Protein AF-A0A136KBN8-F1 (afdb_monomer)

Radius of gyration: 122.11 Å; Cα contacts (8 Å, |Δi|>4): 172; chains: 1; bounding box: 242×77×385 Å

Structure (mmCIF, N/CA/C/O backbone):
data_AF-A0A136KBN8-F1
#
_entry.id   AF-A0A136KBN8-F1
#
loop_
_atom_site.group_PDB
_atom_site.id
_atom_site.type_symbol
_atom_site.label_atom_id
_atom_site.label_alt_id
_atom_site.label_comp_id
_atom_site.label_asym_id
_atom_site.label_entity_id
_atom_site.label_seq_id
_atom_site.pdbx_PDB_ins_code
_atom_site.Cartn_x
_atom_site.Cartn_y
_atom_site.Cartn_z
_atom_site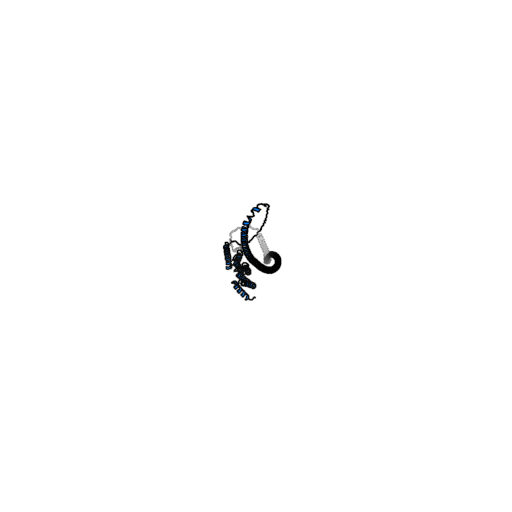.occupancy
_atom_site.B_iso_or_equiv
_atom_site.auth_seq_id
_atom_site.auth_comp_id
_atom_site.auth_asym_id
_atom_site.auth_atom_id
_atom_site.pdbx_PDB_model_num
ATOM 1 N N . MET A 1 1 ? 46.538 26.787 -93.562 1.00 40.53 1 MET A N 1
ATOM 2 C CA . MET A 1 1 ? 45.489 27.799 -93.408 1.00 40.53 1 MET A CA 1
ATOM 3 C C . MET A 1 1 ? 45.879 28.663 -92.224 1.00 40.53 1 MET A C 1
ATOM 5 O O . MET A 1 1 ? 45.742 28.190 -91.106 1.00 40.53 1 MET A O 1
ATOM 9 N N . ASP A 1 2 ? 46.531 29.812 -92.371 1.00 39.19 2 ASP A N 1
ATOM 10 C CA . ASP A 1 2 ? 47.100 30.503 -93.547 1.00 39.19 2 ASP A CA 1
ATOM 11 C C . ASP A 1 2 ? 48.357 31.266 -93.054 1.00 39.19 2 ASP A C 1
ATOM 13 O O . ASP A 1 2 ? 48.562 31.379 -91.850 1.00 39.19 2 ASP A O 1
ATOM 17 N N . GLY A 1 3 ? 49.290 31.760 -93.867 1.00 35.88 3 GLY A N 1
ATOM 18 C CA . GLY A 1 3 ? 49.343 31.816 -95.328 1.00 35.88 3 GLY A CA 1
ATOM 19 C C . GLY A 1 3 ? 49.936 33.144 -95.812 1.00 35.88 3 GLY A C 1
ATOM 20 O O . GLY A 1 3 ? 49.368 33.765 -96.700 1.00 35.88 3 GLY A O 1
ATOM 21 N N . GLU A 1 4 ? 51.048 33.598 -95.221 1.00 37.81 4 GLU A N 1
ATOM 22 C CA . GLU A 1 4 ? 51.672 34.886 -95.557 1.00 37.81 4 GLU A CA 1
ATOM 23 C C . GLU A 1 4 ? 53.206 34.774 -95.644 1.00 37.81 4 GLU A C 1
ATOM 25 O O . GLU A 1 4 ? 53.816 33.878 -95.056 1.00 37.81 4 GLU A O 1
ATOM 30 N N . VAL A 1 5 ? 53.824 35.626 -96.470 1.00 43.22 5 VAL A N 1
ATOM 31 C CA . VAL A 1 5 ? 55.163 35.421 -97.052 1.00 43.22 5 VAL A CA 1
ATOM 32 C C . VAL A 1 5 ? 55.926 36.745 -97.153 1.00 43.22 5 VAL A C 1
ATOM 34 O O . VAL A 1 5 ? 55.356 37.740 -97.593 1.00 43.22 5 VAL A O 1
ATOM 37 N N . PRO A 1 6 ? 57.248 36.734 -96.910 1.00 49.06 6 PRO A N 1
ATOM 38 C CA . PRO A 1 6 ? 58.160 37.641 -97.603 1.00 49.06 6 PRO A CA 1
ATOM 39 C C . PRO A 1 6 ? 59.294 36.870 -98.304 1.00 49.06 6 PRO A C 1
ATOM 41 O O . PRO A 1 6 ? 60.191 36.324 -97.660 1.00 49.06 6 PRO A O 1
ATOM 44 N N . GLN A 1 7 ? 59.289 36.845 -99.641 1.00 35.22 7 GLN A N 1
ATOM 45 C CA . GLN A 1 7 ? 60.431 36.345 -100.417 1.00 35.22 7 GLN A CA 1
ATOM 46 C C . GLN A 1 7 ? 61.556 37.388 -100.465 1.00 35.22 7 GLN A C 1
ATOM 48 O O . GLN A 1 7 ? 61.311 38.585 -100.609 1.00 35.22 7 GLN A O 1
ATOM 53 N N . ARG A 1 8 ? 62.807 36.922 -100.382 1.00 33.09 8 ARG A N 1
ATOM 54 C CA . ARG A 1 8 ? 64.014 37.729 -100.620 1.00 33.09 8 ARG A CA 1
ATOM 55 C C . ARG A 1 8 ? 64.542 37.502 -102.037 1.00 33.09 8 ARG A C 1
ATOM 57 O O . ARG A 1 8 ? 64.411 36.412 -102.581 1.00 33.09 8 ARG A O 1
ATOM 64 N N . ASN A 1 9 ? 65.198 38.527 -102.577 1.00 32.75 9 ASN A N 1
ATOM 65 C CA . ASN A 1 9 ? 65.914 38.506 -103.855 1.00 32.75 9 ASN A CA 1
ATOM 66 C C . ASN A 1 9 ? 66.852 37.297 -104.020 1.00 32.75 9 ASN A C 1
ATOM 68 O O . ASN A 1 9 ? 67.644 37.027 -103.118 1.00 32.75 9 ASN A O 1
ATOM 72 N N . THR A 1 10 ? 66.949 36.794 -105.252 1.00 34.53 10 THR A N 1
ATOM 73 C CA . THR A 1 10 ? 68.239 36.647 -105.958 1.00 34.53 10 THR A CA 1
ATOM 74 C C . THR A 1 10 ? 68.048 36.844 -107.466 1.00 34.53 10 THR A C 1
ATOM 76 O O . THR A 1 10 ? 66.976 36.586 -108.009 1.00 34.53 10 THR A O 1
ATOM 79 N N . MET A 1 11 ? 69.092 37.323 -108.155 1.00 31.81 11 MET A N 1
ATOM 80 C CA . MET A 1 11 ? 69.131 37.331 -109.622 1.00 31.81 11 MET A CA 1
ATOM 81 C C . MET A 1 11 ? 69.092 35.907 -110.191 1.00 31.81 11 MET A C 1
ATOM 83 O O . MET A 1 11 ? 69.703 34.994 -109.641 1.00 31.81 11 MET A O 1
ATOM 87 N N . SER A 1 12 ? 68.528 35.779 -111.392 1.00 31.45 12 SER A N 1
ATOM 88 C CA . SER A 1 12 ? 68.917 34.744 -112.351 1.00 31.45 12 SER A CA 1
ATOM 89 C C . SER A 1 12 ? 69.188 35.399 -113.706 1.00 31.45 12 SER A C 1
ATOM 91 O O . SER A 1 12 ? 68.386 36.206 -114.175 1.00 31.45 12 SER A O 1
ATOM 93 N N . ILE A 1 13 ? 70.329 35.081 -114.320 1.00 36.06 13 ILE A N 1
ATOM 94 C CA . ILE A 1 13 ? 70.699 35.523 -115.671 1.00 36.06 13 ILE A CA 1
ATOM 95 C C . ILE A 1 13 ? 70.831 34.270 -116.538 1.00 36.06 13 ILE A C 1
ATOM 97 O O . ILE A 1 13 ? 71.740 33.467 -116.343 1.00 36.06 13 ILE A O 1
ATOM 101 N N . GLY A 1 14 ? 69.923 34.114 -117.504 1.00 29.36 14 GLY A N 1
ATOM 102 C CA . GLY A 1 14 ? 69.897 33.003 -118.458 1.00 29.36 14 GLY A CA 1
ATOM 103 C C . GLY A 1 14 ? 69.616 33.514 -119.878 1.00 29.36 14 GLY A C 1
ATOM 104 O O . GLY A 1 14 ? 68.521 34.022 -120.113 1.00 29.36 14 GLY A O 1
ATOM 105 N N . PRO A 1 15 ? 70.569 33.431 -120.827 1.00 49.38 15 PRO A N 1
ATOM 106 C CA . PRO A 1 15 ? 70.430 34.047 -122.150 1.00 49.38 15 PRO A CA 1
ATOM 107 C C . PRO A 1 15 ? 69.984 33.064 -123.246 1.00 49.38 15 PRO A C 1
ATOM 109 O O . PRO A 1 15 ? 70.471 31.934 -123.291 1.00 49.38 15 PRO A O 1
ATOM 112 N N . ARG A 1 16 ? 69.162 33.521 -124.212 1.00 29.58 16 ARG A N 1
ATOM 113 C CA . ARG A 1 16 ? 69.111 32.971 -125.592 1.00 29.58 16 ARG A CA 1
ATOM 114 C C . ARG A 1 16 ? 68.223 33.772 -126.559 1.00 29.58 16 ARG A C 1
ATOM 116 O O . ARG A 1 16 ? 67.014 33.808 -126.374 1.00 29.58 16 ARG A O 1
ATOM 123 N N . ASN A 1 17 ? 68.823 34.330 -127.621 1.00 33.31 17 ASN A N 1
ATOM 124 C CA . ASN A 1 17 ? 68.407 34.233 -129.042 1.00 33.31 17 ASN A CA 1
ATOM 125 C C . ASN A 1 17 ? 69.176 35.249 -129.928 1.00 33.31 17 ASN A C 1
ATOM 127 O O . ASN A 1 17 ? 69.582 36.295 -129.443 1.00 33.31 17 ASN A O 1
ATOM 131 N N . GLY A 1 18 ? 69.402 35.007 -131.230 1.00 29.66 18 GLY A N 1
ATOM 132 C CA . GLY A 1 18 ? 69.097 33.764 -131.962 1.00 29.66 18 GLY A CA 1
ATOM 133 C C . GLY A 1 18 ? 69.002 33.849 -133.500 1.00 29.66 18 GLY A C 1
ATOM 134 O O . GLY A 1 18 ? 68.042 33.326 -134.058 1.00 29.66 18 GLY A O 1
ATOM 135 N N . GLY A 1 19 ? 69.979 34.438 -134.208 1.00 28.89 19 GLY A N 1
ATOM 136 C CA . GLY A 1 19 ? 69.951 34.570 -135.686 1.00 28.89 19 GLY A CA 1
ATOM 137 C C . GLY A 1 19 ? 69.099 35.752 -136.186 1.00 28.89 19 GLY A C 1
ATOM 138 O O . GLY A 1 19 ? 68.502 36.438 -135.369 1.00 28.89 19 GLY A O 1
ATOM 139 N N . ARG A 1 20 ? 68.976 36.071 -137.487 1.00 32.50 20 ARG A N 1
ATOM 140 C CA . ARG A 1 20 ? 69.501 35.561 -138.794 1.00 32.50 20 ARG A CA 1
ATOM 141 C C . ARG A 1 20 ? 69.266 36.707 -139.843 1.00 32.50 20 ARG A C 1
ATOM 143 O O . ARG A 1 20 ? 68.760 37.742 -139.435 1.00 32.50 20 ARG A O 1
ATOM 150 N N . ARG A 1 21 ? 69.560 36.686 -141.159 1.00 30.39 21 ARG A N 1
ATOM 151 C CA . ARG A 1 21 ? 69.844 35.668 -142.207 1.00 30.39 21 ARG A CA 1
ATOM 152 C C . ARG A 1 21 ? 70.517 36.370 -143.432 1.00 30.39 21 ARG A C 1
ATOM 154 O O . ARG A 1 21 ? 70.391 37.581 -143.521 1.00 30.39 21 ARG A O 1
ATOM 161 N N . LEU A 1 22 ? 71.018 35.600 -144.419 1.00 29.16 22 LEU A N 1
ATOM 162 C CA . LEU A 1 22 ? 71.349 35.988 -145.828 1.00 29.16 22 LEU A CA 1
ATOM 163 C C . LEU A 1 22 ? 72.616 36.858 -146.036 1.00 29.16 22 LEU A C 1
ATOM 165 O O . LEU A 1 22 ? 72.828 37.806 -145.296 1.00 29.16 22 LEU A O 1
ATOM 169 N N . PHE A 1 23 ? 73.538 36.599 -146.979 1.00 29.25 23 PHE A N 1
ATOM 170 C CA . PHE A 1 23 ? 73.676 35.583 -148.053 1.00 29.25 23 PHE A CA 1
ATOM 171 C C . PHE A 1 23 ? 72.870 35.781 -149.365 1.00 29.25 23 PHE A C 1
ATOM 173 O O . PHE A 1 23 ? 71.735 35.324 -149.470 1.00 29.25 23 PHE A O 1
ATOM 180 N N . SER A 1 24 ? 73.526 36.396 -150.363 1.00 29.69 24 SER A N 1
ATOM 181 C CA . SER A 1 24 ? 73.385 36.217 -151.832 1.00 29.69 24 SER A CA 1
ATOM 182 C C . SER A 1 24 ? 74.535 37.005 -152.501 1.00 29.69 24 SER A C 1
ATOM 184 O O . SER A 1 24 ? 74.650 38.204 -152.266 1.00 29.69 24 SER A O 1
ATOM 186 N N . ASP A 1 25 ? 75.549 36.382 -153.103 1.00 30.39 25 ASP A N 1
ATOM 187 C CA . ASP A 1 25 ? 75.585 35.829 -154.474 1.00 30.39 25 ASP A CA 1
ATOM 188 C C . ASP A 1 25 ? 75.427 36.852 -155.613 1.00 30.39 25 ASP A C 1
ATOM 190 O O . ASP A 1 25 ? 74.386 37.491 -155.742 1.00 30.39 25 ASP A O 1
ATOM 194 N N . THR A 1 26 ? 76.421 36.902 -156.515 1.00 30.08 26 THR A N 1
ATOM 195 C CA . THR A 1 26 ? 76.259 36.812 -157.989 1.00 30.08 26 THR A CA 1
ATOM 196 C C . THR A 1 26 ? 77.631 36.646 -158.668 1.00 30.08 26 THR A C 1
ATOM 198 O O . THR A 1 26 ? 78.620 37.242 -158.250 1.00 30.08 26 THR A O 1
ATOM 201 N N . ILE A 1 27 ? 77.692 35.836 -159.733 1.00 37.94 27 ILE A N 1
ATOM 202 C CA . ILE A 1 27 ? 78.896 35.523 -160.529 1.00 37.94 27 ILE A CA 1
ATOM 203 C C . ILE A 1 27 ? 78.649 35.881 -162.005 1.00 37.94 27 ILE A C 1
ATOM 205 O O . ILE A 1 27 ? 77.619 35.472 -162.539 1.00 37.94 27 ILE A O 1
ATOM 209 N N . ARG A 1 28 ? 79.614 36.545 -162.672 1.00 30.84 28 ARG A N 1
ATOM 210 C CA . ARG A 1 28 ? 80.063 36.380 -164.091 1.00 30.84 28 ARG A CA 1
ATOM 211 C C . ARG A 1 28 ? 81.076 37.498 -164.438 1.00 30.84 28 ARG A C 1
ATOM 213 O O . ARG A 1 28 ? 80.941 38.577 -163.884 1.00 30.84 28 ARG A O 1
ATOM 220 N N . VAL A 1 29 ? 82.162 37.364 -165.217 1.00 32.97 29 VAL A N 1
ATOM 221 C CA . VAL A 1 29 ? 82.659 36.434 -166.270 1.00 32.97 29 VAL A CA 1
ATOM 222 C C . VAL A 1 29 ? 82.479 36.941 -167.719 1.00 32.97 29 VAL A C 1
ATOM 224 O O . VAL A 1 29 ? 81.359 37.034 -168.205 1.00 32.97 29 VAL A O 1
ATOM 227 N N . GLN A 1 30 ? 83.639 37.070 -168.396 1.00 32.34 30 GLN A N 1
ATOM 228 C CA . GLN A 1 30 ? 83.951 37.014 -169.847 1.00 32.34 30 GLN A CA 1
ATOM 229 C C . GLN A 1 30 ? 84.109 38.287 -170.720 1.00 32.34 30 GLN A C 1
ATOM 231 O O . GLN A 1 30 ? 83.342 39.232 -170.616 1.00 32.34 30 GLN A O 1
ATOM 236 N N . GLN A 1 31 ? 85.060 38.162 -171.675 1.00 29.64 31 GLN A N 1
ATOM 237 C CA . GLN A 1 31 ? 85.321 38.961 -172.902 1.00 29.64 31 GLN A CA 1
ATOM 238 C C . GLN A 1 31 ? 85.850 40.412 -172.707 1.00 29.64 31 GLN A C 1
ATOM 240 O O . GLN A 1 31 ? 85.564 41.043 -171.700 1.00 29.64 31 GLN A O 1
ATOM 245 N N . GLY A 1 32 ? 86.661 41.005 -173.605 1.00 33.34 32 GLY A N 1
ATOM 246 C CA . GLY A 1 32 ? 87.460 40.421 -174.703 1.00 33.34 32 GLY A CA 1
ATOM 247 C C . GLY A 1 32 ? 87.843 41.389 -175.854 1.00 33.34 32 GLY A C 1
ATOM 248 O O . GLY A 1 32 ? 86.951 41.935 -176.482 1.00 33.34 32 GLY A O 1
ATOM 249 N N . VAL A 1 33 ? 89.145 41.448 -176.211 1.00 32.72 33 VAL A N 1
ATOM 250 C CA . VAL A 1 33 ? 89.701 41.676 -177.584 1.00 32.72 33 VAL A CA 1
ATOM 251 C C . VAL A 1 33 ? 89.739 43.116 -178.202 1.00 32.72 33 VAL A C 1
ATOM 253 O O . VAL A 1 33 ? 88.702 43.689 -178.495 1.00 32.72 33 VAL A O 1
ATOM 256 N N . VAL A 1 34 ? 90.966 43.578 -178.572 1.00 36.25 34 VAL A N 1
ATOM 257 C CA . VAL A 1 34 ? 91.348 44.550 -179.667 1.00 36.25 34 VAL A CA 1
ATOM 258 C C . VAL A 1 34 ? 91.012 46.063 -179.523 1.00 36.25 34 VAL A C 1
ATOM 260 O O . VAL A 1 34 ? 90.002 46.403 -178.930 1.00 36.25 34 VAL A O 1
ATOM 263 N N . VAL A 1 35 ? 91.733 47.048 -180.116 1.00 41.50 35 VAL A N 1
ATOM 264 C CA . VAL A 1 35 ? 93.184 47.310 -180.410 1.00 41.50 35 VAL A CA 1
ATOM 265 C C . VAL A 1 35 ? 93.346 48.765 -180.949 1.00 41.50 35 VAL A C 1
ATOM 267 O O . VAL A 1 35 ? 92.340 49.343 -181.342 1.00 41.50 35 VAL A O 1
ATOM 270 N N . VAL A 1 36 ? 94.581 49.320 -180.991 1.00 35.84 36 VAL A N 1
ATOM 271 C CA . VAL A 1 36 ? 95.166 50.395 -181.875 1.00 35.84 36 VAL A CA 1
ATOM 272 C C . VAL A 1 36 ? 96.190 51.208 -181.044 1.00 35.84 36 VAL A C 1
ATOM 274 O O . VAL A 1 36 ? 95.833 51.691 -179.980 1.00 35.84 36 VAL A O 1
ATOM 277 N N . LEU A 1 37 ? 97.509 51.258 -181.304 1.00 35.28 37 LEU A N 1
ATOM 278 C CA . LEU A 1 37 ? 98.341 51.631 -182.478 1.00 35.28 37 LEU A CA 1
ATOM 279 C C . LEU A 1 37 ? 98.505 53.146 -182.741 1.00 35.28 37 LEU A C 1
ATOM 281 O O . LEU A 1 37 ? 97.774 53.719 -183.540 1.00 35.28 37 LEU A O 1
ATOM 285 N N . ALA A 1 38 ? 99.566 53.751 -182.182 1.00 35.31 38 ALA A N 1
ATOM 286 C CA . ALA A 1 38 ? 100.175 54.989 -182.692 1.00 35.31 38 ALA A CA 1
ATOM 287 C C . ALA A 1 38 ? 101.654 55.152 -182.249 1.00 35.31 38 ALA A C 1
ATOM 289 O O . ALA A 1 38 ? 101.916 55.130 -181.056 1.00 35.31 38 ALA A O 1
ATOM 290 N N . ALA A 1 39 ? 102.554 55.355 -183.229 1.00 37.12 39 ALA A N 1
ATOM 291 C CA . ALA A 1 39 ? 103.880 56.026 -183.211 1.00 37.12 39 ALA A CA 1
ATOM 292 C C . ALA A 1 39 ? 104.966 55.706 -182.129 1.00 37.12 39 ALA A C 1
ATOM 294 O O . ALA A 1 39 ? 104.679 55.471 -180.967 1.00 37.12 39 ALA A O 1
ATOM 295 N N . GLY A 1 40 ? 106.276 55.765 -182.436 1.00 32.91 40 GLY A N 1
ATOM 296 C CA . GLY A 1 40 ? 106.917 55.938 -183.752 1.00 32.91 40 GLY A CA 1
ATOM 297 C C . GLY A 1 40 ? 108.452 56.149 -183.733 1.00 32.91 40 GLY A C 1
ATOM 298 O O . GLY A 1 40 ? 108.953 56.983 -182.997 1.00 32.91 40 GLY A O 1
ATOM 299 N N . MET A 1 41 ? 109.155 55.401 -184.597 1.00 36.56 41 MET A N 1
ATOM 300 C CA . MET A 1 41 ? 110.420 55.696 -185.322 1.00 36.56 41 MET A CA 1
ATOM 301 C C . MET A 1 41 ? 111.596 56.482 -184.676 1.00 36.56 41 MET A C 1
ATOM 303 O O . MET A 1 41 ? 111.568 57.706 -184.631 1.00 36.56 41 MET A O 1
ATOM 307 N N . ALA A 1 42 ? 112.718 55.779 -184.433 1.00 37.00 42 ALA A N 1
ATOM 308 C CA . ALA A 1 42 ? 114.124 56.138 -184.771 1.00 37.00 42 ALA A CA 1
ATOM 309 C C . ALA A 1 42 ? 115.018 54.906 -184.424 1.00 37.00 42 ALA A C 1
ATOM 311 O O . ALA A 1 42 ? 114.797 54.327 -183.367 1.00 37.00 42 ALA A O 1
ATOM 312 N N . PHE A 1 43 ? 115.934 54.301 -185.207 1.00 34.75 43 PHE A N 1
ATOM 313 C CA . PHE A 1 43 ? 116.895 54.706 -186.262 1.00 34.75 43 PHE A CA 1
ATOM 314 C C . PHE A 1 43 ? 118.002 55.678 -185.792 1.00 34.75 43 PHE A C 1
ATOM 316 O O . PHE A 1 43 ? 117.677 56.727 -185.260 1.00 34.75 43 PHE A O 1
ATOM 323 N N . LEU A 1 44 ? 119.311 55.452 -186.021 1.00 43.66 44 LEU A N 1
ATOM 324 C CA . LEU A 1 44 ? 120.082 54.241 -186.397 1.00 43.66 44 LEU A CA 1
ATOM 325 C C . LEU A 1 44 ? 121.612 54.509 -186.217 1.00 43.66 44 LEU A C 1
ATOM 327 O O . LEU A 1 44 ? 122.002 55.663 -186.070 1.00 43.66 44 LEU A O 1
ATOM 331 N N . SER A 1 45 ? 122.451 53.468 -186.396 1.00 44.38 45 SER A N 1
ATOM 332 C CA . SER A 1 45 ? 123.921 53.475 -186.670 1.00 44.38 45 SER A CA 1
ATOM 333 C C . SER A 1 45 ? 124.881 53.117 -185.511 1.00 44.38 45 SER A C 1
ATOM 335 O O . SER A 1 45 ? 124.659 53.506 -184.371 1.00 44.38 45 SER A O 1
ATOM 337 N N . GLY A 1 46 ? 125.968 52.384 -185.829 1.00 32.31 46 GLY A N 1
ATOM 338 C CA . GLY A 1 46 ? 127.033 51.952 -184.897 1.00 32.31 46 GLY A CA 1
ATOM 339 C C . GLY A 1 46 ? 126.875 50.520 -184.341 1.00 32.31 46 GLY A C 1
ATOM 340 O O . GLY A 1 46 ? 126.606 50.343 -183.163 1.00 32.31 46 GLY A O 1
ATOM 341 N N . CYS A 1 47 ? 126.828 49.464 -185.160 1.00 48.25 47 CYS A N 1
ATOM 342 C CA . CYS A 1 47 ? 127.984 48.725 -185.711 1.00 48.25 47 CYS A CA 1
ATOM 343 C C . CYS A 1 47 ? 128.816 47.880 -184.705 1.00 48.25 47 CYS A C 1
ATOM 345 O O . CYS A 1 47 ? 129.743 48.376 -184.082 1.00 48.25 47 CYS A O 1
ATOM 347 N N . VAL A 1 48 ? 128.564 46.559 -184.728 1.00 49.72 48 VAL A N 1
ATOM 348 C CA . VAL A 1 48 ? 129.521 45.443 -184.497 1.00 49.72 48 VAL A CA 1
ATOM 349 C C . VAL A 1 48 ? 130.172 45.289 -183.103 1.00 49.72 48 VAL A C 1
ATOM 351 O O . VAL A 1 48 ? 131.338 45.622 -182.919 1.00 49.72 48 VAL A O 1
ATOM 354 N N . ALA A 1 49 ? 129.477 44.602 -182.180 1.00 42.25 49 ALA A N 1
ATOM 355 C CA . ALA A 1 49 ? 130.072 43.701 -181.171 1.00 42.25 49 ALA A CA 1
ATOM 356 C C . ALA A 1 49 ? 129.013 42.769 -180.520 1.00 42.25 49 ALA A C 1
ATOM 358 O O . ALA A 1 49 ? 127.818 43.033 -180.596 1.00 42.25 49 ALA A O 1
ATOM 359 N N . GLN A 1 50 ? 129.475 41.696 -179.857 1.00 46.66 50 GLN A N 1
ATOM 360 C CA . GLN A 1 50 ? 128.767 40.891 -178.832 1.00 46.66 50 GLN A CA 1
ATOM 361 C C . GLN A 1 50 ? 127.372 40.311 -179.173 1.00 46.66 50 GLN A C 1
ATOM 363 O O . GLN A 1 50 ? 126.341 40.752 -178.679 1.00 46.66 50 GLN A O 1
ATOM 368 N N . GLN A 1 51 ? 127.360 39.184 -179.898 1.00 44.81 51 GLN A N 1
ATOM 369 C CA . GLN A 1 51 ? 126.161 38.365 -180.176 1.00 44.81 51 GLN A CA 1
ATOM 370 C C . GLN A 1 51 ? 126.092 37.061 -179.333 1.00 44.81 51 GLN A C 1
ATOM 372 O O . GLN A 1 51 ? 125.436 36.096 -179.721 1.00 44.81 51 GLN A O 1
ATOM 377 N N . ALA A 1 52 ? 126.800 36.994 -178.196 1.00 53.12 52 ALA A N 1
ATOM 378 C CA . ALA A 1 52 ? 127.010 35.752 -177.433 1.00 53.12 52 ALA A CA 1
ATOM 379 C C . ALA A 1 52 ? 126.073 35.551 -176.219 1.00 53.12 52 ALA A C 1
ATOM 381 O O . ALA A 1 52 ? 125.629 34.430 -175.975 1.00 53.12 52 ALA A O 1
ATOM 382 N N . ASP A 1 53 ? 125.754 36.616 -175.472 1.00 52.81 53 ASP A N 1
ATOM 383 C CA . ASP A 1 53 ? 125.144 36.528 -174.128 1.00 52.81 53 ASP A CA 1
ATOM 384 C C . ASP A 1 53 ? 123.729 35.918 -174.099 1.00 52.81 53 ASP A C 1
ATOM 386 O O . ASP A 1 53 ? 123.368 35.146 -173.208 1.00 52.81 53 ASP A O 1
ATOM 390 N N . LEU A 1 54 ? 122.914 36.228 -175.112 1.00 56.38 54 LEU A N 1
ATOM 391 C CA . LEU A 1 54 ? 121.467 35.969 -175.116 1.00 56.38 54 LEU A CA 1
ATOM 392 C C . LEU A 1 54 ? 121.053 34.485 -175.074 1.00 56.38 54 LEU A C 1
ATOM 394 O O . LEU A 1 54 ? 119.882 34.199 -174.844 1.00 56.38 54 LEU A O 1
ATOM 398 N N . LYS A 1 55 ? 121.978 33.535 -175.274 1.00 59.69 55 LYS A N 1
ATOM 399 C CA . LYS A 1 55 ? 121.698 32.084 -175.189 1.00 59.69 55 LYS A CA 1
ATOM 400 C C . LYS A 1 55 ? 122.037 31.449 -173.837 1.00 59.69 55 LYS A C 1
ATOM 402 O O . LYS A 1 55 ? 121.705 30.281 -173.622 1.00 59.69 55 LYS A O 1
ATOM 407 N N . GLN A 1 56 ? 122.708 32.169 -172.938 1.00 59.38 56 GLN A N 1
ATOM 408 C CA . GLN A 1 56 ? 123.115 31.616 -171.644 1.00 59.38 56 GLN A CA 1
ATOM 409 C C . GLN A 1 56 ? 122.006 31.761 -170.587 1.00 59.38 56 GLN A C 1
ATOM 411 O O . GLN A 1 56 ? 121.761 30.830 -169.820 1.00 59.38 56 GLN A O 1
ATOM 416 N N . THR A 1 57 ? 121.270 32.874 -170.621 1.00 62.00 57 THR A N 1
ATOM 417 C CA . THR A 1 57 ? 120.175 33.208 -169.692 1.00 62.00 57 THR A CA 1
ATOM 418 C C . THR A 1 57 ? 118.956 32.283 -169.810 1.00 62.00 57 THR A C 1
ATOM 420 O O . THR A 1 57 ? 118.411 31.847 -168.795 1.00 62.00 57 THR A O 1
ATOM 423 N N . GLU A 1 58 ? 118.551 31.917 -171.032 1.00 61.94 58 GLU A N 1
ATOM 424 C CA . GLU A 1 58 ? 117.381 31.058 -171.296 1.00 61.94 58 GLU A CA 1
ATOM 425 C C . GLU A 1 58 ? 117.482 29.688 -170.594 1.00 61.94 58 GLU A C 1
ATOM 427 O O . GLU A 1 58 ? 116.521 29.198 -169.993 1.00 61.94 58 GLU A O 1
ATOM 432 N N . ARG A 1 59 ? 118.679 29.086 -170.615 1.00 62.97 59 ARG A N 1
ATOM 433 C CA . ARG A 1 59 ? 118.944 27.758 -170.036 1.00 62.97 59 ARG A CA 1
ATOM 434 C C . ARG A 1 59 ? 118.896 27.743 -168.510 1.00 62.97 59 ARG A C 1
ATOM 436 O O . ARG A 1 59 ? 118.578 26.707 -167.927 1.00 62.97 59 ARG A O 1
ATOM 443 N N . GLU A 1 60 ? 119.223 28.856 -167.857 1.00 61.84 60 GLU A N 1
ATOM 444 C CA . GLU A 1 60 ? 119.162 28.939 -166.396 1.00 61.84 60 GLU A CA 1
ATOM 445 C C . GLU A 1 60 ? 117.714 29.086 -165.906 1.00 61.84 60 GLU A C 1
ATOM 447 O O . GLU A 1 60 ? 117.318 28.434 -164.935 1.00 61.84 60 GLU A O 1
ATOM 452 N N . LEU A 1 61 ? 116.895 29.862 -166.626 1.00 61.44 61 LEU A N 1
ATOM 453 C CA . LEU A 1 61 ? 115.489 30.083 -166.283 1.00 61.44 61 LEU A CA 1
ATOM 454 C C . LEU A 1 61 ? 114.692 28.765 -166.255 1.00 61.44 61 LEU A C 1
ATOM 456 O O . LEU A 1 61 ? 113.963 28.496 -165.298 1.00 61.44 61 LEU A O 1
ATOM 460 N N . GLN A 1 62 ? 114.892 27.898 -167.257 1.00 61.62 62 GLN A N 1
ATOM 461 C CA . GLN A 1 62 ? 114.216 26.596 -167.338 1.00 61.62 62 GLN A CA 1
ATOM 462 C C . GLN A 1 62 ? 114.566 25.653 -166.171 1.00 61.62 62 GLN A C 1
ATOM 464 O O . GLN A 1 62 ? 113.705 24.895 -165.717 1.00 61.62 62 GLN A O 1
ATOM 469 N N . ARG A 1 63 ? 115.797 25.708 -165.636 1.00 64.12 63 ARG A N 1
ATOM 470 C CA . ARG A 1 63 ? 116.202 24.876 -164.485 1.00 64.12 63 ARG A CA 1
ATOM 471 C C . ARG A 1 63 ? 115.465 25.268 -163.204 1.00 64.12 63 ARG A C 1
ATOM 473 O O . ARG A 1 63 ? 114.971 24.388 -162.498 1.00 64.12 63 ARG A O 1
ATOM 480 N N . ARG A 1 64 ? 115.336 26.574 -162.939 1.00 66.50 64 ARG A N 1
ATOM 481 C CA . ARG A 1 64 ? 114.671 27.099 -161.731 1.00 66.50 64 ARG A CA 1
ATOM 482 C C . ARG A 1 64 ? 113.182 26.729 -161.685 1.00 66.50 64 ARG A C 1
ATOM 484 O O . ARG A 1 64 ? 112.692 26.327 -160.633 1.00 66.50 64 ARG A O 1
ATOM 491 N N . ILE A 1 65 ? 112.487 26.780 -162.827 1.00 65.75 65 ILE A N 1
ATOM 492 C CA . ILE A 1 65 ? 111.070 26.376 -162.936 1.00 65.75 65 ILE A CA 1
ATOM 493 C C . ILE A 1 65 ? 110.888 24.895 -162.564 1.00 65.75 65 ILE A C 1
ATOM 495 O O . ILE A 1 65 ? 109.945 24.549 -161.846 1.00 65.75 65 ILE A O 1
ATOM 499 N N . LYS A 1 66 ? 111.800 24.015 -163.007 1.00 65.94 66 LYS A N 1
ATOM 500 C CA . LYS A 1 66 ? 111.696 22.583 -162.704 1.00 65.94 66 LYS A CA 1
ATOM 501 C C . LYS A 1 66 ? 111.905 22.290 -161.214 1.00 65.94 66 LYS A C 1
ATOM 503 O O . LYS A 1 66 ? 111.076 21.611 -160.622 1.00 65.94 66 LYS A O 1
ATOM 508 N N . GLN A 1 67 ? 112.932 22.865 -160.583 1.00 68.06 67 GLN A N 1
ATOM 509 C CA . GLN A 1 67 ? 113.142 22.685 -159.136 1.00 68.06 67 GLN A CA 1
ATOM 510 C C . GLN A 1 67 ? 111.940 23.189 -158.317 1.00 68.06 67 GLN A C 1
ATOM 512 O O . GLN A 1 67 ? 111.440 22.472 -157.453 1.00 68.06 67 GLN A O 1
ATOM 517 N N . SER A 1 68 ? 111.412 24.372 -158.655 1.00 68.25 68 SER A N 1
ATOM 518 C CA . SER A 1 68 ? 110.244 24.964 -157.985 1.00 68.25 68 SER A CA 1
ATOM 519 C C . SER A 1 68 ? 108.983 24.084 -158.051 1.00 68.25 68 SER A C 1
ATOM 521 O O . SER A 1 68 ? 108.208 24.046 -157.095 1.00 68.25 68 SER A O 1
ATOM 523 N N . THR A 1 69 ? 108.773 23.356 -159.153 1.00 70.19 69 THR A N 1
ATOM 524 C CA . THR A 1 69 ? 107.627 22.435 -159.298 1.00 70.19 69 THR A CA 1
ATOM 525 C C . THR A 1 69 ? 107.825 21.118 -158.543 1.00 70.19 69 THR A C 1
ATOM 527 O O . THR A 1 69 ? 106.856 20.569 -158.016 1.00 70.19 69 THR A O 1
ATOM 530 N N . GLU A 1 70 ? 109.065 20.640 -158.423 1.00 70.50 70 GLU A N 1
ATOM 531 C CA . GLU A 1 70 ? 109.418 19.399 -157.720 1.00 70.50 70 GLU A CA 1
ATOM 532 C C . GLU A 1 70 ? 109.299 19.553 -156.182 1.00 70.50 70 GLU A C 1
ATOM 534 O O . GLU A 1 70 ? 108.736 18.684 -155.512 1.00 70.50 70 GLU A O 1
ATOM 539 N N . GLU A 1 71 ? 109.701 20.700 -155.616 1.00 71.38 71 GLU A N 1
ATOM 540 C CA . GLU A 1 71 ? 109.499 21.035 -154.190 1.00 71.38 71 GLU A CA 1
ATOM 541 C C . GLU A 1 71 ? 108.011 21.203 -153.817 1.00 71.38 71 GLU A C 1
ATOM 543 O O . GLU A 1 71 ? 107.559 20.735 -152.762 1.00 71.38 71 GLU A O 1
ATOM 548 N N . LEU A 1 72 ? 107.215 21.821 -154.700 1.00 71.44 72 LEU A N 1
ATOM 549 C CA . LEU A 1 72 ? 105.768 21.986 -154.506 1.00 71.44 72 LEU A CA 1
ATOM 550 C C . LEU A 1 72 ? 105.024 20.635 -154.525 1.00 71.44 72 LEU A C 1
ATOM 552 O O . LEU A 1 72 ? 104.015 20.456 -153.838 1.00 71.44 72 LEU A O 1
ATOM 556 N N . ALA A 1 73 ? 105.525 19.664 -155.294 1.00 70.62 73 ALA A N 1
ATOM 557 C CA . ALA A 1 73 ? 104.993 18.305 -155.307 1.00 70.62 73 ALA A CA 1
ATOM 558 C C . ALA A 1 73 ? 105.312 17.555 -154.000 1.00 70.62 73 ALA A C 1
ATOM 560 O O . ALA A 1 73 ? 104.417 16.941 -153.416 1.00 70.62 73 ALA A O 1
ATOM 561 N N . GLN A 1 74 ? 106.550 17.648 -153.495 1.00 71.38 74 GLN A N 1
ATOM 562 C CA . GLN A 1 74 ? 106.942 16.996 -152.237 1.00 71.38 74 GLN A CA 1
ATOM 563 C C . GLN A 1 74 ? 106.211 17.565 -151.012 1.00 71.38 74 GLN A C 1
ATOM 565 O O . GLN A 1 74 ? 105.791 16.806 -150.137 1.00 71.38 74 GLN A O 1
ATOM 570 N N . THR A 1 75 ? 106.013 18.884 -150.948 1.00 75.06 75 THR A N 1
ATOM 571 C CA . THR A 1 75 ? 105.260 19.519 -149.850 1.00 75.06 75 THR A CA 1
ATOM 572 C C . THR A 1 75 ? 103.787 19.107 -149.850 1.00 75.06 75 THR A C 1
ATOM 574 O O . THR A 1 75 ? 103.271 18.723 -148.799 1.00 75.06 75 THR A O 1
ATOM 577 N N . ARG A 1 76 ? 103.130 19.056 -151.020 1.00 75.00 76 ARG A N 1
ATOM 578 C CA . ARG A 1 76 ? 101.772 18.490 -151.149 1.00 75.00 76 ARG A CA 1
ATOM 579 C C . ARG A 1 76 ? 101.699 17.009 -150.772 1.00 75.00 76 ARG A C 1
ATOM 581 O O . ARG A 1 76 ? 100.718 16.598 -150.159 1.00 75.00 76 ARG A O 1
ATOM 588 N N . ALA A 1 77 ? 102.713 16.210 -151.109 1.00 72.69 77 ALA A N 1
ATOM 589 C CA . ALA A 1 77 ? 102.751 14.795 -150.738 1.00 72.69 77 ALA A CA 1
ATOM 590 C C . ALA A 1 77 ? 102.784 14.603 -149.210 1.00 72.69 77 ALA A C 1
ATOM 592 O O . ALA A 1 77 ? 101.996 13.817 -148.688 1.00 72.69 77 ALA A O 1
ATOM 593 N N . ARG A 1 78 ? 103.615 15.376 -148.490 1.00 75.75 78 ARG A N 1
ATOM 594 C CA . ARG A 1 78 ? 103.659 15.355 -147.014 1.00 75.75 78 ARG A CA 1
ATOM 595 C C . ARG A 1 78 ? 102.335 15.794 -146.389 1.00 75.75 78 ARG A C 1
ATOM 597 O O . ARG A 1 78 ? 101.800 15.070 -145.559 1.00 75.75 78 ARG A O 1
ATOM 604 N N . GLN A 1 79 ? 101.768 16.915 -146.842 1.00 76.31 79 GLN A N 1
ATOM 605 C CA . GLN A 1 79 ? 100.473 17.399 -146.343 1.00 76.31 79 GLN A CA 1
ATOM 606 C C . GLN A 1 79 ? 99.349 16.377 -146.562 1.00 76.31 79 GLN A C 1
ATOM 608 O O . GLN A 1 79 ? 98.528 16.168 -145.675 1.00 76.31 79 GLN A O 1
ATOM 613 N N . ASN A 1 80 ? 99.329 15.686 -147.706 1.00 74.56 80 ASN A N 1
ATOM 614 C CA . ASN A 1 80 ? 98.367 14.610 -147.940 1.00 74.56 80 ASN A CA 1
ATOM 615 C C . ASN A 1 80 ? 98.588 13.412 -146.999 1.00 74.56 80 ASN A C 1
ATOM 617 O O . ASN A 1 80 ? 97.604 12.839 -146.543 1.00 74.56 80 ASN A O 1
ATOM 621 N N . GLN A 1 81 ? 99.834 13.045 -146.673 1.00 76.88 81 GLN A N 1
ATOM 622 C CA . GLN A 1 81 ? 100.110 11.981 -145.698 1.00 76.88 81 GLN A CA 1
ATOM 623 C C . GLN A 1 81 ? 99.660 12.361 -144.278 1.00 76.88 81 GLN A C 1
ATOM 625 O O . GLN A 1 81 ? 99.018 11.545 -143.624 1.00 76.88 81 GLN A O 1
ATOM 630 N N . GLU A 1 82 ? 99.906 13.597 -143.833 1.00 76.62 82 GLU A N 1
ATOM 631 C CA . GLU A 1 82 ? 99.423 14.108 -142.537 1.00 76.62 82 GLU A CA 1
ATOM 632 C C . GLU A 1 82 ? 97.885 14.170 -142.478 1.00 76.62 82 GLU A C 1
ATOM 634 O O . GLU A 1 82 ? 97.273 13.776 -141.486 1.00 76.62 82 GLU A O 1
ATOM 639 N N . ILE A 1 83 ? 97.226 14.601 -143.561 1.00 75.50 83 ILE A N 1
ATOM 640 C CA . ILE A 1 83 ? 95.755 14.604 -143.663 1.00 75.50 83 ILE A CA 1
ATOM 641 C C . ILE A 1 83 ? 95.186 13.176 -143.624 1.00 75.50 83 ILE A C 1
ATOM 643 O O . ILE A 1 83 ? 94.103 12.970 -143.071 1.00 75.50 83 ILE A O 1
ATOM 647 N N . VAL A 1 84 ? 95.895 12.192 -144.188 1.00 78.81 84 VAL A N 1
ATOM 648 C CA . VAL A 1 84 ? 95.511 10.774 -144.134 1.00 78.81 84 VAL A CA 1
ATOM 649 C C . VAL A 1 84 ? 95.700 10.205 -142.726 1.00 78.81 84 VAL A C 1
ATOM 651 O O . VAL A 1 84 ? 94.744 9.636 -142.206 1.00 78.81 84 VAL A O 1
ATOM 654 N N . SER A 1 85 ? 96.838 10.419 -142.053 1.00 79.62 85 SER A N 1
ATOM 655 C CA . SER A 1 85 ? 97.032 9.923 -140.676 1.00 79.62 85 SER A CA 1
ATOM 656 C C . SER A 1 85 ? 96.024 10.537 -139.697 1.00 79.62 85 SER A C 1
ATOM 658 O O . SER A 1 85 ? 95.389 9.813 -138.927 1.00 79.62 85 SER A O 1
ATOM 660 N N . LEU A 1 86 ? 95.766 11.846 -139.808 1.00 74.56 86 LEU A N 1
ATOM 661 C CA . LEU A 1 86 ? 94.741 12.526 -139.011 1.00 74.56 86 LEU A CA 1
ATOM 662 C C . LEU A 1 86 ? 93.338 11.938 -139.245 1.00 74.56 86 LEU A C 1
ATOM 664 O O . LEU A 1 86 ? 92.554 11.818 -138.302 1.00 74.56 86 LEU A O 1
ATOM 668 N N . ARG A 1 87 ? 93.002 11.556 -140.486 1.00 75.31 87 ARG A N 1
ATOM 669 C CA . ARG A 1 87 ? 91.695 10.969 -140.840 1.00 75.31 87 ARG A CA 1
ATOM 670 C C . ARG A 1 87 ? 91.539 9.503 -140.452 1.00 75.31 87 ARG A C 1
ATOM 672 O O . ARG A 1 87 ? 90.445 9.122 -140.041 1.00 75.31 87 ARG A O 1
ATOM 679 N N . GLU A 1 88 ? 92.572 8.692 -140.641 1.00 77.00 88 GLU A N 1
ATOM 680 C CA . GLU A 1 88 ? 92.488 7.230 -140.530 1.00 77.00 88 GLU A CA 1
ATOM 681 C C . GLU A 1 88 ? 92.917 6.707 -139.153 1.00 77.00 88 GLU A C 1
ATOM 683 O O . GLU A 1 88 ? 92.465 5.637 -138.748 1.00 77.00 88 GLU A O 1
ATOM 688 N N . GLN A 1 89 ? 93.718 7.471 -138.400 1.00 78.81 89 GLN A N 1
ATOM 689 C CA . GLN A 1 89 ? 94.265 7.053 -137.107 1.00 78.81 89 GLN A CA 1
ATOM 690 C C . GLN A 1 89 ? 93.838 7.971 -135.950 1.00 78.81 89 GLN A C 1
ATOM 692 O O . GLN A 1 89 ? 93.262 7.490 -134.967 1.00 78.81 89 GLN A O 1
ATOM 697 N N . ASP A 1 90 ? 94.040 9.287 -136.059 1.00 79.19 90 ASP A N 1
ATOM 698 C CA . ASP A 1 90 ? 93.856 10.191 -134.910 1.00 79.19 90 ASP A CA 1
ATOM 699 C C . ASP A 1 90 ? 92.381 10.533 -134.643 1.00 79.19 90 ASP A C 1
ATOM 701 O O . ASP A 1 90 ? 91.902 10.401 -133.517 1.00 79.19 90 ASP A O 1
ATOM 705 N N . ILE A 1 91 ? 91.607 10.899 -135.672 1.00 80.56 91 ILE A N 1
ATOM 706 C CA . ILE A 1 91 ? 90.165 11.168 -135.520 1.00 80.56 91 ILE A CA 1
ATOM 707 C C . ILE A 1 91 ? 89.388 9.918 -135.045 1.00 80.56 91 ILE A C 1
ATOM 709 O O . ILE A 1 91 ? 88.572 10.058 -134.129 1.00 80.56 91 ILE A O 1
ATOM 713 N N . PRO A 1 92 ? 89.609 8.698 -135.584 1.00 82.06 92 PRO A N 1
ATOM 714 C CA . PRO A 1 92 ? 88.926 7.496 -135.104 1.00 82.06 92 PRO A CA 1
ATOM 715 C C . PRO A 1 92 ? 89.312 7.090 -133.676 1.00 82.06 92 PRO A C 1
ATOM 717 O O . PRO A 1 92 ? 88.438 6.665 -132.919 1.00 82.06 92 PRO A O 1
ATOM 720 N N . SER A 1 93 ? 90.582 7.246 -133.278 1.00 83.00 93 SER A N 1
ATOM 721 C CA . SER A 1 93 ? 91.023 6.930 -131.910 1.00 83.00 93 SER A CA 1
ATOM 722 C C . SER A 1 93 ? 90.470 7.926 -130.886 1.00 83.00 93 SER A C 1
ATOM 724 O O . SER A 1 93 ? 89.857 7.496 -129.907 1.00 83.00 93 SER A O 1
ATOM 726 N N . LEU A 1 94 ? 90.553 9.234 -131.161 1.00 81.75 94 LEU A N 1
ATOM 727 C CA . LEU A 1 94 ? 89.929 10.277 -130.338 1.00 81.75 94 LEU A CA 1
ATOM 728 C C . LEU A 1 94 ? 88.415 10.074 -130.208 1.00 81.75 94 LEU A C 1
ATOM 730 O O . LEU A 1 94 ? 87.873 10.212 -129.112 1.00 81.75 94 LEU A O 1
ATOM 734 N N . ARG A 1 95 ? 87.727 9.695 -131.293 1.00 82.50 95 ARG A N 1
ATOM 735 C CA . ARG A 1 95 ? 86.296 9.362 -131.244 1.00 82.50 95 ARG A CA 1
ATOM 736 C C . ARG A 1 95 ? 86.033 8.167 -130.329 1.00 82.50 95 ARG A C 1
ATOM 738 O O . ARG A 1 95 ? 85.198 8.269 -129.438 1.00 82.50 95 ARG A O 1
ATOM 745 N N . GLY A 1 96 ? 86.789 7.080 -130.488 1.00 85.62 96 GLY A N 1
ATOM 746 C CA . GLY A 1 96 ? 86.666 5.894 -129.642 1.00 85.62 96 GLY A CA 1
ATOM 747 C C . GLY A 1 96 ? 86.961 6.161 -128.161 1.00 85.62 96 GLY A C 1
ATOM 748 O O . GLY A 1 96 ? 86.347 5.535 -127.300 1.00 85.62 96 GLY A O 1
ATOM 749 N N . ASP A 1 97 ? 87.862 7.090 -127.834 1.00 87.50 97 ASP A N 1
ATOM 750 C CA . ASP A 1 97 ? 88.125 7.499 -126.448 1.00 87.50 97 ASP A CA 1
ATOM 751 C C . ASP A 1 97 ? 87.056 8.448 -125.884 1.00 87.50 97 ASP A C 1
ATOM 753 O O . ASP A 1 97 ? 86.710 8.332 -124.705 1.00 87.50 97 ASP A O 1
ATOM 757 N N . VAL A 1 98 ? 86.451 9.303 -126.716 1.00 86.19 98 VAL A N 1
ATOM 758 C CA . VAL A 1 98 ? 85.247 10.073 -126.353 1.00 86.19 98 VAL A CA 1
ATOM 759 C C . VAL A 1 98 ? 84.056 9.142 -126.103 1.00 86.19 98 VAL A C 1
ATOM 761 O O . VAL A 1 98 ? 83.394 9.282 -125.078 1.00 86.19 98 VAL A O 1
ATOM 764 N N . ASP A 1 99 ? 83.824 8.139 -126.951 1.00 87.00 99 ASP A N 1
ATOM 765 C CA . ASP A 1 99 ? 82.740 7.163 -126.770 1.00 87.00 99 ASP A CA 1
ATOM 766 C C . ASP A 1 99 ? 82.953 6.322 -125.488 1.00 87.00 99 ASP A C 1
ATOM 768 O O . ASP A 1 99 ? 82.025 6.128 -124.697 1.00 87.00 99 ASP A O 1
ATOM 772 N N . LYS A 1 100 ? 84.200 5.916 -125.185 1.00 89.12 100 LYS A N 1
ATOM 773 C CA . LYS A 1 100 ? 84.566 5.309 -123.884 1.00 89.12 100 LYS A CA 1
ATOM 774 C C . LYS A 1 100 ? 84.313 6.259 -122.708 1.00 89.12 100 LYS A C 1
ATOM 776 O O . LYS A 1 100 ? 83.893 5.801 -121.645 1.00 89.12 100 LYS A O 1
ATOM 781 N N . ALA A 1 101 ? 84.589 7.556 -122.854 1.00 87.44 101 ALA A N 1
ATOM 782 C CA . ALA A 1 101 ? 84.344 8.550 -121.809 1.00 87.44 101 ALA A CA 1
ATOM 783 C C . ALA A 1 101 ? 82.841 8.772 -121.569 1.00 87.44 101 ALA A C 1
ATOM 785 O O . ALA A 1 101 ? 82.417 8.810 -120.415 1.00 87.44 101 ALA A O 1
ATOM 786 N N . ILE A 1 102 ? 82.030 8.817 -122.632 1.00 88.94 102 ILE A N 1
ATOM 787 C CA . ILE A 1 102 ? 80.564 8.900 -122.561 1.00 88.94 102 ILE A CA 1
ATOM 788 C C . ILE A 1 102 ? 79.993 7.664 -121.858 1.00 88.94 102 ILE A C 1
ATOM 790 O O . ILE A 1 102 ? 79.235 7.809 -120.901 1.00 88.94 102 ILE A O 1
ATOM 794 N N . HIS A 1 103 ? 80.409 6.452 -122.235 1.00 89.31 103 HIS A N 1
ATOM 795 C CA . HIS A 1 103 ? 79.962 5.235 -121.549 1.00 89.31 103 HIS A CA 1
ATOM 796 C C . HIS A 1 103 ? 80.405 5.172 -120.079 1.00 89.31 103 HIS A C 1
ATOM 798 O O . HIS A 1 103 ? 79.648 4.698 -119.230 1.00 89.31 103 HIS A O 1
ATOM 804 N N . ARG A 1 104 ? 81.596 5.685 -119.736 1.00 90.94 104 ARG A N 1
ATOM 805 C CA . ARG A 1 104 ? 82.026 5.831 -118.333 1.00 90.94 104 ARG A CA 1
ATOM 806 C C . ARG A 1 104 ? 81.147 6.824 -117.572 1.00 90.94 104 ARG A C 1
ATOM 808 O O . ARG A 1 104 ? 80.754 6.509 -116.454 1.00 90.94 104 ARG A O 1
ATOM 815 N N . ALA A 1 105 ? 80.807 7.967 -118.170 1.00 89.75 105 ALA A N 1
ATOM 816 C CA . ALA A 1 105 ? 79.903 8.950 -117.575 1.00 89.75 105 ALA A CA 1
ATOM 817 C C . ALA A 1 105 ? 78.507 8.351 -117.335 1.00 89.75 105 ALA A C 1
ATOM 819 O O . ALA A 1 105 ? 78.059 8.335 -116.195 1.00 89.75 105 ALA A O 1
ATOM 820 N N . GLN A 1 106 ? 77.899 7.730 -118.350 1.00 91.75 106 GLN A N 1
ATOM 821 C CA . GLN A 1 106 ? 76.615 7.017 -118.242 1.00 91.75 106 GLN A CA 1
ATOM 822 C C . GLN A 1 106 ? 76.638 5.910 -117.173 1.00 91.75 106 GLN A C 1
ATOM 824 O O . GLN A 1 106 ? 75.670 5.717 -116.444 1.00 91.75 106 GLN A O 1
ATOM 829 N N . THR A 1 107 ? 77.756 5.186 -117.040 1.00 92.62 107 THR A N 1
ATOM 830 C CA . THR A 1 107 ? 77.915 4.145 -116.006 1.00 92.62 107 THR A CA 1
ATOM 831 C C . THR A 1 107 ? 78.027 4.740 -114.599 1.00 92.62 107 THR A C 1
ATOM 833 O O . THR A 1 107 ? 77.595 4.111 -113.635 1.00 92.62 107 THR A O 1
ATOM 836 N N . LEU A 1 108 ? 78.615 5.931 -114.451 1.00 91.31 108 LEU A N 1
ATOM 837 C CA . LEU A 1 108 ? 78.677 6.649 -113.175 1.00 91.31 108 LEU A CA 1
ATOM 838 C C . LEU A 1 108 ? 77.330 7.293 -112.824 1.00 91.31 108 LEU A C 1
ATOM 840 O O . LEU A 1 108 ? 76.921 7.210 -111.673 1.00 91.31 108 LEU A O 1
ATOM 844 N N . GLU A 1 109 ? 76.623 7.842 -113.809 1.00 91.62 109 GLU A N 1
ATOM 845 C CA . GLU A 1 109 ? 75.269 8.395 -113.693 1.00 91.62 109 GLU A CA 1
ATOM 846 C C . GLU A 1 109 ? 74.271 7.308 -113.257 1.00 91.62 109 GLU A C 1
ATOM 848 O O . GLU A 1 109 ? 73.655 7.427 -112.203 1.00 91.62 109 GLU A O 1
ATOM 853 N N . ALA A 1 110 ? 74.245 6.155 -113.934 1.00 90.62 110 ALA A N 1
ATOM 854 C CA . ALA A 1 110 ? 73.415 5.014 -113.533 1.00 90.62 110 ALA A CA 1
ATOM 855 C C . ALA A 1 110 ? 73.770 4.444 -112.140 1.00 90.62 110 ALA A C 1
ATOM 857 O O . ALA A 1 110 ? 72.902 3.922 -111.439 1.00 90.62 110 ALA A O 1
ATOM 858 N N . ARG A 1 111 ? 75.037 4.545 -111.706 1.00 92.75 111 ARG A N 1
ATOM 859 C CA . ARG A 1 111 ? 75.452 4.200 -110.330 1.00 92.75 111 ARG A CA 1
ATOM 860 C C . ARG A 1 111 ? 75.021 5.255 -109.314 1.00 92.75 111 ARG A C 1
ATOM 862 O O . ARG A 1 111 ? 74.695 4.897 -108.187 1.00 92.75 111 ARG A O 1
ATOM 869 N N . GLN A 1 112 ? 75.030 6.530 -109.688 1.00 92.69 112 GLN A N 1
ATOM 870 C CA . GLN A 1 112 ? 74.524 7.620 -108.863 1.00 92.69 112 GLN A CA 1
ATOM 871 C C . GLN A 1 112 ? 73.011 7.471 -108.662 1.00 92.69 112 GLN A C 1
ATOM 873 O O . GLN A 1 112 ? 72.556 7.549 -107.525 1.00 92.69 112 GLN A O 1
ATOM 878 N N . ASP A 1 113 ? 72.257 7.148 -109.714 1.00 92.56 113 ASP A N 1
ATOM 879 C CA . ASP A 1 113 ? 70.816 6.885 -109.636 1.00 92.56 113 ASP A CA 1
ATOM 880 C C . ASP A 1 113 ? 70.489 5.645 -108.790 1.00 92.56 113 ASP A C 1
ATOM 882 O O . ASP A 1 113 ? 69.601 5.700 -107.942 1.00 92.56 113 ASP A O 1
ATOM 886 N N . ASP A 1 114 ? 71.236 4.544 -108.936 1.00 92.94 114 ASP A N 1
ATOM 887 C CA . ASP A 1 114 ? 71.106 3.354 -108.077 1.00 92.94 114 ASP A CA 1
ATOM 888 C C . ASP A 1 114 ? 71.407 3.667 -106.597 1.00 92.94 114 ASP A C 1
ATOM 890 O O . ASP A 1 114 ? 70.684 3.220 -105.703 1.00 92.94 114 ASP A O 1
ATOM 894 N N . LEU A 1 115 ? 72.428 4.484 -106.314 1.00 92.56 115 LEU A N 1
ATOM 895 C CA . LEU A 1 115 ? 72.738 4.938 -104.954 1.00 92.56 115 LEU A CA 1
ATOM 896 C C . LEU A 1 115 ? 71.666 5.885 -104.392 1.00 92.56 115 LEU A C 1
ATOM 898 O O . LEU A 1 115 ? 71.291 5.739 -103.229 1.00 92.56 115 LEU A O 1
ATOM 902 N N . LEU A 1 116 ? 71.129 6.804 -105.199 1.00 93.31 116 LEU A N 1
ATOM 903 C CA . LEU A 1 116 ? 70.028 7.695 -104.814 1.00 93.31 116 LEU A CA 1
ATOM 904 C C . LEU A 1 116 ? 68.732 6.911 -104.566 1.00 93.31 116 LEU A C 1
ATOM 906 O O . LEU A 1 116 ? 68.061 7.142 -103.561 1.00 93.31 116 LEU A O 1
ATOM 910 N N . ALA A 1 117 ? 68.413 5.929 -105.412 1.00 90.94 117 ALA A N 1
ATOM 911 C CA . ALA A 1 117 ? 67.274 5.033 -105.229 1.00 90.94 117 ALA A CA 1
ATOM 912 C C . ALA A 1 117 ? 67.426 4.170 -103.964 1.00 90.94 117 ALA A C 1
ATOM 914 O O . ALA A 1 117 ? 66.468 4.003 -103.205 1.00 90.94 117 ALA A O 1
ATOM 915 N N . LYS A 1 118 ? 68.635 3.668 -103.681 1.00 92.44 118 LYS A N 1
ATOM 916 C CA . LYS A 1 118 ? 68.941 2.946 -102.435 1.00 92.44 118 LYS A CA 1
ATOM 917 C C . LYS A 1 118 ? 68.796 3.842 -101.210 1.00 92.44 118 LYS A C 1
ATOM 919 O O . LYS A 1 118 ? 68.122 3.422 -100.268 1.00 92.44 118 LYS A O 1
ATOM 924 N N . LEU A 1 119 ? 69.334 5.061 -101.248 1.00 91.00 119 LEU A N 1
ATOM 925 C CA . LEU A 1 119 ? 69.214 6.050 -100.174 1.00 91.00 119 LEU A CA 1
ATOM 926 C C . LEU A 1 119 ? 67.743 6.402 -99.907 1.00 91.00 119 LEU A C 1
ATOM 928 O O . LEU A 1 119 ? 67.294 6.297 -98.769 1.00 91.00 119 LEU A O 1
ATOM 932 N N . ALA A 1 120 ? 66.963 6.697 -100.951 1.00 90.94 120 ALA A N 1
ATOM 933 C CA . ALA A 1 120 ? 65.524 6.932 -100.841 1.00 90.94 120 ALA A CA 1
ATOM 934 C C . ALA A 1 120 ? 64.776 5.703 -100.285 1.00 90.94 120 ALA A C 1
ATOM 936 O O . ALA A 1 120 ? 63.899 5.841 -99.435 1.00 90.94 120 ALA A O 1
ATOM 937 N N . SER A 1 121 ? 65.151 4.482 -100.688 1.00 91.56 121 SER A N 1
ATOM 938 C CA . SER A 1 121 ? 64.555 3.253 -100.140 1.00 91.56 121 SER A CA 1
ATOM 939 C C . SER A 1 121 ? 64.893 3.022 -98.661 1.00 91.56 121 SER A C 1
ATOM 941 O O . SER A 1 121 ? 64.108 2.397 -97.946 1.00 91.56 121 SER A O 1
ATOM 943 N N . GLN A 1 122 ? 66.050 3.505 -98.193 1.00 93.00 122 GLN A N 1
ATOM 944 C CA . GLN A 1 122 ? 66.428 3.478 -96.781 1.00 93.00 122 GLN A CA 1
ATOM 945 C C . GLN A 1 122 ? 65.695 4.565 -95.997 1.00 93.00 122 GLN A C 1
ATOM 947 O O . GLN A 1 122 ? 65.160 4.258 -94.939 1.00 93.00 122 GLN A O 1
ATOM 952 N N . ASP A 1 123 ? 65.582 5.783 -96.525 1.00 91.94 123 ASP A N 1
ATOM 953 C CA . ASP A 1 123 ? 64.835 6.876 -95.890 1.00 91.94 123 ASP A CA 1
ATOM 954 C C . ASP A 1 123 ? 63.333 6.554 -95.761 1.00 91.94 123 ASP A C 1
ATOM 956 O O . ASP A 1 123 ? 62.734 6.732 -94.700 1.00 91.94 123 ASP A O 1
ATOM 960 N N . VAL A 1 124 ? 62.723 5.930 -96.776 1.00 92.50 124 VAL A N 1
ATOM 961 C CA . VAL A 1 124 ? 61.350 5.398 -96.682 1.00 92.50 124 VAL A CA 1
ATOM 962 C C . VAL A 1 124 ? 61.228 4.333 -95.581 1.00 92.50 124 VAL A C 1
ATOM 964 O O . VAL A 1 124 ? 60.251 4.343 -94.831 1.00 92.50 124 VAL A O 1
ATOM 967 N N . LYS A 1 125 ? 62.223 3.448 -95.418 1.00 92.12 125 LYS A N 1
ATOM 968 C CA . LYS A 1 125 ? 62.234 2.439 -94.341 1.00 92.12 125 LYS A CA 1
ATOM 969 C C . LYS A 1 125 ? 62.435 3.064 -92.960 1.00 92.12 125 LYS A C 1
ATOM 971 O O . LYS A 1 125 ? 61.709 2.701 -92.040 1.00 92.12 125 LYS A O 1
ATOM 976 N N . PHE A 1 126 ? 63.360 4.011 -92.809 1.00 89.94 126 PHE A N 1
ATOM 977 C CA . PHE A 1 126 ? 63.591 4.715 -91.546 1.00 89.94 126 PHE A CA 1
ATOM 978 C C . PHE A 1 126 ? 62.381 5.567 -91.156 1.00 89.94 126 PHE A C 1
ATOM 980 O O . PHE A 1 126 ? 61.907 5.457 -90.029 1.00 89.94 126 PHE A O 1
ATOM 987 N N . THR A 1 127 ? 61.803 6.341 -92.078 1.00 89.31 127 THR A N 1
ATOM 988 C CA . THR A 1 127 ? 60.582 7.118 -91.802 1.00 89.31 127 THR A CA 1
ATOM 989 C C . THR A 1 127 ? 59.368 6.227 -91.527 1.00 89.31 127 THR A C 1
ATOM 991 O O . THR A 1 127 ? 58.524 6.600 -90.715 1.00 89.31 127 THR A O 1
ATOM 994 N N . GLN A 1 128 ? 59.269 5.031 -92.121 1.00 91.38 128 GLN A N 1
ATOM 995 C CA . GLN A 1 128 ? 58.258 4.045 -91.722 1.00 91.38 128 GLN A CA 1
ATOM 996 C C . GLN A 1 128 ? 58.513 3.503 -90.306 1.00 91.38 128 GLN A C 1
ATOM 998 O O . GLN A 1 128 ? 57.596 3.529 -89.486 1.00 91.38 128 GLN A O 1
ATOM 1003 N N . GLN A 1 129 ? 59.739 3.079 -89.985 1.00 91.44 129 GLN A N 1
ATOM 1004 C CA . GLN A 1 129 ? 60.094 2.580 -88.651 1.00 91.44 129 GLN A CA 1
ATOM 1005 C C . GLN A 1 129 ? 59.911 3.639 -87.556 1.00 91.44 129 GLN A C 1
ATOM 1007 O O . GLN A 1 129 ? 59.447 3.305 -86.466 1.00 91.44 129 GLN A O 1
ATOM 1012 N N . LEU A 1 130 ? 60.205 4.911 -87.849 1.00 91.06 130 LEU A N 1
ATOM 1013 C CA . LEU A 1 130 ? 59.928 6.041 -86.963 1.00 91.06 130 LEU A CA 1
ATOM 1014 C C . LEU A 1 130 ? 58.421 6.201 -86.740 1.00 91.06 130 LEU A C 1
ATOM 1016 O O . LEU A 1 130 ? 57.995 6.149 -85.592 1.00 91.06 130 LEU A O 1
ATOM 1020 N N . ARG A 1 131 ? 57.596 6.250 -87.797 1.00 89.88 131 ARG A N 1
ATOM 1021 C CA . ARG A 1 131 ? 56.121 6.300 -87.665 1.00 89.88 131 ARG A CA 1
ATOM 1022 C C . ARG A 1 131 ? 55.547 5.097 -86.908 1.00 89.88 131 ARG A C 1
ATOM 1024 O O . ARG A 1 131 ? 54.540 5.223 -86.218 1.00 89.88 131 ARG A O 1
ATOM 1031 N N . GLU A 1 132 ? 56.142 3.914 -87.039 1.00 91.19 132 GLU A N 1
ATOM 1032 C CA . GLU A 1 132 ? 55.748 2.706 -86.298 1.00 91.19 132 GLU A CA 1
ATOM 1033 C C . GLU A 1 132 ? 56.240 2.714 -84.841 1.00 91.19 132 GLU A C 1
ATOM 1035 O O . GLU A 1 132 ? 55.599 2.121 -83.972 1.00 91.19 132 GLU A O 1
ATOM 1040 N N . GLY A 1 133 ? 57.354 3.389 -84.550 1.00 89.38 133 GLY A N 1
ATOM 1041 C CA . GLY A 1 133 ? 57.812 3.704 -83.196 1.00 89.38 133 GLY A CA 1
ATOM 1042 C C . GLY A 1 133 ? 56.920 4.744 -82.517 1.00 89.38 133 GLY A C 1
ATOM 1043 O O . GLY A 1 133 ? 56.443 4.504 -81.414 1.00 89.38 133 GLY A O 1
ATOM 1044 N N . GLU A 1 134 ? 56.608 5.844 -83.203 1.00 90.88 134 GLU A N 1
ATOM 1045 C CA . GLU A 1 134 ? 55.667 6.883 -82.766 1.00 90.88 134 GLU A CA 1
ATOM 1046 C C . GLU A 1 134 ? 54.280 6.296 -82.491 1.00 90.88 134 GLU A C 1
ATOM 1048 O O . GLU A 1 134 ? 53.727 6.509 -81.415 1.00 90.88 134 GLU A O 1
ATOM 1053 N N . LYS A 1 135 ? 53.729 5.490 -83.412 1.00 92.25 135 LYS A N 1
ATOM 1054 C CA . LYS A 1 135 ? 52.447 4.796 -83.198 1.00 92.25 135 LYS A CA 1
ATOM 1055 C C . LYS A 1 135 ? 52.470 3.957 -81.923 1.00 92.25 135 LYS A C 1
ATOM 1057 O O . LYS A 1 135 ? 51.610 4.174 -81.072 1.00 92.25 135 LYS A O 1
ATOM 1062 N N . ARG A 1 136 ? 53.467 3.075 -81.757 1.00 91.88 136 ARG A N 1
ATOM 1063 C CA . ARG A 1 136 ? 53.622 2.254 -80.542 1.00 91.88 136 ARG A CA 1
ATOM 1064 C C . ARG A 1 136 ? 53.755 3.113 -79.289 1.00 91.88 136 ARG A C 1
ATOM 1066 O O . ARG A 1 136 ? 52.992 2.902 -78.360 1.00 91.88 136 ARG A O 1
ATOM 1073 N N . SER A 1 137 ? 54.596 4.145 -79.309 1.00 91.00 137 SER A N 1
ATOM 1074 C CA . SER A 1 137 ? 54.762 5.096 -78.203 1.00 91.00 137 SER A CA 1
ATOM 1075 C C . SER A 1 137 ? 53.452 5.808 -77.833 1.00 91.00 137 SER A C 1
ATOM 1077 O O . SER A 1 137 ? 53.096 5.874 -76.657 1.00 91.00 137 SER A O 1
ATOM 1079 N N . THR A 1 138 ? 52.655 6.268 -78.808 1.00 92.75 138 THR A N 1
ATOM 1080 C CA . THR A 1 138 ? 51.335 6.865 -78.521 1.00 92.75 138 THR A CA 1
ATOM 1081 C C . THR A 1 138 ? 50.311 5.845 -78.023 1.00 92.75 138 THR A C 1
ATOM 1083 O O . THR A 1 138 ? 49.398 6.216 -77.287 1.00 92.75 138 THR A O 1
ATOM 1086 N N . GLU A 1 139 ? 50.422 4.573 -78.406 1.00 92.56 139 GLU A N 1
ATOM 1087 C CA . GLU A 1 139 ? 49.525 3.511 -77.947 1.00 92.56 139 GLU A CA 1
ATOM 1088 C C . GLU A 1 139 ? 49.900 3.010 -76.547 1.00 92.56 139 GLU A C 1
ATOM 1090 O O . GLU A 1 139 ? 49.025 2.838 -75.703 1.00 92.56 139 GLU A O 1
ATOM 1095 N N . GLU A 1 140 ? 51.192 2.883 -76.256 1.00 92.75 140 GLU A N 1
ATOM 1096 C CA . GLU A 1 140 ? 51.738 2.656 -74.917 1.00 92.75 140 GLU A CA 1
ATOM 1097 C C . GLU A 1 140 ? 51.393 3.824 -73.986 1.00 92.75 140 GLU A C 1
ATOM 1099 O O . GLU A 1 140 ? 50.879 3.587 -72.899 1.00 92.75 140 GLU A O 1
ATOM 1104 N N . SER A 1 141 ? 51.521 5.076 -74.439 1.00 93.38 141 SER A N 1
ATOM 1105 C CA . SER A 1 141 ? 51.087 6.264 -73.684 1.00 93.38 141 SER A CA 1
ATOM 1106 C C . SER A 1 141 ? 49.583 6.239 -73.374 1.00 93.38 141 SER A C 1
ATOM 1108 O O . SER A 1 141 ? 49.179 6.558 -72.258 1.00 93.38 141 SER A O 1
ATOM 1110 N N . LYS A 1 142 ? 48.736 5.801 -74.321 1.00 94.31 142 LYS A N 1
ATOM 1111 C CA . LYS A 1 142 ? 47.288 5.610 -74.084 1.00 94.31 142 LYS A CA 1
ATOM 1112 C C . LYS A 1 142 ? 47.012 4.486 -73.084 1.00 94.31 142 LYS A C 1
ATOM 1114 O O . LYS A 1 142 ? 46.129 4.637 -72.244 1.00 94.31 142 LYS A O 1
ATOM 1119 N N . ARG A 1 143 ? 47.757 3.377 -73.151 1.00 93.81 143 ARG A N 1
ATOM 1120 C CA . ARG A 1 143 ? 47.650 2.258 -72.196 1.00 93.81 143 ARG A CA 1
ATOM 1121 C C . ARG A 1 143 ? 48.092 2.687 -70.795 1.00 93.81 143 ARG A C 1
ATOM 1123 O O . ARG A 1 143 ? 47.385 2.392 -69.840 1.00 93.81 143 ARG A O 1
ATOM 1130 N N . LEU A 1 144 ? 49.191 3.433 -70.677 1.00 93.94 144 LEU A N 1
ATOM 1131 C CA . LEU A 1 144 ? 49.674 3.997 -69.415 1.00 93.94 144 LEU A CA 1
ATOM 1132 C C . LEU A 1 144 ? 48.658 4.975 -68.816 1.00 93.94 144 LEU A C 1
ATOM 1134 O O . LEU A 1 144 ? 48.267 4.777 -67.674 1.00 93.94 144 LEU A O 1
ATOM 1138 N N . GLY A 1 145 ? 48.142 5.936 -69.590 1.00 93.12 145 GLY A N 1
ATOM 1139 C CA . GLY A 1 145 ? 47.099 6.858 -69.118 1.00 93.12 145 GLY A CA 1
ATOM 1140 C C . GLY A 1 145 ? 45.775 6.164 -68.755 1.00 93.12 145 GLY A C 1
ATOM 1141 O O . GLY A 1 145 ? 45.059 6.614 -67.862 1.00 93.12 145 GLY A O 1
ATOM 1142 N N . TRP A 1 146 ? 45.450 5.033 -69.395 1.00 94.56 146 TRP A N 1
ATOM 1143 C CA . TRP A 1 146 ? 44.313 4.195 -68.996 1.00 94.56 146 TRP A CA 1
ATOM 1144 C C . TRP A 1 146 ? 44.570 3.469 -67.666 1.00 94.56 146 TRP A C 1
ATOM 1146 O O . TRP A 1 146 ? 43.699 3.482 -66.799 1.00 94.56 146 TRP A O 1
ATOM 1156 N N . VAL A 1 147 ? 45.762 2.891 -67.467 1.00 94.81 147 VAL A N 1
ATOM 1157 C CA . VAL A 1 147 ? 46.156 2.255 -66.194 1.00 94.81 147 VAL A CA 1
ATOM 1158 C C . VAL A 1 147 ? 46.230 3.283 -65.062 1.00 94.81 147 VAL A C 1
ATOM 1160 O O . VAL A 1 147 ? 45.690 3.036 -63.990 1.00 94.81 147 VAL A O 1
ATOM 1163 N N . GLU A 1 148 ? 46.831 4.449 -65.303 1.00 94.19 148 GLU A N 1
ATOM 1164 C CA . GLU A 1 148 ? 46.882 5.572 -64.362 1.00 94.19 148 GLU A CA 1
ATOM 1165 C C . GLU A 1 148 ? 45.471 5.991 -63.942 1.00 94.19 148 GLU A C 1
ATOM 1167 O O . GLU A 1 148 ? 45.177 6.048 -62.747 1.00 94.19 148 GLU A O 1
ATOM 1172 N N . LYS A 1 149 ? 44.558 6.174 -64.907 1.00 94.44 149 LYS A N 1
ATOM 1173 C CA . LYS A 1 149 ? 43.155 6.453 -64.598 1.00 94.44 149 LYS A CA 1
ATOM 1174 C C . LYS A 1 149 ? 42.524 5.339 -63.755 1.00 94.44 149 LYS A C 1
ATOM 1176 O O . LYS A 1 149 ? 41.863 5.649 -62.772 1.00 94.44 149 LYS A O 1
ATOM 1181 N N . GLN A 1 150 ? 42.723 4.066 -64.094 1.00 93.50 150 GLN A N 1
ATOM 1182 C CA . GLN A 1 150 ? 42.153 2.953 -63.322 1.00 93.50 150 GLN A CA 1
ATOM 1183 C C . GLN A 1 150 ? 42.711 2.864 -61.894 1.00 93.50 150 GLN A C 1
ATOM 1185 O O . GLN A 1 150 ? 41.969 2.508 -60.982 1.00 93.50 150 GLN A O 1
ATOM 1190 N N . LEU A 1 151 ? 43.974 3.240 -61.670 1.00 94.19 151 LEU A N 1
ATOM 1191 C CA . LEU A 1 151 ? 44.561 3.346 -60.331 1.00 94.19 151 LEU A CA 1
ATOM 1192 C C . LEU A 1 151 ? 43.972 4.526 -59.536 1.00 94.19 151 LEU A C 1
ATOM 1194 O O . LEU A 1 151 ? 43.684 4.373 -58.350 1.00 94.19 151 LEU A O 1
ATOM 1198 N N . VAL A 1 152 ? 43.730 5.672 -60.182 1.00 95.00 152 VAL A N 1
ATOM 1199 C CA . VAL A 1 152 ? 43.054 6.832 -59.566 1.00 95.00 152 VAL A CA 1
ATOM 1200 C C . VAL A 1 152 ? 41.589 6.520 -59.240 1.00 95.00 152 VAL A C 1
ATOM 1202 O O . VAL A 1 152 ? 41.142 6.790 -58.125 1.00 95.00 152 VAL A O 1
ATOM 1205 N N . ASP A 1 153 ? 40.856 5.897 -60.169 1.00 93.44 153 ASP A N 1
ATOM 1206 C CA . ASP A 1 153 ? 39.483 5.422 -59.956 1.00 93.44 153 ASP A CA 1
ATOM 1207 C C . ASP A 1 153 ? 39.440 4.409 -58.781 1.00 93.44 153 ASP A C 1
ATOM 1209 O O . ASP A 1 153 ? 38.523 4.442 -57.958 1.00 93.44 153 ASP A O 1
ATOM 1213 N N . GLN A 1 154 ? 40.459 3.547 -58.648 1.00 95.00 154 GLN A N 1
ATOM 1214 C CA . GLN A 1 154 ? 40.569 2.562 -57.565 1.00 95.00 154 GLN A CA 1
ATOM 1215 C C . GLN A 1 154 ? 40.908 3.181 -56.196 1.00 95.00 154 GLN A C 1
ATOM 1217 O O . GLN A 1 154 ? 40.252 2.819 -55.218 1.00 95.00 154 GLN A O 1
ATOM 1222 N N . ASP A 1 155 ? 41.862 4.117 -56.076 1.00 94.19 155 ASP A N 1
ATOM 1223 C CA . ASP A 1 155 ? 42.090 4.799 -54.785 1.00 94.19 155 ASP A CA 1
ATOM 1224 C C . ASP A 1 155 ? 40.879 5.652 -54.384 1.00 94.19 155 ASP A C 1
ATOM 1226 O O . ASP A 1 155 ? 40.522 5.676 -53.207 1.00 94.19 155 ASP A O 1
ATOM 1230 N N . ALA A 1 156 ? 40.175 6.268 -55.341 1.00 92.81 156 ALA A N 1
ATOM 1231 C CA . ALA A 1 156 ? 38.926 6.978 -55.068 1.00 92.81 156 ALA A CA 1
ATOM 1232 C C . ALA A 1 156 ? 37.848 6.050 -54.471 1.00 92.81 156 ALA A C 1
ATOM 1234 O O . ALA A 1 156 ? 37.207 6.414 -53.480 1.00 92.81 156 ALA A O 1
ATOM 1235 N N . LEU A 1 157 ? 37.692 4.830 -55.004 1.00 94.31 157 LEU A N 1
ATOM 1236 C CA . LEU A 1 157 ? 36.803 3.806 -54.440 1.00 94.31 157 LEU A CA 1
ATOM 1237 C C . LEU A 1 157 ? 37.262 3.351 -53.045 1.00 94.31 157 LEU A C 1
ATOM 1239 O O . LEU A 1 157 ? 36.478 3.416 -52.097 1.00 94.31 157 LEU A O 1
ATOM 1243 N N . LEU A 1 158 ? 38.537 2.984 -52.883 1.00 94.00 158 LEU A N 1
ATOM 1244 C CA . LEU A 1 158 ? 39.111 2.558 -51.597 1.00 94.00 158 LEU A CA 1
ATOM 1245 C C . LEU A 1 158 ? 39.079 3.676 -50.543 1.00 94.00 158 LEU A C 1
ATOM 1247 O O . LEU A 1 158 ? 39.005 3.418 -49.342 1.00 94.00 158 LEU A O 1
ATOM 1251 N N . LYS A 1 159 ? 39.151 4.944 -50.954 1.00 93.44 159 LYS A N 1
ATOM 1252 C CA . LYS A 1 159 ? 38.948 6.111 -50.088 1.00 93.44 159 LYS A CA 1
ATOM 1253 C C . LYS A 1 159 ? 37.483 6.226 -49.674 1.00 93.44 159 LYS A C 1
ATOM 1255 O O . LYS A 1 159 ? 37.208 6.314 -48.483 1.00 93.44 159 LYS A O 1
ATOM 1260 N N . GLY A 1 160 ? 36.553 6.119 -50.624 1.00 92.38 160 GLY A N 1
ATOM 1261 C CA . GLY A 1 160 ? 35.114 6.083 -50.351 1.00 92.38 160 GLY A CA 1
ATOM 1262 C C . GLY A 1 160 ? 34.670 4.893 -49.487 1.00 92.38 160 GLY A C 1
ATOM 1263 O O . GLY A 1 160 ? 33.654 4.983 -48.804 1.00 92.38 160 GLY A O 1
ATOM 1264 N N . GLU A 1 161 ? 35.411 3.785 -49.480 1.00 94.25 161 GLU A N 1
ATOM 1265 C CA . GLU A 1 161 ? 35.234 2.675 -48.531 1.00 94.25 161 GLU A CA 1
ATOM 1266 C C . GLU A 1 161 ? 35.798 3.009 -47.150 1.00 94.25 161 GLU A C 1
ATOM 1268 O O . GLU A 1 161 ? 35.048 2.973 -46.176 1.00 94.25 161 GLU A O 1
ATOM 1273 N N . ARG A 1 162 ? 37.065 3.438 -47.058 1.00 94.44 162 ARG A N 1
ATOM 1274 C CA . ARG A 1 162 ? 37.691 3.869 -45.791 1.00 94.44 162 ARG A CA 1
ATOM 1275 C C . ARG A 1 162 ? 36.871 4.941 -45.068 1.00 94.44 162 ARG A C 1
ATOM 1277 O O . ARG A 1 162 ? 36.701 4.862 -43.853 1.00 94.44 162 ARG A O 1
ATOM 1284 N N . ASP A 1 163 ? 36.351 5.925 -45.796 1.00 94.12 163 ASP A N 1
ATOM 1285 C CA . ASP A 1 163 ? 35.583 7.031 -45.221 1.00 94.12 163 ASP A CA 1
ATOM 1286 C C . ASP A 1 163 ? 34.146 6.614 -44.840 1.00 94.12 163 ASP A C 1
ATOM 1288 O O . ASP A 1 163 ? 33.636 7.083 -43.821 1.00 94.12 163 ASP A O 1
ATOM 1292 N N . ARG A 1 164 ? 33.535 5.641 -45.541 1.00 94.75 164 ARG A N 1
ATOM 1293 C CA . ARG A 1 164 ? 32.301 4.970 -45.076 1.00 94.75 164 ARG A CA 1
ATOM 1294 C C . ARG A 1 164 ? 32.539 4.182 -43.788 1.00 94.75 164 ARG A C 1
ATOM 1296 O O . ARG A 1 164 ? 31.833 4.411 -42.811 1.00 94.75 164 ARG A O 1
ATOM 1303 N N . SER A 1 165 ? 33.570 3.338 -43.735 1.00 94.88 165 SER A N 1
ATOM 1304 C CA . SER A 1 165 ? 33.905 2.567 -42.528 1.00 94.88 165 SER A CA 1
ATOM 1305 C C . SER A 1 165 ? 34.240 3.466 -41.332 1.00 94.88 165 SER A C 1
ATOM 1307 O O . SER A 1 165 ? 33.872 3.152 -40.205 1.00 94.88 165 SER A O 1
ATOM 1309 N N . ARG A 1 166 ? 34.878 4.625 -41.552 1.00 95.81 166 ARG A N 1
ATOM 1310 C CA . ARG A 1 166 ? 35.081 5.653 -40.512 1.00 95.81 166 ARG A CA 1
ATOM 1311 C C . ARG A 1 166 ? 33.764 6.244 -40.007 1.00 95.81 166 ARG A C 1
ATOM 1313 O O . ARG A 1 166 ? 33.609 6.411 -38.797 1.00 95.81 166 ARG A O 1
ATOM 1320 N N . ALA A 1 167 ? 32.820 6.548 -40.897 1.00 94.12 167 ALA A N 1
ATOM 1321 C CA . ALA A 1 167 ? 31.501 7.049 -40.510 1.00 94.12 167 ALA A CA 1
ATOM 1322 C C . ALA A 1 167 ? 30.698 5.994 -39.724 1.00 94.12 167 ALA A C 1
ATOM 1324 O O . ALA A 1 167 ? 30.111 6.315 -38.691 1.00 94.12 167 ALA A O 1
ATOM 1325 N N . GLU A 1 168 ? 30.740 4.730 -40.153 1.00 95.75 168 GLU A N 1
ATOM 1326 C CA . GLU A 1 168 ? 30.117 3.595 -39.458 1.00 95.75 168 GLU A CA 1
ATOM 1327 C C . GLU A 1 168 ? 30.727 3.359 -38.070 1.00 95.75 168 GLU A C 1
ATOM 1329 O O . GLU A 1 168 ? 29.986 3.242 -37.094 1.00 95.75 168 GLU A O 1
ATOM 1334 N N . LEU A 1 169 ? 32.061 3.371 -37.950 1.00 95.62 169 LEU A N 1
ATOM 1335 C CA . LEU A 1 169 ? 32.760 3.291 -36.661 1.00 95.62 169 LEU A CA 1
ATOM 1336 C C . LEU A 1 169 ? 32.395 4.463 -35.742 1.00 95.62 169 LEU A C 1
ATOM 1338 O O . LEU A 1 169 ? 32.131 4.249 -34.564 1.00 95.62 169 LEU A O 1
ATOM 1342 N N . THR A 1 170 ? 32.313 5.685 -36.273 1.00 95.62 170 THR A N 1
ATOM 1343 C CA . THR A 1 170 ? 31.911 6.866 -35.487 1.00 95.62 170 THR A CA 1
ATOM 1344 C C . THR A 1 170 ? 30.478 6.720 -34.969 1.00 95.62 170 THR A C 1
ATOM 1346 O O . THR A 1 170 ? 30.221 6.936 -33.786 1.00 95.62 170 THR A O 1
ATOM 1349 N N . ALA A 1 171 ? 29.550 6.277 -35.823 1.00 95.00 171 ALA A N 1
ATOM 1350 C CA . ALA A 1 171 ? 28.160 6.026 -35.443 1.00 95.00 171 ALA A CA 1
ATOM 1351 C C . ALA A 1 171 ? 28.008 4.857 -34.448 1.00 95.00 171 ALA A C 1
ATOM 1353 O O . ALA A 1 171 ? 27.112 4.886 -33.601 1.00 95.00 171 ALA A O 1
ATOM 1354 N N . LEU A 1 172 ? 28.876 3.841 -34.518 1.00 95.75 172 LEU A N 1
ATOM 1355 C CA . LEU A 1 172 ? 28.963 2.768 -33.524 1.00 95.75 172 LEU A CA 1
ATOM 1356 C C . LEU A 1 172 ? 29.452 3.294 -32.171 1.00 95.75 172 LEU A C 1
ATOM 1358 O O . LEU A 1 172 ? 28.810 2.998 -31.166 1.00 95.75 172 LEU A O 1
ATOM 1362 N N . THR A 1 173 ? 30.499 4.123 -32.135 1.00 95.31 173 THR A N 1
ATOM 1363 C CA . THR A 1 173 ? 30.966 4.778 -30.900 1.00 95.31 173 THR A CA 1
ATOM 1364 C C . THR A 1 173 ? 29.854 5.614 -30.267 1.00 95.31 173 THR A C 1
ATOM 1366 O O . THR A 1 173 ? 29.500 5.367 -29.120 1.00 95.31 173 THR A O 1
ATOM 1369 N N . THR A 1 174 ? 29.184 6.489 -31.028 1.00 96.00 174 THR A N 1
ATOM 1370 C CA . THR A 1 174 ? 28.068 7.297 -30.496 1.00 96.00 174 THR A CA 1
ATOM 1371 C C . THR A 1 174 ? 26.910 6.439 -29.968 1.00 96.00 174 THR A C 1
ATOM 1373 O O . THR A 1 174 ? 26.257 6.816 -28.996 1.00 96.00 174 THR A O 1
ATOM 1376 N N . ARG A 1 175 ? 26.648 5.263 -30.559 1.00 96.00 175 ARG A N 1
ATOM 1377 C CA . ARG A 1 175 ? 25.667 4.300 -30.023 1.00 96.00 175 ARG A CA 1
ATOM 1378 C C . ARG A 1 175 ? 26.144 3.634 -28.732 1.00 96.00 175 ARG A C 1
ATOM 1380 O O . ARG A 1 175 ? 25.320 3.410 -27.850 1.00 96.00 175 ARG A O 1
ATOM 1387 N N . LEU A 1 176 ? 27.435 3.330 -28.598 1.00 96.06 176 LEU A N 1
ATOM 1388 C CA . LEU A 1 176 ? 28.011 2.806 -27.355 1.00 96.06 176 LEU A CA 1
ATOM 1389 C C . LEU A 1 176 ? 27.946 3.851 -26.232 1.00 96.06 176 LEU A C 1
ATOM 1391 O O . LEU A 1 176 ? 27.508 3.511 -25.136 1.00 96.06 176 LEU A O 1
ATOM 1395 N N . ASP A 1 177 ? 28.255 5.118 -26.521 1.00 95.44 177 ASP A N 1
ATOM 1396 C CA . ASP A 1 177 ? 28.119 6.235 -25.573 1.00 95.44 177 ASP A CA 1
ATOM 1397 C C . ASP A 1 177 ? 26.656 6.412 -25.120 1.00 95.44 177 ASP A C 1
ATOM 1399 O O . ASP A 1 177 ? 26.363 6.553 -23.930 1.00 95.44 177 ASP A O 1
ATOM 1403 N N . GLN A 1 178 ? 25.706 6.331 -26.062 1.00 95.31 178 GLN A N 1
ATOM 1404 C CA . GLN A 1 178 ? 24.271 6.349 -25.760 1.00 95.31 178 GLN A CA 1
ATOM 1405 C C . GLN A 1 178 ? 23.852 5.169 -24.873 1.00 95.31 178 GLN A C 1
ATOM 1407 O O . GLN A 1 178 ? 23.090 5.371 -23.927 1.00 95.31 178 GLN A O 1
ATOM 1412 N N . VAL A 1 179 ? 24.341 3.954 -25.142 1.00 96.12 179 VAL A N 1
ATOM 1413 C CA . VAL A 1 179 ? 24.053 2.762 -24.325 1.00 96.12 179 VAL A CA 1
ATOM 1414 C C . VAL A 1 179 ? 24.665 2.886 -22.927 1.00 96.12 179 VAL A C 1
ATOM 1416 O O . VAL A 1 179 ? 23.976 2.585 -21.954 1.00 96.12 179 VAL A O 1
ATOM 1419 N N . ALA A 1 180 ? 25.895 3.389 -22.797 1.00 94.88 180 ALA A N 1
ATOM 1420 C CA . ALA A 1 180 ? 26.524 3.656 -21.504 1.00 94.88 180 ALA A CA 1
ATOM 1421 C C . ALA A 1 180 ? 25.698 4.656 -20.676 1.00 94.88 180 ALA A C 1
ATOM 1423 O O . ALA A 1 180 ? 25.334 4.362 -19.537 1.00 94.88 180 ALA A O 1
ATOM 1424 N N . SER A 1 181 ? 25.284 5.774 -21.282 1.00 96.12 181 SER A N 1
ATOM 1425 C CA . SER A 1 181 ? 24.415 6.766 -20.637 1.00 96.12 181 SER A CA 1
ATOM 1426 C C . SER A 1 181 ? 23.047 6.191 -20.229 1.00 96.12 181 SER A C 1
ATOM 1428 O O . SER A 1 181 ? 22.539 6.500 -19.149 1.00 96.12 181 SER A O 1
ATOM 1430 N N . HIS A 1 182 ? 22.460 5.292 -21.031 1.00 96.56 182 HIS A N 1
ATOM 1431 C CA . HIS A 1 182 ? 21.235 4.578 -20.646 1.00 96.56 182 HIS A CA 1
ATOM 1432 C C . HIS A 1 182 ? 21.465 3.616 -19.472 1.00 96.56 182 HIS A C 1
ATOM 1434 O O . HIS A 1 182 ? 20.601 3.520 -18.601 1.00 96.56 182 HIS A O 1
ATOM 1440 N N . ILE A 1 183 ? 22.610 2.930 -19.409 1.00 95.06 183 ILE A N 1
ATOM 1441 C CA . ILE A 1 183 ? 22.966 2.053 -18.283 1.00 95.06 183 ILE A CA 1
ATOM 1442 C C . ILE A 1 183 ? 23.114 2.874 -16.995 1.00 95.06 183 ILE A C 1
ATOM 1444 O O . ILE A 1 183 ? 22.517 2.504 -15.986 1.00 95.06 183 ILE A O 1
ATOM 1448 N N . GLU A 1 184 ? 23.814 4.010 -17.028 1.00 95.75 184 GLU A N 1
ATOM 1449 C CA . GLU A 1 184 ? 23.926 4.925 -15.880 1.00 95.75 184 GLU A CA 1
ATOM 1450 C C . GLU A 1 184 ? 22.557 5.464 -15.435 1.00 95.75 184 GLU A C 1
ATOM 1452 O O . GLU A 1 184 ? 22.238 5.461 -14.243 1.00 95.75 184 GLU A O 1
ATOM 1457 N N . ALA A 1 185 ? 21.706 5.875 -16.381 1.00 94.69 185 ALA A N 1
ATOM 1458 C CA . ALA A 1 185 ? 20.356 6.348 -16.087 1.00 94.69 185 ALA A CA 1
ATOM 1459 C C . ALA A 1 185 ? 19.477 5.248 -15.464 1.00 94.69 185 ALA A C 1
ATOM 1461 O O . ALA A 1 185 ? 18.749 5.509 -14.504 1.00 94.69 185 ALA A O 1
ATOM 1462 N N . VAL A 1 186 ? 19.563 4.008 -15.959 1.00 94.75 186 VAL A N 1
ATOM 1463 C CA . VAL A 1 186 ? 18.856 2.848 -15.393 1.00 94.75 186 VAL A CA 1
ATOM 1464 C C . VAL A 1 186 ? 19.385 2.507 -14.000 1.00 94.75 186 VAL A C 1
ATOM 1466 O O . VAL A 1 186 ? 18.577 2.334 -13.089 1.00 94.75 186 VAL A O 1
ATOM 1469 N N . GLN A 1 187 ? 20.705 2.479 -13.794 1.00 94.62 187 GLN A N 1
ATOM 1470 C CA . GLN A 1 187 ? 21.315 2.257 -12.478 1.00 94.62 187 GLN A CA 1
ATOM 1471 C C . GLN A 1 187 ? 20.869 3.320 -11.470 1.00 94.62 187 GLN A C 1
ATOM 1473 O O . GLN A 1 187 ? 20.419 2.974 -10.377 1.00 94.62 187 GLN A O 1
ATOM 1478 N N . LYS A 1 188 ? 20.912 4.605 -11.848 1.00 95.56 188 LYS A N 1
ATOM 1479 C CA . LYS A 1 188 ? 20.433 5.708 -11.007 1.00 95.56 188 LYS A CA 1
ATOM 1480 C C . LYS A 1 188 ? 18.951 5.557 -10.674 1.00 95.56 188 LYS A C 1
ATOM 1482 O O . LYS A 1 188 ? 18.590 5.651 -9.507 1.00 95.56 188 LYS A O 1
ATOM 1487 N N . ASN A 1 189 ? 18.103 5.272 -11.664 1.00 95.50 189 ASN A N 1
ATOM 1488 C CA . ASN A 1 189 ? 16.666 5.082 -11.455 1.00 95.50 189 ASN A CA 1
ATOM 1489 C C . ASN A 1 189 ? 16.359 3.872 -10.555 1.00 95.50 189 ASN A C 1
ATOM 1491 O O . ASN A 1 189 ? 15.459 3.957 -9.720 1.00 95.50 189 ASN A O 1
ATOM 1495 N N . MET A 1 190 ? 17.116 2.774 -10.671 1.00 93.62 190 MET A N 1
ATOM 1496 C CA . MET A 1 190 ? 17.026 1.634 -9.752 1.00 93.62 190 MET A CA 1
ATOM 1497 C C . MET A 1 190 ? 17.447 2.019 -8.330 1.00 93.62 190 MET A C 1
ATOM 1499 O O . MET A 1 190 ? 16.737 1.682 -7.385 1.00 93.62 190 MET A O 1
ATOM 1503 N N . LEU A 1 191 ? 18.552 2.752 -8.165 1.00 94.94 191 LEU A N 1
ATOM 1504 C CA . LEU A 1 191 ? 19.041 3.187 -6.853 1.00 94.94 191 LEU A CA 1
ATOM 1505 C C . LEU A 1 191 ? 18.039 4.129 -6.162 1.00 94.94 191 LEU A C 1
ATOM 1507 O O . LEU A 1 191 ? 17.703 3.933 -4.994 1.00 94.94 191 LEU A O 1
ATOM 1511 N N . ASP A 1 192 ? 17.501 5.098 -6.908 1.00 95.12 192 ASP A N 1
ATOM 1512 C CA . ASP A 1 192 ? 16.447 6.016 -6.466 1.00 95.12 192 ASP A CA 1
ATOM 1513 C C . ASP A 1 192 ? 15.167 5.261 -6.075 1.00 95.12 192 ASP A C 1
ATOM 1515 O O . ASP A 1 192 ? 14.548 5.583 -5.060 1.00 95.12 192 ASP A O 1
ATOM 1519 N N . ALA A 1 193 ? 14.762 4.261 -6.866 1.00 92.81 193 ALA A N 1
ATOM 1520 C CA . ALA A 1 193 ? 13.583 3.447 -6.590 1.00 92.81 193 ALA A CA 1
ATOM 1521 C C . ALA A 1 193 ? 13.766 2.601 -5.322 1.00 92.81 193 ALA A C 1
ATOM 1523 O O . ALA A 1 193 ? 12.931 2.689 -4.426 1.00 92.81 193 ALA A O 1
ATOM 1524 N N . VAL A 1 194 ? 14.875 1.858 -5.210 1.00 94.62 194 VAL A N 1
ATOM 1525 C CA . VAL A 1 194 ? 15.207 1.026 -4.039 1.00 94.62 194 VAL A CA 1
ATOM 1526 C C . VAL A 1 194 ? 15.321 1.878 -2.772 1.00 94.62 194 VAL A C 1
ATOM 1528 O O . VAL A 1 194 ? 14.775 1.516 -1.731 1.00 94.62 194 VAL A O 1
ATOM 1531 N N . SER A 1 195 ? 15.961 3.048 -2.859 1.00 95.06 195 SER A N 1
ATOM 1532 C CA . SER A 1 195 ? 16.054 4.007 -1.752 1.00 95.06 195 SER A CA 1
ATOM 1533 C C . SER A 1 195 ? 14.670 4.482 -1.287 1.00 95.06 195 SER A C 1
ATOM 1535 O O . SER A 1 195 ? 14.342 4.403 -0.097 1.00 95.06 195 SER A O 1
ATOM 1537 N N . LYS A 1 196 ? 13.804 4.894 -2.226 1.00 94.81 196 LYS A N 1
ATOM 1538 C CA . LYS A 1 196 ? 12.432 5.340 -1.928 1.00 94.81 196 LYS A CA 1
ATOM 1539 C C . LYS A 1 196 ? 11.568 4.208 -1.368 1.00 94.81 196 LYS A C 1
ATOM 1541 O O . LYS A 1 196 ? 10.834 4.447 -0.411 1.00 94.81 196 LYS A O 1
ATOM 1546 N N . THR A 1 197 ? 11.671 2.981 -1.889 1.00 93.62 197 THR A N 1
ATOM 1547 C CA . THR A 1 197 ? 10.928 1.833 -1.342 1.00 93.62 197 THR A CA 1
ATOM 1548 C C . THR A 1 197 ? 11.414 1.442 0.046 1.00 93.62 197 THR A C 1
ATOM 1550 O O . THR A 1 197 ? 10.579 1.172 0.903 1.00 93.62 197 THR A O 1
ATOM 1553 N N . ASN A 1 198 ? 12.724 1.468 0.304 1.00 94.75 198 ASN A N 1
ATOM 1554 C CA . ASN A 1 198 ? 13.275 1.139 1.620 1.00 94.75 198 ASN A CA 1
ATOM 1555 C C . ASN A 1 198 ? 12.889 2.193 2.665 1.00 94.75 198 ASN A C 1
ATOM 1557 O O . ASN A 1 198 ? 12.443 1.834 3.750 1.00 94.75 198 ASN A O 1
ATOM 1561 N N . THR A 1 199 ? 12.961 3.483 2.321 1.00 95.19 199 THR A N 1
ATOM 1562 C CA . THR A 1 199 ? 12.528 4.575 3.213 1.00 95.19 199 THR A CA 1
ATOM 1563 C C . THR A 1 199 ? 11.026 4.499 3.509 1.00 95.19 199 THR A C 1
ATOM 1565 O O . THR A 1 199 ? 10.615 4.588 4.664 1.00 95.19 199 THR A O 1
ATOM 1568 N N . ALA A 1 200 ? 10.195 4.268 2.487 1.00 93.50 200 ALA A N 1
ATOM 1569 C CA . ALA A 1 200 ? 8.749 4.126 2.660 1.00 93.50 200 ALA A CA 1
ATOM 1570 C C . ALA A 1 200 ? 8.343 2.825 3.381 1.00 93.50 200 ALA A C 1
ATOM 1572 O O . ALA A 1 200 ? 7.266 2.769 3.977 1.00 93.50 200 ALA A O 1
ATOM 1573 N N . LEU A 1 201 ? 9.170 1.775 3.325 1.00 94.69 201 LEU A N 1
ATOM 1574 C CA . LEU A 1 201 ? 8.977 0.549 4.098 1.00 94.69 201 LEU A CA 1
ATOM 1575 C C . LEU A 1 201 ? 9.365 0.758 5.564 1.00 94.69 201 LEU A C 1
ATOM 1577 O O . LEU A 1 201 ? 8.572 0.400 6.428 1.00 94.69 201 LEU A O 1
ATOM 1581 N N . ALA A 1 202 ? 10.510 1.392 5.842 1.00 93.31 202 ALA A N 1
ATOM 1582 C CA . ALA A 1 202 ? 10.934 1.750 7.197 1.00 93.31 202 ALA A CA 1
ATOM 1583 C C . ALA A 1 202 ? 9.857 2.588 7.904 1.00 93.31 202 ALA A C 1
ATOM 1585 O O . ALA A 1 202 ? 9.297 2.140 8.896 1.00 93.31 202 ALA A O 1
ATOM 1586 N N . GLN A 1 203 ? 9.412 3.691 7.289 1.00 94.81 203 GLN A N 1
ATOM 1587 C CA . GLN A 1 203 ? 8.331 4.536 7.822 1.00 94.81 203 GLN A CA 1
ATOM 1588 C C . GLN A 1 203 ? 7.025 3.766 8.106 1.00 94.81 203 GLN A C 1
ATOM 1590 O O . GLN A 1 203 ? 6.292 4.105 9.038 1.00 94.81 203 GLN A O 1
ATOM 1595 N N . LYS A 1 204 ? 6.711 2.721 7.325 1.00 95.00 204 LYS A N 1
ATOM 1596 C CA . LYS A 1 204 ? 5.554 1.835 7.558 1.00 95.00 204 LYS A CA 1
ATOM 1597 C C . LYS A 1 204 ? 5.783 0.812 8.671 1.00 95.00 204 LYS A C 1
ATOM 1599 O O . LYS A 1 204 ? 4.813 0.418 9.309 1.00 95.00 204 LYS A O 1
ATOM 1604 N N . VAL A 1 205 ? 7.018 0.370 8.891 1.00 95.62 205 VAL A N 1
ATOM 1605 C CA . VAL A 1 205 ? 7.385 -0.492 10.023 1.00 95.62 205 VAL A CA 1
ATOM 1606 C C . VAL A 1 205 ? 7.375 0.324 11.314 1.00 95.62 205 VAL A C 1
ATOM 1608 O O . VAL A 1 205 ? 6.711 -0.082 12.262 1.00 95.62 205 VAL A O 1
ATOM 1611 N N . ASP A 1 206 ? 7.992 1.506 11.319 1.00 95.38 206 ASP A N 1
ATOM 1612 C CA . ASP A 1 206 ? 8.061 2.403 12.477 1.00 95.38 206 ASP A CA 1
ATOM 1613 C C . ASP A 1 206 ? 6.657 2.835 12.930 1.00 95.38 206 ASP A C 1
ATOM 1615 O O . ASP A 1 206 ? 6.287 2.656 14.087 1.00 95.38 206 ASP A O 1
ATOM 1619 N N . SER A 1 207 ? 5.809 3.299 12.003 1.00 94.44 207 SER A N 1
ATOM 1620 C CA . SER A 1 207 ? 4.424 3.683 12.332 1.00 94.44 207 SER A CA 1
ATOM 1621 C C . SER A 1 207 ? 3.542 2.508 12.781 1.00 94.44 207 SER A C 1
ATOM 1623 O O . SER A 1 207 ? 2.622 2.712 13.574 1.00 94.44 207 SER A O 1
ATOM 1625 N N . ARG A 1 208 ? 3.830 1.272 12.342 1.00 95.56 208 ARG A N 1
ATOM 1626 C CA . ARG A 1 208 ? 3.191 0.056 12.880 1.00 95.56 208 ARG A CA 1
ATOM 1627 C C . ARG A 1 208 ? 3.716 -0.320 14.264 1.00 95.56 208 ARG A C 1
ATOM 1629 O O . ARG A 1 208 ? 2.933 -0.801 15.080 1.00 95.56 208 ARG A O 1
ATOM 1636 N N . LEU A 1 209 ? 5.001 -0.096 14.537 1.00 96.25 209 LEU A N 1
ATOM 1637 C CA . LEU A 1 209 ? 5.601 -0.310 15.852 1.00 96.25 209 LEU A CA 1
ATOM 1638 C C . LEU A 1 209 ? 4.983 0.652 16.879 1.00 96.25 209 LEU A C 1
ATOM 1640 O O . LEU A 1 209 ? 4.507 0.204 17.919 1.00 96.25 209 LEU A O 1
ATOM 1644 N N . ASP A 1 210 ? 4.893 1.941 16.539 1.00 95.44 210 ASP A N 1
ATOM 1645 C CA . ASP A 1 210 ? 4.208 2.979 17.321 1.00 95.44 210 ASP A CA 1
ATOM 1646 C C . ASP A 1 210 ? 2.738 2.623 17.596 1.00 95.44 210 ASP A C 1
ATOM 1648 O O . ASP A 1 210 ? 2.254 2.754 18.723 1.00 95.44 210 ASP A O 1
ATOM 1652 N N . GLU A 1 211 ? 2.008 2.160 16.576 1.00 94.94 211 GLU A N 1
ATOM 1653 C CA . GLU A 1 211 ? 0.617 1.720 16.719 1.00 94.94 211 GLU A CA 1
ATOM 1654 C C . GLU A 1 211 ? 0.504 0.533 17.690 1.00 94.94 211 GLU A C 1
ATOM 1656 O O . GLU A 1 211 ? -0.344 0.550 18.586 1.00 94.94 211 GLU A O 1
ATOM 1661 N N . GLN A 1 212 ? 1.389 -0.464 17.588 1.00 96.12 212 GLN A N 1
ATOM 1662 C CA . GLN A 1 212 ? 1.401 -1.599 18.515 1.00 96.12 212 GLN A CA 1
ATOM 1663 C C . GLN A 1 212 ? 1.819 -1.211 19.940 1.00 96.12 212 GLN A C 1
ATOM 1665 O O . GLN A 1 212 ? 1.211 -1.706 20.887 1.00 96.12 212 GLN A O 1
ATOM 1670 N N . GLN A 1 213 ? 2.767 -0.288 20.129 1.00 95.44 213 GLN A N 1
ATOM 1671 C CA . GLN A 1 213 ? 3.129 0.230 21.457 1.00 95.44 213 GLN A CA 1
ATOM 1672 C C . GLN A 1 213 ? 1.967 0.995 22.117 1.00 95.44 213 GLN A C 1
ATOM 1674 O O . GLN A 1 213 ? 1.707 0.834 23.313 1.00 95.44 213 GLN A O 1
ATOM 1679 N N . ARG A 1 214 ? 1.200 1.773 21.341 1.00 95.75 214 ARG A N 1
ATOM 1680 C CA . ARG A 1 214 ? -0.026 2.444 21.820 1.00 95.75 214 ARG A CA 1
ATOM 1681 C C . ARG A 1 214 ? -1.132 1.446 22.175 1.00 95.75 214 ARG A C 1
ATOM 1683 O O . ARG A 1 214 ? -1.848 1.645 23.156 1.00 95.75 214 ARG A O 1
ATOM 1690 N N . LEU A 1 215 ? -1.265 0.356 21.418 1.00 95.44 215 LEU A N 1
ATOM 1691 C CA . LEU A 1 215 ? -2.204 -0.722 21.742 1.00 95.44 215 LEU A CA 1
ATOM 1692 C C . LEU A 1 215 ? -1.783 -1.495 23.001 1.00 95.44 215 LEU A C 1
ATOM 1694 O O . LEU A 1 215 ? -2.641 -1.781 23.833 1.00 95.44 215 LEU A O 1
ATOM 1698 N N . LEU A 1 216 ? -0.487 -1.773 23.184 1.00 95.12 216 LEU A N 1
ATOM 1699 C CA . LEU A 1 216 ? 0.052 -2.416 24.389 1.00 95.12 216 LEU A CA 1
ATOM 1700 C C . LEU A 1 216 ? -0.189 -1.566 25.641 1.00 95.12 216 LEU A C 1
ATOM 1702 O O . LEU A 1 216 ? -0.832 -2.043 26.569 1.00 95.12 216 LEU A O 1
ATOM 1706 N N . THR A 1 217 ? 0.193 -0.289 25.635 1.00 95.69 217 THR A N 1
ATOM 1707 C CA . THR A 1 217 ? -0.057 0.627 26.771 1.00 95.69 217 THR A CA 1
ATOM 1708 C C . THR A 1 217 ? -1.553 0.813 27.069 1.00 95.69 217 THR A C 1
ATOM 1710 O O . THR A 1 217 ? -1.963 0.905 28.229 1.00 95.69 217 THR A O 1
ATOM 1713 N N . THR A 1 218 ? -2.414 0.772 26.044 1.00 95.75 218 THR A N 1
ATOM 1714 C CA . THR A 1 218 ? -3.880 0.754 26.224 1.00 95.75 218 THR A CA 1
ATOM 1715 C C . THR A 1 218 ? -4.375 -0.552 26.864 1.00 95.75 218 THR A C 1
ATOM 1717 O O . THR A 1 218 ? -5.300 -0.532 27.680 1.00 95.75 218 THR A O 1
ATOM 1720 N N . LEU A 1 219 ? -3.774 -1.696 26.521 1.00 93.81 219 LEU A N 1
ATOM 1721 C CA . LEU A 1 219 ? -4.076 -2.998 27.127 1.00 93.81 219 LEU A CA 1
ATOM 1722 C C . LEU A 1 219 ? -3.566 -3.093 28.572 1.00 93.81 219 LEU A C 1
ATOM 1724 O O . LEU A 1 219 ? -4.286 -3.614 29.421 1.00 93.81 219 LEU A O 1
ATOM 1728 N N . GLU A 1 220 ? -2.394 -2.539 28.878 1.00 94.88 220 GLU A N 1
ATOM 1729 C CA . GLU A 1 220 ? -1.849 -2.428 30.239 1.00 94.88 220 GLU A CA 1
ATOM 1730 C C . GLU A 1 220 ? -2.755 -1.569 31.130 1.00 94.88 220 GLU A C 1
ATOM 1732 O O . GLU A 1 220 ? -3.150 -2.007 32.212 1.00 94.88 220 GLU A O 1
ATOM 1737 N N . SER A 1 221 ? -3.186 -0.399 30.644 1.00 95.12 221 SER A N 1
ATOM 1738 C CA . SER A 1 221 ? -4.168 0.448 31.337 1.00 95.12 221 SER A CA 1
ATOM 1739 C C . SER A 1 221 ? -5.494 -0.288 31.578 1.00 95.12 221 SER A C 1
ATOM 1741 O O . SER A 1 221 ? -6.029 -0.261 32.687 1.00 95.12 221 SER A O 1
ATOM 1743 N N . ARG A 1 222 ? -6.008 -1.021 30.579 1.00 94.62 222 ARG A N 1
ATOM 1744 C CA . ARG A 1 222 ? -7.207 -1.861 30.746 1.00 94.62 222 ARG A CA 1
ATOM 1745 C C . ARG A 1 222 ? -7.004 -2.986 31.761 1.00 94.62 222 ARG A C 1
ATOM 1747 O O . ARG A 1 222 ? -7.910 -3.232 32.550 1.00 94.62 222 ARG A O 1
ATOM 1754 N N . SER A 1 223 ? -5.841 -3.633 31.770 1.00 94.31 223 SER A N 1
ATOM 1755 C CA . SER A 1 223 ? -5.483 -4.675 32.739 1.00 94.31 223 SER A CA 1
ATOM 1756 C C . SER A 1 223 ? -5.472 -4.123 34.170 1.00 94.31 223 SER A C 1
ATOM 1758 O O . SER A 1 223 ? -6.092 -4.699 35.064 1.00 94.31 223 SER A O 1
ATOM 1760 N N . HIS A 1 224 ? -4.877 -2.943 34.371 1.00 95.19 224 HIS A N 1
ATOM 1761 C CA . HIS A 1 224 ? -4.883 -2.248 35.659 1.00 95.19 224 HIS A CA 1
ATOM 1762 C C . HIS A 1 224 ? -6.307 -1.898 36.124 1.00 95.19 224 HIS A C 1
ATOM 1764 O O . HIS A 1 224 ? -6.670 -2.177 37.266 1.00 95.19 224 HIS A O 1
ATOM 1770 N N . ASN A 1 225 ? -7.151 -1.381 35.223 1.00 94.00 225 ASN A N 1
ATOM 1771 C CA . ASN A 1 225 ? -8.553 -1.080 35.527 1.00 94.00 225 ASN A CA 1
ATOM 1772 C C . ASN A 1 225 ? -9.356 -2.346 35.892 1.00 94.00 225 ASN A C 1
ATOM 1774 O O . ASN A 1 225 ? -10.200 -2.299 36.784 1.00 94.00 225 ASN A O 1
ATOM 1778 N N . VAL A 1 226 ? -9.088 -3.489 35.246 1.00 94.44 226 VAL A N 1
ATOM 1779 C CA . VAL A 1 226 ? -9.709 -4.781 35.598 1.00 94.44 226 VAL A CA 1
ATOM 1780 C C . VAL A 1 226 ? -9.254 -5.257 36.981 1.00 94.44 226 VAL A C 1
ATOM 1782 O O . VAL A 1 226 ? -10.095 -5.669 37.775 1.00 94.44 226 VAL A O 1
ATOM 1785 N N . ALA A 1 227 ? -7.967 -5.134 37.317 1.00 93.81 227 ALA A N 1
ATOM 1786 C CA . ALA A 1 227 ? -7.464 -5.461 38.654 1.00 93.81 227 ALA A CA 1
ATOM 1787 C C . ALA A 1 227 ? -8.067 -4.553 39.749 1.00 93.81 227 ALA A C 1
ATOM 1789 O O . ALA A 1 227 ? -8.390 -5.024 40.841 1.00 93.81 227 ALA A O 1
ATOM 1790 N N . GLN A 1 228 ? -8.285 -3.267 39.451 1.00 94.19 228 GLN A N 1
ATOM 1791 C CA . GLN A 1 228 ? -8.980 -2.342 40.350 1.00 94.19 228 GLN A CA 1
ATOM 1792 C C . GLN A 1 228 ? -10.458 -2.725 40.545 1.00 94.19 228 GLN A C 1
ATOM 1794 O O . GLN A 1 228 ? -10.950 -2.696 41.674 1.00 94.19 228 GLN A O 1
ATOM 1799 N N . LEU A 1 229 ? -11.157 -3.114 39.473 1.00 93.38 229 LEU A N 1
ATOM 1800 C CA . LEU A 1 229 ? -12.543 -3.592 39.543 1.00 93.38 229 LEU A CA 1
ATOM 1801 C C . LEU A 1 229 ? -12.662 -4.902 40.335 1.00 93.38 229 LEU A C 1
ATOM 1803 O O . LEU A 1 229 ? -13.606 -5.054 41.105 1.00 93.38 229 LEU A O 1
ATOM 1807 N N . ASP A 1 230 ? -11.704 -5.823 40.214 1.00 94.19 230 ASP A N 1
ATOM 1808 C CA . ASP A 1 230 ? -11.684 -7.060 41.004 1.00 94.19 230 ASP A CA 1
ATOM 1809 C C . ASP A 1 230 ? -11.476 -6.779 42.506 1.00 94.19 230 ASP A C 1
ATOM 1811 O O . ASP A 1 230 ? -12.206 -7.294 43.355 1.00 94.19 230 ASP A O 1
ATOM 1815 N N . ALA A 1 231 ? -10.574 -5.850 42.848 1.00 93.69 231 ALA A N 1
ATOM 1816 C CA . ALA A 1 231 ? -10.399 -5.378 44.223 1.00 93.69 231 ALA A CA 1
ATOM 1817 C C . ALA A 1 231 ? -11.665 -4.691 44.785 1.00 93.69 231 ALA A C 1
ATOM 1819 O O . ALA A 1 231 ? -12.011 -4.884 45.958 1.00 93.69 231 ALA A O 1
ATOM 1820 N N . GLN A 1 232 ? -12.396 -3.930 43.961 1.00 93.62 232 GLN A N 1
ATOM 1821 C CA . GLN A 1 232 ? -13.694 -3.355 44.337 1.00 93.62 232 GLN A CA 1
ATOM 1822 C C . GLN A 1 232 ? -14.766 -4.436 44.533 1.00 93.62 232 GLN A C 1
ATOM 1824 O O . GLN A 1 232 ? -15.439 -4.430 45.563 1.00 93.62 232 GLN A O 1
ATOM 1829 N N . ASN A 1 233 ? -14.876 -5.403 43.618 1.00 93.94 233 ASN A N 1
ATOM 1830 C CA . ASN A 1 233 ? -15.805 -6.532 43.728 1.00 93.94 233 ASN A CA 1
ATOM 1831 C C . ASN A 1 233 ? -15.549 -7.352 44.999 1.00 93.94 233 ASN A C 1
ATOM 1833 O O . ASN A 1 233 ? -16.493 -7.674 45.721 1.00 93.94 233 ASN A O 1
ATOM 1837 N N . LYS A 1 234 ? -14.281 -7.627 45.328 1.00 94.56 234 LYS A N 1
ATOM 1838 C CA . LYS A 1 234 ? -13.896 -8.289 46.581 1.00 94.56 234 LYS A CA 1
ATOM 1839 C C . LYS A 1 234 ? -14.305 -7.472 47.810 1.00 94.56 234 LYS A C 1
ATOM 1841 O O . LYS A 1 234 ? -14.872 -8.021 48.749 1.00 94.56 234 LYS A O 1
ATOM 1846 N N . THR A 1 235 ? -14.099 -6.155 47.778 1.00 94.56 235 THR A N 1
ATOM 1847 C CA . THR A 1 235 ? -14.521 -5.252 48.863 1.00 94.56 235 THR A CA 1
ATOM 1848 C C . THR A 1 235 ? -16.047 -5.240 49.033 1.00 94.56 235 THR A C 1
ATOM 1850 O O . THR A 1 235 ? -16.538 -5.259 50.162 1.00 94.56 235 THR A O 1
ATOM 1853 N N . MET A 1 236 ? -16.811 -5.265 47.935 1.00 91.62 236 MET A N 1
ATOM 1854 C CA . MET A 1 236 ? -18.273 -5.395 47.976 1.00 91.62 236 MET A CA 1
ATOM 1855 C C . MET A 1 236 ? -18.720 -6.775 48.477 1.00 91.62 236 MET A C 1
ATOM 1857 O O . MET A 1 236 ? -19.671 -6.852 49.250 1.00 91.62 236 MET A O 1
ATOM 1861 N N . ALA A 1 237 ? -18.027 -7.857 48.114 1.00 93.19 237 ALA A N 1
ATOM 1862 C CA . ALA A 1 237 ? -18.305 -9.192 48.642 1.00 93.19 237 ALA A CA 1
ATOM 1863 C C . ALA A 1 237 ? -18.098 -9.250 50.168 1.00 93.19 237 ALA A C 1
ATOM 1865 O O . ALA A 1 237 ? -18.988 -9.706 50.887 1.00 93.19 237 ALA A O 1
ATOM 1866 N N . ASP A 1 238 ? -16.995 -8.692 50.679 1.00 95.00 238 ASP A N 1
ATOM 1867 C CA . ASP A 1 238 ? -16.738 -8.576 52.122 1.00 95.00 238 ASP A CA 1
ATOM 1868 C C . ASP A 1 238 ? -17.808 -7.725 52.838 1.00 95.00 238 ASP A C 1
ATOM 1870 O O . ASP A 1 238 ? -18.180 -8.017 53.978 1.00 95.00 238 ASP A O 1
ATOM 1874 N N . GLN A 1 239 ? -18.330 -6.678 52.187 1.00 94.00 239 GLN A N 1
ATOM 1875 C CA . GLN A 1 239 ? -19.452 -5.880 52.701 1.00 94.00 239 GLN A CA 1
ATOM 1876 C C . GLN A 1 239 ? -20.768 -6.672 52.724 1.00 94.00 239 GLN A C 1
ATOM 1878 O O . GLN A 1 239 ? -21.478 -6.619 53.726 1.00 94.00 239 GLN A O 1
ATOM 1883 N N . VAL A 1 240 ? -21.078 -7.443 51.677 1.00 95.00 240 VAL A N 1
ATOM 1884 C CA . VAL A 1 240 ? -22.272 -8.308 51.620 1.00 95.00 240 VAL A CA 1
ATOM 1885 C C . VAL A 1 240 ? -22.209 -9.409 52.683 1.00 95.00 240 VAL A C 1
ATOM 1887 O O . VAL A 1 240 ? -23.213 -9.670 53.343 1.00 95.00 240 VAL A O 1
ATOM 1890 N N . VAL A 1 241 ? -21.037 -10.006 52.926 1.00 95.69 241 VAL A N 1
ATOM 1891 C CA . VAL A 1 241 ? -20.838 -10.973 54.021 1.00 95.69 241 VAL A CA 1
ATOM 1892 C C . VAL A 1 241 ? -21.096 -10.319 55.384 1.00 95.69 241 VAL A C 1
ATOM 1894 O O . VAL A 1 241 ? -21.862 -10.862 56.180 1.00 95.69 241 VAL A O 1
ATOM 1897 N N . LYS A 1 242 ? -20.537 -9.128 55.640 1.00 93.88 242 LYS A N 1
ATOM 1898 C CA . LYS A 1 242 ? -20.776 -8.369 56.886 1.00 93.88 242 LYS A CA 1
ATOM 1899 C C . LYS A 1 242 ? -22.243 -7.966 57.059 1.00 93.88 242 LYS A C 1
ATOM 1901 O O . LYS A 1 242 ? -22.766 -8.048 58.165 1.00 93.88 242 LYS A O 1
ATOM 1906 N N . PHE A 1 243 ? -22.920 -7.571 55.982 1.00 93.69 243 PHE A N 1
ATOM 1907 C CA . PHE A 1 243 ? -24.342 -7.230 56.005 1.00 93.69 243 PHE A CA 1
ATOM 1908 C C . PHE A 1 243 ? -25.220 -8.455 56.298 1.00 93.69 243 PHE A C 1
ATOM 1910 O O . PHE A 1 243 ? -26.096 -8.389 57.157 1.00 93.69 243 PHE A O 1
ATOM 1917 N N . ASN A 1 244 ? -24.942 -9.597 55.665 1.00 94.50 244 ASN A N 1
ATOM 1918 C CA . ASN A 1 244 ? -25.645 -10.851 55.947 1.00 94.50 244 ASN A CA 1
ATOM 1919 C C . ASN A 1 244 ? -25.429 -11.316 57.397 1.00 94.50 244 ASN A C 1
ATOM 1921 O O . ASN A 1 244 ? -26.382 -11.750 58.041 1.00 94.50 244 ASN A O 1
ATOM 1925 N N . GLN A 1 245 ? -24.215 -11.166 57.938 1.00 94.94 245 GLN A N 1
ATOM 1926 C CA . GLN A 1 245 ? -23.928 -11.429 59.351 1.00 94.94 245 GLN A CA 1
ATOM 1927 C C . GLN A 1 245 ? -24.746 -10.506 60.274 1.00 94.94 245 GLN A C 1
ATOM 1929 O O . GLN A 1 245 ? -25.424 -10.989 61.179 1.00 94.94 245 GLN A O 1
ATOM 1934 N N . ALA A 1 246 ? -24.781 -9.200 59.990 1.00 93.81 246 ALA A N 1
ATOM 1935 C CA . ALA A 1 246 ? -25.590 -8.241 60.744 1.00 93.81 246 ALA A CA 1
ATOM 1936 C C . ALA A 1 246 ? -27.105 -8.534 60.662 1.00 93.81 246 ALA A C 1
ATOM 1938 O O . ALA A 1 246 ? -27.821 -8.331 61.639 1.00 93.81 246 ALA A O 1
ATOM 1939 N N . LEU A 1 247 ? -27.608 -9.064 59.539 1.00 94.44 247 LEU A N 1
ATOM 1940 C CA . LEU A 1 247 ? -28.998 -9.531 59.424 1.00 94.44 247 LEU A CA 1
ATOM 1941 C C . LEU A 1 247 ? -29.279 -10.783 60.274 1.00 94.44 247 LEU A C 1
ATOM 1943 O O . LEU A 1 247 ? -30.376 -10.910 60.822 1.00 94.44 247 LEU A O 1
ATOM 1947 N N . VAL A 1 248 ? -28.314 -11.697 60.414 1.00 95.31 248 VAL A N 1
ATOM 1948 C CA . VAL A 1 248 ? -28.427 -12.866 61.307 1.00 95.31 248 VAL A CA 1
ATOM 1949 C C . VAL A 1 248 ? -28.433 -12.433 62.777 1.00 95.31 248 VAL A C 1
ATOM 1951 O O . VAL A 1 248 ? -29.263 -12.916 63.549 1.00 95.31 248 VAL A O 1
ATOM 1954 N N . GLU A 1 249 ? -27.578 -11.481 63.151 1.00 93.94 249 GLU A N 1
ATOM 1955 C CA . GLU A 1 249 ? -27.529 -10.887 64.496 1.00 93.94 249 GLU A CA 1
ATOM 1956 C C . GLU A 1 249 ? -28.790 -10.070 64.818 1.00 93.94 249 GLU A C 1
ATOM 1958 O O . GLU A 1 249 ? -29.352 -10.185 65.906 1.00 93.94 249 GLU A O 1
ATOM 1963 N N . PHE A 1 250 ? -29.313 -9.307 63.855 1.00 94.19 250 PHE A N 1
ATOM 1964 C CA . PHE A 1 250 ? -30.593 -8.614 64.000 1.00 94.19 250 PHE A CA 1
ATOM 1965 C C . PHE A 1 250 ? -31.758 -9.603 64.162 1.00 94.19 250 PHE A C 1
ATOM 1967 O O . PHE A 1 250 ? -32.620 -9.414 65.022 1.00 94.19 250 PHE A O 1
ATOM 1974 N N . ARG A 1 251 ? -31.765 -10.704 63.398 1.00 95.00 251 ARG A N 1
ATOM 1975 C CA . ARG A 1 251 ? -32.766 -11.770 63.542 1.00 95.00 251 ARG A CA 1
ATOM 1976 C C . ARG A 1 251 ? -32.704 -12.432 64.921 1.00 95.00 251 ARG A C 1
ATOM 1978 O O . ARG A 1 251 ? -33.761 -12.657 65.504 1.00 95.00 251 ARG A O 1
ATOM 1985 N N . SER A 1 252 ? -31.519 -12.741 65.454 1.00 94.25 252 SER A N 1
ATOM 1986 C CA . SER A 1 252 ? -31.413 -13.327 66.799 1.00 94.25 252 SER A CA 1
ATOM 1987 C C . SER A 1 252 ? -31.810 -12.326 67.888 1.00 94.25 252 SER A C 1
ATOM 1989 O O . SER A 1 252 ? -32.523 -12.697 68.819 1.00 94.25 252 SER A O 1
ATOM 1991 N N . ALA A 1 253 ? -31.477 -11.040 67.733 1.00 93.31 253 ALA A N 1
ATOM 1992 C CA . ALA A 1 253 ? -31.953 -9.979 68.620 1.00 93.31 253 ALA A CA 1
ATOM 1993 C C . ALA A 1 253 ? -33.490 -9.850 68.625 1.00 93.31 253 ALA A C 1
ATOM 1995 O O . ALA A 1 253 ? -34.076 -9.661 69.694 1.00 93.31 253 ALA A O 1
ATOM 1996 N N . LEU A 1 254 ? -34.151 -10.009 67.469 1.00 92.62 254 LEU A N 1
ATOM 1997 C CA . LEU A 1 254 ? -35.615 -10.064 67.371 1.00 92.62 254 LEU A CA 1
ATOM 1998 C C . LEU A 1 254 ? -36.205 -11.308 68.054 1.00 92.62 254 LEU A C 1
ATOM 2000 O O . LEU A 1 254 ? -37.181 -11.169 68.789 1.00 92.62 254 LEU A O 1
ATOM 2004 N N . THR A 1 255 ? -35.609 -12.496 67.889 1.00 93.25 255 THR A N 1
ATOM 2005 C CA . THR A 1 255 ? -36.036 -13.707 68.623 1.00 93.25 255 THR A CA 1
ATOM 2006 C C . THR A 1 255 ? -35.933 -13.491 70.136 1.00 93.25 255 THR A C 1
ATOM 2008 O O . THR A 1 255 ? -36.915 -13.663 70.854 1.00 93.25 255 THR A O 1
ATOM 2011 N N . ASN A 1 256 ? -34.786 -12.996 70.610 1.00 93.50 256 ASN A N 1
ATOM 2012 C CA . ASN A 1 256 ? -34.530 -12.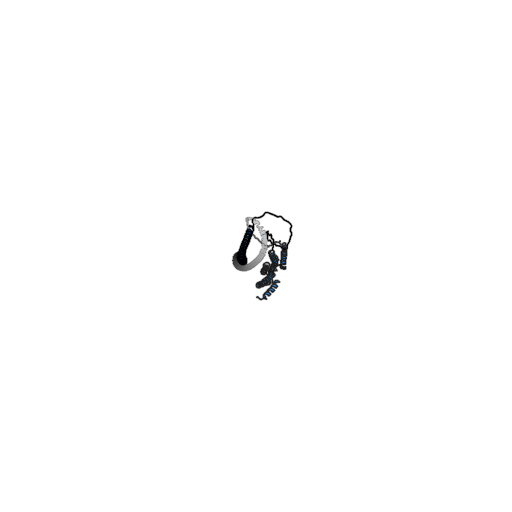713 72.026 1.00 93.50 256 ASN A CA 1
ATOM 2013 C C . ASN A 1 256 ? -35.423 -11.582 72.578 1.00 93.50 256 ASN A C 1
ATOM 2015 O O . ASN A 1 256 ? -35.592 -11.448 73.791 1.00 93.50 256 ASN A O 1
ATOM 2019 N N . LEU A 1 257 ? -35.963 -10.709 71.720 1.00 91.38 257 LEU A N 1
ATOM 2020 C CA . LEU A 1 257 ? -36.986 -9.735 72.100 1.00 91.38 257 LEU A CA 1
ATOM 2021 C C . LEU A 1 257 ? -38.364 -10.403 72.206 1.00 91.38 257 LEU A C 1
ATOM 2023 O O . LEU A 1 257 ? -39.047 -10.188 73.202 1.00 91.38 257 LEU A O 1
ATOM 2027 N N . GLY A 1 258 ? -38.738 -11.255 71.248 1.00 91.12 258 GLY A N 1
ATOM 2028 C CA . GLY A 1 258 ? -39.980 -12.033 71.284 1.00 91.12 258 GLY A CA 1
ATOM 2029 C C . GLY A 1 258 ? -40.085 -12.946 72.509 1.00 91.12 258 GLY A C 1
ATOM 2030 O O . GLY A 1 258 ? -41.122 -12.969 73.168 1.00 91.12 258 GLY A O 1
ATOM 2031 N N . GLU A 1 259 ? -38.998 -13.626 72.882 1.00 92.00 259 GLU A N 1
ATOM 2032 C CA . GLU A 1 259 ? -38.935 -14.434 74.108 1.00 92.00 259 GLU A CA 1
ATOM 2033 C C . GLU A 1 259 ? -39.127 -13.588 75.373 1.00 92.00 259 GLU A C 1
ATOM 2035 O O . GLU A 1 259 ? -39.925 -13.950 76.238 1.00 92.00 259 GLU A O 1
ATOM 2040 N N . ARG A 1 260 ? -38.469 -12.423 75.469 1.00 90.44 260 ARG A N 1
ATOM 2041 C CA . ARG A 1 260 ? -38.654 -11.497 76.602 1.00 90.44 260 ARG A CA 1
ATOM 2042 C C . ARG A 1 260 ? -40.069 -10.922 76.662 1.00 90.44 260 ARG A C 1
ATOM 2044 O O . ARG A 1 260 ? -40.612 -10.796 77.755 1.00 90.44 260 ARG A O 1
ATOM 2051 N N . VAL A 1 261 ? -40.692 -10.636 75.518 1.00 92.00 261 VAL A N 1
ATOM 2052 C CA . VAL A 1 261 ? -42.098 -10.205 75.453 1.00 92.00 261 VAL A CA 1
ATOM 2053 C C . VAL A 1 261 ? -43.040 -11.330 75.897 1.00 92.00 261 VAL A C 1
ATOM 2055 O O . VAL A 1 261 ? -43.956 -11.059 76.668 1.00 92.00 261 VAL A O 1
ATOM 2058 N N . MET A 1 262 ? -42.793 -12.594 75.524 1.00 91.75 262 MET A N 1
ATOM 2059 C CA . MET A 1 262 ? -43.560 -13.729 76.068 1.00 91.75 262 MET A CA 1
ATOM 2060 C C . MET A 1 262 ? -43.355 -13.912 77.577 1.00 91.75 262 MET A C 1
ATOM 2062 O O . MET A 1 262 ? -44.318 -14.181 78.288 1.00 91.75 262 MET A O 1
ATOM 2066 N N . GLN A 1 263 ? -42.135 -13.743 78.093 1.00 90.25 263 GLN A N 1
ATOM 2067 C CA . GLN A 1 263 ? -41.872 -13.795 79.538 1.00 90.25 263 GLN A CA 1
ATOM 2068 C C . GLN A 1 263 ? -42.578 -12.651 80.289 1.00 90.25 263 GLN A C 1
ATOM 2070 O O . GLN A 1 263 ? -43.108 -12.858 81.383 1.00 90.25 263 GLN A O 1
ATOM 2075 N N . GLN A 1 264 ? -42.649 -11.454 79.699 1.00 89.25 264 GLN A N 1
ATOM 2076 C CA . GLN A 1 264 ? -43.429 -10.342 80.249 1.00 89.25 264 GLN A CA 1
ATOM 2077 C C . GLN A 1 264 ? -44.941 -10.612 80.200 1.00 89.25 264 GLN A C 1
ATOM 2079 O O . GLN A 1 264 ? -45.616 -10.414 81.203 1.00 89.25 264 GLN A O 1
ATOM 2084 N N . ASP A 1 265 ? -45.476 -11.147 79.103 1.00 91.75 265 ASP A N 1
ATOM 2085 C CA . ASP A 1 265 ? -46.883 -11.569 79.010 1.00 91.75 265 ASP A CA 1
ATOM 2086 C C . ASP A 1 265 ? -47.232 -12.669 80.036 1.00 91.75 265 ASP A C 1
ATOM 2088 O O . ASP A 1 265 ? -48.251 -12.579 80.721 1.00 91.75 265 ASP A O 1
ATOM 2092 N N . GLN A 1 266 ? -46.357 -13.661 80.230 1.00 89.62 266 GLN A N 1
ATOM 2093 C CA . GLN A 1 266 ? -46.529 -14.702 81.251 1.00 89.62 266 GLN A CA 1
ATOM 2094 C C . GLN A 1 266 ? -46.482 -14.146 82.681 1.00 89.62 266 GLN A C 1
ATOM 2096 O O . GLN A 1 266 ? -47.316 -14.520 83.507 1.00 89.62 266 GLN A O 1
ATOM 2101 N N . THR A 1 267 ? -45.552 -13.236 82.990 1.00 89.12 267 THR A N 1
ATOM 2102 C CA . THR A 1 267 ? -45.480 -12.612 84.326 1.00 89.12 267 THR A CA 1
ATOM 2103 C C . THR A 1 267 ? -46.647 -11.661 84.583 1.00 89.12 267 THR A C 1
ATOM 2105 O O . THR A 1 267 ? -47.190 -11.677 85.685 1.00 89.12 267 THR A O 1
ATOM 2108 N N . VAL A 1 268 ? -47.119 -10.916 83.575 1.00 91.75 268 VAL A N 1
ATOM 2109 C CA . VAL A 1 268 ? -48.348 -10.105 83.656 1.00 91.75 268 VAL A CA 1
ATOM 2110 C C . VAL A 1 268 ? -49.581 -10.986 83.878 1.00 91.75 268 VAL A C 1
ATOM 2112 O O . VAL A 1 268 ? -50.400 -10.665 84.736 1.00 91.75 268 VAL A O 1
ATOM 2115 N N . LYS A 1 269 ? -49.699 -12.129 83.190 1.00 91.31 269 LYS A N 1
ATOM 2116 C CA . LYS A 1 269 ? -50.782 -13.106 83.419 1.00 91.31 269 LYS A CA 1
ATOM 2117 C C . LYS A 1 269 ? -50.737 -13.706 84.824 1.00 91.31 269 LYS A C 1
ATOM 2119 O O . LYS A 1 269 ? -51.776 -13.793 85.475 1.00 91.31 269 LYS A O 1
ATOM 2124 N N . HIS A 1 270 ? -49.551 -14.056 85.323 1.00 89.38 270 HIS A N 1
ATOM 2125 C CA . HIS A 1 270 ? -49.391 -14.526 86.699 1.00 89.38 270 HIS A CA 1
ATOM 2126 C C . HIS A 1 270 ? -49.795 -13.440 87.710 1.00 89.38 270 HIS A C 1
ATOM 2128 O O . HIS A 1 270 ? -50.590 -13.711 88.608 1.00 89.38 270 HIS A O 1
ATOM 2134 N N . LEU A 1 271 ? -49.308 -12.205 87.540 1.00 87.88 271 LEU A N 1
ATOM 2135 C CA . LEU A 1 271 ? -49.674 -11.052 88.371 1.00 87.88 271 LEU A CA 1
ATOM 2136 C C . LEU A 1 271 ? -51.187 -10.805 88.369 1.00 87.88 271 LEU A C 1
ATOM 2138 O O . LEU A 1 271 ? -51.766 -10.664 89.441 1.00 87.88 271 LEU A O 1
ATOM 2142 N N . ALA A 1 272 ? -51.837 -10.833 87.203 1.00 88.94 272 ALA A N 1
ATOM 2143 C CA . ALA A 1 272 ? -53.287 -10.691 87.087 1.00 88.94 272 ALA A CA 1
ATOM 2144 C C . ALA A 1 272 ? -54.039 -11.799 87.848 1.00 88.94 272 ALA A C 1
ATOM 2146 O O . ALA A 1 272 ? -54.925 -11.492 88.641 1.00 88.94 272 ALA A O 1
ATOM 2147 N N . SER A 1 273 ? -53.637 -13.067 87.688 1.00 91.19 273 SER A N 1
ATOM 2148 C CA . SER A 1 273 ? -54.251 -14.191 88.415 1.00 91.19 273 SER A CA 1
ATOM 2149 C C . SER A 1 273 ? -54.021 -14.126 89.934 1.00 91.19 273 SER A C 1
ATOM 2151 O O . SER A 1 273 ? -54.892 -14.512 90.711 1.00 91.19 273 SER A O 1
ATOM 2153 N N . SER A 1 274 ? -52.882 -13.580 90.373 1.00 92.31 274 SER A N 1
ATOM 2154 C CA . SER A 1 274 ? -52.602 -13.318 91.788 1.00 92.31 274 SER A CA 1
ATOM 2155 C C . SER A 1 274 ? -53.490 -12.194 92.326 1.00 92.31 274 SER A C 1
ATOM 2157 O O . SER A 1 274 ? -54.043 -12.323 93.414 1.00 92.31 274 SER A O 1
ATOM 2159 N N . LEU A 1 275 ? -53.689 -11.123 91.548 1.00 89.19 275 LEU A N 1
ATOM 2160 C CA . LEU A 1 275 ? -54.584 -10.019 91.901 1.00 89.19 275 LEU A CA 1
ATOM 2161 C C . LEU A 1 275 ? -56.050 -10.479 91.980 1.00 89.19 275 LEU A C 1
ATOM 2163 O O . LEU A 1 275 ? -56.790 -10.037 92.853 1.00 89.19 275 LEU A O 1
ATOM 2167 N N . GLU A 1 276 ? -56.474 -11.388 91.100 1.00 90.50 276 GLU A N 1
ATOM 2168 C CA . GLU A 1 276 ? -57.806 -12.007 91.122 1.00 90.50 276 GLU A CA 1
ATOM 2169 C C . GLU A 1 276 ? -58.003 -12.889 92.372 1.00 90.50 276 GLU A C 1
ATOM 2171 O O . GLU A 1 276 ? -59.044 -12.833 93.034 1.00 90.50 276 GLU A O 1
ATOM 2176 N N . GLN A 1 277 ? -56.978 -13.645 92.778 1.00 90.06 277 GLN A N 1
ATOM 2177 C CA . GLN A 1 277 ? -56.999 -14.402 94.036 1.00 90.06 277 GLN A CA 1
ATOM 2178 C C . GLN A 1 277 ? -57.020 -13.487 95.270 1.00 90.06 277 GLN A C 1
ATOM 2180 O O . GLN A 1 277 ? -57.792 -13.733 96.198 1.00 90.06 277 GLN A O 1
ATOM 2185 N N . GLU A 1 278 ? -56.232 -12.409 95.290 1.00 89.25 278 GLU A N 1
ATOM 2186 C CA . GLU A 1 278 ? -56.234 -11.448 96.400 1.00 89.25 278 GLU A CA 1
ATOM 2187 C C . GLU A 1 278 ? -57.549 -10.666 96.493 1.00 89.25 278 GLU A C 1
ATOM 2189 O O . GLU A 1 278 ? -58.103 -10.541 97.585 1.00 89.25 278 GLU A O 1
ATOM 2194 N N . THR A 1 279 ? -58.097 -10.191 95.372 1.00 87.69 279 THR A N 1
ATOM 2195 C CA . THR A 1 279 ? -59.378 -9.461 95.349 1.00 87.69 279 THR A CA 1
ATOM 2196 C C . THR A 1 279 ? -60.558 -10.356 95.723 1.00 87.69 279 THR A C 1
ATOM 2198 O O . THR A 1 279 ? -61.406 -9.929 96.505 1.00 87.69 279 THR A O 1
ATOM 2201 N N . THR A 1 280 ? -60.597 -11.618 95.281 1.00 90.12 280 THR A N 1
ATOM 2202 C CA . THR A 1 280 ? -61.635 -12.566 95.734 1.00 90.12 280 THR A CA 1
ATOM 2203 C C . THR A 1 280 ? -61.459 -12.980 97.200 1.00 90.12 280 THR A C 1
ATOM 2205 O O . THR A 1 280 ? -62.454 -13.150 97.908 1.00 90.12 280 THR A O 1
ATOM 2208 N N . ALA A 1 281 ? -60.227 -13.078 97.712 1.00 87.50 281 ALA A N 1
ATOM 2209 C CA . ALA A 1 281 ? -59.969 -13.298 99.139 1.00 87.50 281 ALA A CA 1
ATOM 2210 C C . ALA A 1 281 ? -60.341 -12.077 100.005 1.00 87.50 281 ALA A C 1
ATOM 2212 O O . ALA A 1 281 ? -60.861 -12.244 101.112 1.00 87.50 281 ALA A O 1
ATOM 2213 N N . LEU A 1 282 ? -60.121 -10.858 99.502 1.00 88.88 282 LEU A N 1
ATOM 2214 C CA . LEU A 1 282 ? -60.606 -9.607 100.093 1.00 88.88 282 LEU A CA 1
ATOM 2215 C C . LEU A 1 282 ? -62.137 -9.556 100.102 1.00 88.88 282 LEU A C 1
ATOM 2217 O O . LEU A 1 282 ? -62.700 -9.282 101.157 1.00 88.88 282 LEU A O 1
ATOM 2221 N N . GLY A 1 283 ? -62.798 -9.921 98.999 1.00 89.38 283 GLY A N 1
ATOM 2222 C CA . GLY A 1 283 ? -64.258 -10.033 98.908 1.00 89.38 283 GLY A CA 1
ATOM 2223 C C . GLY A 1 283 ? -64.842 -10.925 100.007 1.00 89.38 283 GLY A C 1
ATOM 2224 O O . GLY A 1 283 ? -65.640 -10.462 100.823 1.00 89.38 283 GLY A O 1
ATOM 2225 N N . ARG A 1 284 ? -64.334 -12.160 100.134 1.00 89.38 284 ARG A N 1
ATOM 2226 C CA . ARG A 1 284 ? -64.732 -13.095 101.208 1.00 89.38 284 ARG A CA 1
ATOM 2227 C C . ARG A 1 284 ? -64.451 -12.549 102.612 1.00 89.38 284 ARG A C 1
ATOM 2229 O O . ARG A 1 284 ? -65.214 -12.812 103.538 1.00 89.38 284 ARG A O 1
ATOM 2236 N N . ARG A 1 285 ? -63.362 -11.789 102.801 1.00 89.94 285 ARG A N 1
ATOM 2237 C CA . ARG A 1 285 ? -63.067 -11.109 104.077 1.00 89.94 285 ARG A CA 1
ATOM 2238 C C . ARG A 1 285 ? -64.069 -9.992 104.371 1.00 89.94 285 ARG A C 1
ATOM 2240 O O . ARG A 1 285 ? -64.489 -9.879 105.517 1.00 89.94 285 ARG A O 1
ATOM 2247 N N . THR A 1 286 ? -64.474 -9.202 103.376 1.00 87.56 286 THR A N 1
ATOM 2248 C CA . THR A 1 286 ? -65.499 -8.160 103.548 1.00 87.56 286 THR A CA 1
ATOM 2249 C C . THR A 1 286 ? -66.888 -8.744 103.795 1.00 87.56 286 THR A C 1
ATOM 2251 O O . THR A 1 286 ? -67.579 -8.260 104.685 1.00 87.56 286 THR A O 1
ATOM 2254 N N . GLU A 1 287 ? -67.263 -9.835 103.121 1.00 88.12 287 GLU A N 1
ATOM 2255 C CA . GLU A 1 287 ? -68.501 -10.586 103.392 1.00 88.12 287 GLU A CA 1
ATOM 2256 C C . GLU A 1 287 ? -68.508 -11.162 104.818 1.00 88.12 287 GLU A C 1
ATOM 2258 O O . GLU A 1 287 ? -69.484 -11.012 105.551 1.00 88.12 287 GLU A O 1
ATOM 2263 N N . ALA A 1 288 ? -67.392 -11.756 105.257 1.00 86.00 288 ALA A N 1
ATOM 2264 C CA . ALA A 1 288 ? -67.246 -12.275 106.616 1.00 86.00 288 ALA A CA 1
ATOM 2265 C C . ALA A 1 288 ? -67.222 -11.171 107.694 1.00 86.00 288 ALA A C 1
ATOM 2267 O O . ALA A 1 288 ? -67.640 -11.421 108.825 1.00 86.00 288 ALA A O 1
ATOM 2268 N N . LEU A 1 289 ? -66.753 -9.958 107.371 1.00 85.25 289 LEU A N 1
ATOM 2269 C CA . LEU A 1 289 ? -66.886 -8.793 108.253 1.00 85.25 289 LEU A CA 1
ATOM 2270 C C . LEU A 1 289 ? -68.333 -8.293 108.305 1.00 85.25 289 LEU A C 1
ATOM 2272 O O . LEU A 1 289 ? -68.826 -8.047 109.400 1.00 85.25 289 LEU A O 1
ATOM 2276 N N . ALA A 1 290 ? -69.020 -8.187 107.165 1.00 85.00 290 ALA A N 1
ATOM 2277 C CA . ALA A 1 290 ? -70.423 -7.779 107.110 1.00 85.00 290 ALA A CA 1
ATOM 2278 C C . ALA A 1 290 ? -71.311 -8.735 107.923 1.00 85.00 290 ALA A C 1
ATOM 2280 O O . ALA A 1 290 ? -72.010 -8.295 108.829 1.00 85.00 290 ALA A O 1
ATOM 2281 N N . GLY A 1 291 ? -71.173 -10.051 107.719 1.00 87.56 291 GLY A N 1
ATOM 2282 C CA . GLY A 1 291 ? -71.907 -11.057 108.493 1.00 87.56 291 GLY A CA 1
ATOM 2283 C C . GLY A 1 291 ? -71.592 -11.054 109.997 1.00 87.56 291 GLY A C 1
ATOM 2284 O O . GLY A 1 291 ? -72.454 -11.407 110.799 1.00 87.56 291 GLY A O 1
ATOM 2285 N N . LYS A 1 292 ? -70.389 -10.617 110.406 1.00 85.25 292 LYS A N 1
ATOM 2286 C CA . LYS A 1 292 ? -70.080 -10.348 111.822 1.00 85.25 292 LYS A CA 1
ATOM 2287 C C . LYS A 1 292 ? -70.770 -9.088 112.332 1.00 85.25 292 LYS A C 1
ATOM 2289 O O . LYS A 1 292 ? -71.376 -9.141 113.392 1.00 85.25 292 LYS A O 1
ATOM 2294 N N . ILE A 1 293 ? -70.714 -7.992 111.578 1.00 85.69 293 ILE A N 1
ATOM 2295 C CA . ILE A 1 293 ? -71.371 -6.727 111.930 1.00 85.69 293 ILE A CA 1
ATOM 2296 C C . ILE A 1 293 ? -72.886 -6.933 112.061 1.00 85.69 293 ILE A C 1
ATOM 2298 O O . ILE A 1 293 ? -73.474 -6.451 113.021 1.00 85.69 293 ILE A O 1
ATOM 2302 N N . ASP A 1 294 ? -73.514 -7.713 111.179 1.00 85.62 294 ASP A N 1
ATOM 2303 C CA . ASP A 1 294 ? -74.937 -8.059 111.278 1.00 85.62 294 ASP A CA 1
ATOM 2304 C C . ASP A 1 294 ? -75.250 -8.944 112.496 1.00 85.62 294 ASP A C 1
ATOM 2306 O O . ASP A 1 294 ? -76.277 -8.755 113.153 1.00 85.62 294 ASP A O 1
ATOM 2310 N N . ALA A 1 295 ? -74.359 -9.876 112.853 1.00 84.25 295 ALA A N 1
ATOM 2311 C CA . ALA A 1 295 ? -74.492 -10.674 114.071 1.00 84.25 295 ALA A CA 1
ATOM 2312 C C . ALA A 1 295 ? -74.343 -9.818 115.344 1.00 84.25 295 ALA A C 1
ATOM 2314 O O . ALA A 1 295 ? -75.172 -9.925 116.248 1.00 84.25 295 ALA A O 1
ATOM 2315 N N . ASP A 1 296 ? -73.353 -8.925 115.395 1.00 84.25 296 ASP A N 1
ATOM 2316 C CA . ASP A 1 296 ? -73.123 -8.008 116.516 1.00 84.25 296 ASP A CA 1
ATOM 2317 C C . ASP A 1 296 ? -74.251 -6.961 116.624 1.00 84.25 296 ASP A C 1
ATOM 2319 O O . ASP A 1 296 ? -74.723 -6.665 117.724 1.00 84.25 296 ASP A O 1
ATOM 2323 N N . ASN A 1 297 ? -74.780 -6.471 115.496 1.00 84.44 297 ASN A N 1
ATOM 2324 C CA . ASN A 1 297 ? -75.984 -5.631 115.434 1.00 84.44 297 ASN A CA 1
ATOM 2325 C C . ASN A 1 297 ? -77.222 -6.375 115.961 1.00 84.44 297 ASN A C 1
ATOM 2327 O O . ASN A 1 297 ? -78.038 -5.799 116.684 1.00 84.44 297 ASN A O 1
ATOM 2331 N N . LYS A 1 298 ? -77.370 -7.668 115.647 1.00 85.56 298 LYS A N 1
ATOM 2332 C CA . LYS A 1 298 ? -78.462 -8.501 116.171 1.00 85.56 298 LYS A CA 1
ATOM 2333 C C . LYS A 1 298 ? -78.329 -8.718 117.680 1.00 85.56 298 LYS A C 1
ATOM 2335 O O . LYS A 1 298 ? -79.306 -8.512 118.396 1.00 85.56 298 LYS A O 1
ATOM 2340 N N . VAL A 1 299 ? -77.136 -9.054 118.175 1.00 87.00 299 VAL A N 1
ATOM 2341 C CA . VAL A 1 299 ? -76.862 -9.242 119.613 1.00 87.00 299 VAL A CA 1
ATOM 2342 C C . VAL A 1 299 ? -77.052 -7.942 120.397 1.00 87.00 299 VAL A C 1
ATOM 2344 O O . VAL A 1 299 ? -77.688 -7.948 121.451 1.00 87.00 299 VAL A O 1
ATOM 2347 N N . THR A 1 300 ? -76.571 -6.807 119.885 1.00 82.62 300 THR A N 1
ATOM 2348 C CA . THR A 1 300 ? -76.801 -5.499 120.520 1.00 82.62 300 THR A CA 1
ATOM 2349 C C . THR A 1 300 ? -78.275 -5.104 120.486 1.00 82.62 300 THR A C 1
ATOM 2351 O O . THR A 1 300 ? -78.776 -4.617 121.495 1.00 82.62 300 THR A O 1
ATOM 2354 N N . THR A 1 301 ? -79.012 -5.393 119.408 1.00 83.62 301 THR A N 1
ATOM 2355 C CA . THR A 1 301 ? -80.473 -5.181 119.346 1.00 83.62 301 THR A CA 1
ATOM 2356 C C . THR A 1 301 ? -81.228 -6.070 120.340 1.00 83.62 301 THR A C 1
ATOM 2358 O O . THR A 1 301 ? -82.160 -5.608 120.999 1.00 83.62 301 THR A O 1
ATOM 2361 N N . GLU A 1 302 ? -80.835 -7.334 120.503 1.00 82.69 302 GLU A N 1
ATOM 2362 C CA . GLU A 1 302 ? -81.390 -8.237 121.522 1.00 82.69 302 GLU A CA 1
ATOM 2363 C C . GLU A 1 302 ? -81.100 -7.727 122.942 1.00 82.69 302 GLU A C 1
ATOM 2365 O O . GLU A 1 302 ? -82.010 -7.673 123.771 1.00 82.69 302 GLU A O 1
ATOM 2370 N N . HIS A 1 303 ? -79.879 -7.251 123.200 1.00 82.50 303 HIS A N 1
ATOM 2371 C CA . HIS A 1 303 ? -79.504 -6.646 124.478 1.00 82.50 303 HIS A CA 1
ATOM 2372 C C . HIS A 1 303 ? -80.280 -5.349 124.763 1.00 82.50 303 HIS A C 1
ATOM 2374 O O . HIS A 1 303 ? -80.764 -5.159 125.874 1.00 82.50 303 HIS A O 1
ATOM 2380 N N . LEU A 1 304 ? -80.474 -4.480 123.765 1.00 81.25 304 LEU A N 1
ATOM 2381 C CA . LEU A 1 304 ? -81.237 -3.231 123.892 1.00 81.25 304 LEU A CA 1
ATOM 2382 C C . LEU A 1 304 ? -82.726 -3.516 124.172 1.00 81.25 304 LEU A C 1
ATOM 2384 O O . LEU A 1 304 ? -83.349 -2.846 124.995 1.00 81.25 304 LEU A O 1
ATOM 2388 N N . ASN A 1 305 ? -83.286 -4.569 123.568 1.00 82.75 305 ASN A N 1
ATOM 2389 C CA . ASN A 1 305 ? -84.631 -5.051 123.890 1.00 82.75 305 ASN A CA 1
ATOM 2390 C C . ASN A 1 305 ? -84.740 -5.609 125.320 1.00 82.75 305 ASN A C 1
ATOM 2392 O O . ASN A 1 305 ? -85.746 -5.362 125.988 1.00 82.75 305 ASN A O 1
ATOM 2396 N N . GLU A 1 306 ? -83.724 -6.315 125.821 1.00 83.88 306 GLU A N 1
ATOM 2397 C CA . GLU A 1 306 ? -83.716 -6.806 127.206 1.00 83.88 306 GLU A CA 1
ATOM 2398 C C . GLU A 1 306 ? -83.513 -5.669 128.223 1.00 83.88 306 GLU A C 1
ATOM 2400 O O . GLU A 1 306 ? -84.202 -5.618 129.242 1.00 83.88 306 GLU A O 1
ATOM 2405 N N . VAL A 1 307 ? -82.678 -4.674 127.905 1.00 80.88 307 VAL A N 1
ATOM 2406 C CA . VAL A 1 307 ? -82.584 -3.421 128.672 1.00 80.88 307 VAL A CA 1
ATOM 2407 C C . VAL A 1 307 ? -83.947 -2.727 128.716 1.00 80.88 307 VAL A C 1
ATOM 2409 O O . VAL A 1 307 ? -84.412 -2.401 129.806 1.00 80.88 307 VAL A O 1
ATOM 2412 N N . ASN A 1 308 ? -84.649 -2.588 127.587 1.00 82.50 308 ASN A N 1
ATOM 2413 C CA . ASN A 1 308 ? -85.999 -2.011 127.548 1.00 82.50 308 ASN A CA 1
ATOM 2414 C C . ASN A 1 308 ? -87.016 -2.808 128.391 1.00 82.50 308 ASN A C 1
ATOM 2416 O O . ASN A 1 308 ? -87.835 -2.202 129.085 1.00 82.50 308 ASN A O 1
ATOM 2420 N N . ARG A 1 309 ? -86.945 -4.149 128.410 1.00 81.75 309 ARG A N 1
ATOM 2421 C CA . ARG A 1 309 ? -87.750 -4.987 129.325 1.00 81.75 309 ARG A CA 1
ATOM 2422 C C . ARG A 1 309 ? -87.412 -4.725 130.790 1.00 81.75 309 ARG A C 1
ATOM 2424 O O . ARG A 1 309 ? -88.328 -4.629 131.606 1.00 81.75 309 ARG A O 1
ATOM 2431 N N . SER A 1 310 ? -86.130 -4.576 131.123 1.00 80.44 310 SER A N 1
ATOM 2432 C CA . SER A 1 310 ? -85.683 -4.271 132.487 1.00 80.44 310 SER A CA 1
ATOM 2433 C C . SER A 1 310 ? -86.142 -2.877 132.945 1.00 80.44 310 SER A C 1
ATOM 2435 O O . SER A 1 310 ? -86.631 -2.720 134.060 1.00 80.44 310 SER A O 1
ATOM 2437 N N . VAL A 1 311 ? -86.108 -1.878 132.058 1.00 80.12 311 VAL A N 1
ATOM 2438 C CA . VAL A 1 311 ? -86.625 -0.527 132.323 1.00 80.12 311 VAL A CA 1
ATOM 2439 C C . VAL A 1 311 ? -88.144 -0.563 132.512 1.00 80.12 311 VAL A C 1
ATOM 2441 O O . VAL A 1 311 ? -88.655 0.038 133.455 1.00 80.12 311 VAL A O 1
ATOM 2444 N N . ALA A 1 312 ? -88.873 -1.323 131.689 1.00 76.88 312 ALA A N 1
ATOM 2445 C CA . ALA A 1 312 ? -90.317 -1.500 131.841 1.00 76.88 312 ALA A CA 1
ATOM 2446 C C . ALA A 1 312 ? -90.701 -2.244 133.138 1.00 76.88 312 ALA A C 1
ATOM 2448 O O . ALA A 1 312 ? -91.704 -1.900 133.768 1.00 76.88 312 ALA A O 1
ATOM 2449 N N . SER A 1 313 ? -89.913 -3.233 133.579 1.00 78.75 313 SER A N 1
ATOM 2450 C CA . SER A 1 313 ? -90.165 -3.932 134.847 1.00 78.75 313 SER A CA 1
ATOM 2451 C C . SER A 1 313 ? -89.844 -3.056 136.064 1.00 78.75 313 SER A C 1
ATOM 2453 O O . SER A 1 313 ? -90.616 -3.059 137.023 1.00 78.75 313 SER A O 1
ATOM 2455 N N . VAL A 1 314 ? -88.792 -2.230 135.999 1.00 76.56 314 VAL A N 1
ATOM 2456 C CA . VAL A 1 314 ? -88.475 -1.207 137.012 1.00 76.56 314 VAL A CA 1
ATOM 2457 C C . VAL A 1 314 ? -89.555 -0.122 137.072 1.00 76.56 314 VAL A C 1
ATOM 2459 O O . VAL A 1 314 ? -89.994 0.229 138.166 1.00 76.56 314 VAL A O 1
ATOM 2462 N N . ALA A 1 315 ? -90.057 0.359 135.931 1.00 72.44 315 ALA A N 1
ATOM 2463 C CA . ALA A 1 315 ? -91.174 1.307 135.885 1.00 72.44 315 ALA A CA 1
ATOM 2464 C C . ALA A 1 315 ? -92.440 0.723 136.541 1.00 72.44 315 ALA A C 1
ATOM 2466 O O . ALA A 1 315 ? -93.059 1.369 137.387 1.00 72.44 315 ALA A O 1
ATOM 2467 N N . LYS A 1 316 ? -92.769 -0.540 136.244 1.00 76.12 316 LYS A N 1
ATOM 2468 C CA . LYS A 1 316 ? -93.893 -1.250 136.872 1.00 76.12 316 LYS A CA 1
ATOM 2469 C C . LYS A 1 316 ? -93.669 -1.525 138.367 1.00 76.12 316 LYS A C 1
ATOM 2471 O O . LYS A 1 316 ? -94.629 -1.564 139.136 1.00 76.12 316 LYS A O 1
ATOM 2476 N N . ALA A 1 317 ? -92.424 -1.695 138.811 1.00 71.75 317 ALA A N 1
ATOM 2477 C CA . ALA A 1 317 ? -92.092 -1.796 140.233 1.00 71.75 317 ALA A CA 1
ATOM 2478 C C . ALA A 1 317 ? -92.271 -0.449 140.960 1.00 71.75 317 ALA A C 1
ATOM 2480 O O . ALA A 1 317 ? -92.820 -0.425 142.061 1.00 71.75 317 ALA A O 1
ATOM 2481 N N . LEU A 1 318 ? -91.882 0.665 140.326 1.00 68.88 318 LEU A N 1
ATOM 2482 C CA . LEU A 1 318 ? -92.104 2.028 140.823 1.00 68.88 318 LEU A CA 1
ATOM 2483 C C . LEU A 1 318 ? -93.597 2.373 140.919 1.00 68.88 318 LEU A C 1
ATOM 2485 O O . LEU A 1 318 ? -94.027 2.905 141.938 1.00 68.88 318 LEU A O 1
ATOM 2489 N N . GLU A 1 319 ? -94.402 2.005 139.922 1.00 72.44 319 GLU A N 1
ATOM 2490 C CA . GLU A 1 319 ? -95.864 2.165 139.937 1.00 72.44 319 GLU A CA 1
ATOM 2491 C C . GLU A 1 319 ? -96.508 1.414 141.123 1.00 72.44 319 GLU A C 1
ATOM 2493 O O . GLU A 1 319 ? -97.255 1.993 141.917 1.00 72.44 319 GLU A O 1
ATOM 2498 N N . ASN A 1 320 ? -96.128 0.145 141.324 1.00 71.00 320 ASN A N 1
ATOM 2499 C CA . ASN A 1 320 ? -96.574 -0.665 142.465 1.00 71.00 320 ASN A CA 1
ATOM 2500 C C . ASN A 1 320 ? -96.057 -0.157 143.826 1.00 71.00 320 ASN A C 1
ATOM 2502 O O . ASN A 1 320 ? -96.678 -0.432 144.857 1.00 71.00 320 ASN A O 1
ATOM 2506 N N . ALA A 1 321 ? -94.928 0.556 143.862 1.00 68.44 321 ALA A N 1
ATOM 2507 C CA . ALA A 1 321 ? -94.439 1.219 145.067 1.00 68.44 321 ALA A CA 1
ATOM 2508 C C . ALA A 1 321 ? -95.236 2.503 145.355 1.00 68.44 321 ALA A C 1
ATOM 2510 O O . ALA A 1 321 ? -95.676 2.697 146.487 1.00 68.44 321 ALA A O 1
ATOM 2511 N N . GLY A 1 322 ? -95.491 3.330 144.336 1.00 66.69 322 GLY A N 1
ATOM 2512 C CA . GLY A 1 322 ? -96.272 4.565 144.444 1.00 66.69 322 GLY A CA 1
ATOM 2513 C C . GLY A 1 322 ? -97.674 4.325 145.005 1.00 66.69 322 GLY A C 1
ATOM 2514 O O . GLY A 1 322 ? -98.056 4.966 145.983 1.00 66.69 322 GLY A O 1
ATOM 2515 N N . GLY A 1 323 ? -98.395 3.324 144.484 1.00 69.12 323 GLY A N 1
ATOM 2516 C CA . GLY A 1 323 ? -99.712 2.946 145.016 1.00 69.12 323 GLY A CA 1
ATOM 2517 C C . GLY A 1 323 ? -99.686 2.552 146.502 1.00 69.12 323 GLY A C 1
ATOM 2518 O O . GLY A 1 323 ? -100.599 2.896 147.251 1.00 69.12 323 GLY A O 1
ATOM 2519 N N . LYS A 1 324 ? -98.607 1.902 146.964 1.00 66.38 324 LYS A N 1
ATOM 2520 C CA . LYS A 1 324 ? -98.423 1.555 148.385 1.00 66.38 324 LYS A CA 1
ATOM 2521 C C . LYS A 1 324 ? -98.100 2.768 149.257 1.00 66.38 324 LYS A C 1
ATOM 2523 O O . LYS A 1 324 ? -98.534 2.793 150.407 1.00 66.38 324 LYS A O 1
ATOM 2528 N N . PHE A 1 325 ? -97.380 3.762 148.736 1.00 65.44 325 PHE A N 1
ATOM 2529 C CA . PHE A 1 325 ? -97.129 5.013 149.457 1.00 65.44 325 PHE A CA 1
ATOM 2530 C C . PHE A 1 325 ? -98.413 5.822 149.658 1.00 65.44 325 PHE A C 1
ATOM 2532 O O . PHE A 1 325 ? -98.709 6.159 150.799 1.00 65.44 325 PHE A O 1
ATOM 2539 N N . VAL A 1 326 ? -99.224 6.025 148.611 1.00 70.38 326 VAL A N 1
ATOM 2540 C CA . VAL A 1 326 ? -100.522 6.728 148.728 1.00 70.38 326 VAL A CA 1
ATOM 2541 C C . VAL A 1 326 ? -101.416 6.055 149.776 1.00 70.38 326 VAL A C 1
ATOM 2543 O O . VAL A 1 326 ? -101.882 6.710 150.703 1.00 70.38 326 VAL A O 1
ATOM 2546 N N . SER A 1 327 ? -101.541 4.722 149.730 1.00 65.62 327 SER A N 1
ATOM 2547 C CA . SER A 1 327 ? -102.350 3.968 150.705 1.00 65.62 327 SER A CA 1
ATOM 2548 C C . SER A 1 327 ? -101.846 4.013 152.160 1.00 65.62 327 SER A C 1
ATOM 2550 O O . SER A 1 327 ? -102.569 3.596 153.062 1.00 65.62 327 SER A O 1
ATOM 2552 N N . ARG A 1 328 ? -100.614 4.487 152.405 1.00 68.69 328 ARG A N 1
ATOM 2553 C CA . ARG A 1 328 ? -100.087 4.752 153.755 1.00 68.69 328 ARG A CA 1
ATOM 2554 C C . ARG A 1 328 ? -100.313 6.194 154.203 1.00 68.69 328 ARG A C 1
ATOM 2556 O O . ARG A 1 328 ? -100.439 6.416 155.402 1.00 68.69 328 ARG A O 1
ATOM 2563 N N . ASP A 1 329 ? -100.350 7.138 153.268 1.00 69.81 329 ASP A N 1
ATOM 2564 C CA . ASP A 1 329 ? -100.598 8.558 153.535 1.00 69.81 329 ASP A CA 1
ATOM 2565 C C . ASP A 1 329 ? -102.041 8.752 154.035 1.00 69.81 329 ASP A C 1
ATOM 2567 O O . ASP A 1 329 ? -102.256 9.259 155.138 1.00 69.81 329 ASP A O 1
ATOM 2571 N N . ASP A 1 330 ? -103.015 8.177 153.313 1.00 69.50 330 ASP A N 1
ATOM 2572 C CA . ASP A 1 330 ? -104.443 8.146 153.685 1.00 69.50 330 ASP A CA 1
ATOM 2573 C C . ASP A 1 330 ? -104.700 7.570 155.096 1.00 69.50 330 ASP A C 1
ATOM 2575 O O . ASP A 1 330 ? -105.647 7.961 155.785 1.00 69.50 330 ASP A O 1
ATOM 2579 N N . ASP A 1 331 ? -103.880 6.604 155.528 1.00 69.31 331 ASP A N 1
ATOM 2580 C CA . ASP A 1 331 ? -103.994 5.950 156.839 1.00 69.31 331 ASP A CA 1
ATOM 2581 C C . ASP A 1 331 ? -103.283 6.736 157.955 1.00 69.31 331 ASP A C 1
ATOM 2583 O O . ASP A 1 331 ? -103.696 6.689 159.117 1.00 69.31 331 ASP A O 1
ATOM 2587 N N . GLN A 1 332 ? -102.250 7.516 157.622 1.00 62.09 332 GLN A N 1
ATOM 2588 C CA . GLN A 1 332 ? -101.643 8.452 158.567 1.00 62.09 332 GLN A CA 1
ATOM 2589 C C . GLN A 1 332 ? -102.557 9.654 158.840 1.00 62.09 332 GLN A C 1
ATOM 2591 O O . GLN A 1 332 ? -102.722 10.012 160.008 1.00 62.09 332 GLN A O 1
ATOM 2596 N N . GLU A 1 333 ? -103.213 10.211 157.819 1.00 72.00 333 GLU A N 1
ATOM 2597 C CA . GLU A 1 333 ? -104.078 11.390 157.970 1.00 72.00 333 GLU A CA 1
ATOM 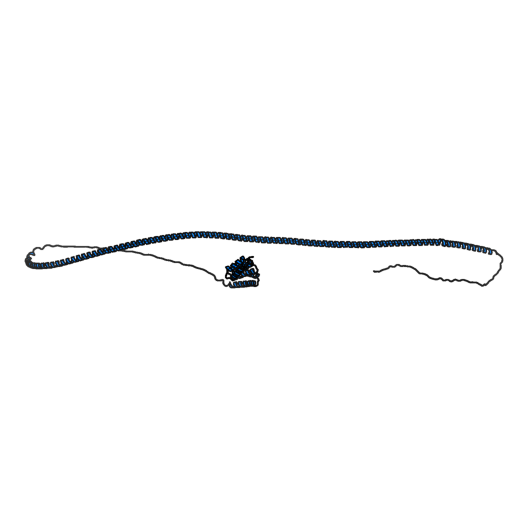2598 C C . GLU A 1 333 ? -105.279 11.115 158.897 1.00 72.00 333 GLU A C 1
ATOM 2600 O O . GLU A 1 333 ? -105.525 11.845 159.861 1.00 72.00 333 GLU A O 1
ATOM 2605 N N . ARG A 1 334 ? -105.962 9.973 158.721 1.00 71.62 334 ARG A N 1
ATOM 2606 C CA . ARG A 1 334 ? -107.070 9.547 159.606 1.00 71.62 334 ARG A CA 1
ATOM 2607 C C . ARG A 1 334 ? -106.659 9.437 161.076 1.00 71.62 334 ARG A C 1
ATOM 2609 O O . ARG A 1 334 ? -107.442 9.750 161.972 1.00 71.62 334 ARG A O 1
ATOM 2616 N N . ARG A 1 335 ? -105.423 9.006 161.344 1.00 70.88 335 ARG A N 1
ATOM 2617 C CA . ARG A 1 335 ? -104.893 8.858 162.711 1.00 70.88 335 ARG A CA 1
ATOM 2618 C C . ARG A 1 335 ? -104.557 10.207 163.362 1.00 70.88 335 ARG A C 1
ATOM 2620 O O . ARG A 1 335 ? -104.558 10.298 164.593 1.00 70.88 335 ARG A O 1
ATOM 2627 N N . ILE A 1 336 ? -104.316 11.248 162.564 1.00 68.19 336 ILE A N 1
ATOM 2628 C CA . ILE A 1 336 ? -104.127 12.630 163.033 1.00 68.19 336 ILE A CA 1
ATOM 2629 C C . ILE A 1 336 ? -105.477 13.251 163.435 1.00 68.19 336 ILE A C 1
ATOM 2631 O O . ILE A 1 336 ? -105.565 13.894 164.486 1.00 68.19 336 ILE A O 1
ATOM 2635 N N . GLU A 1 337 ? -106.559 12.993 162.691 1.00 74.06 337 GLU A N 1
ATOM 2636 C CA . GLU A 1 337 ? -107.908 13.422 163.103 1.00 74.06 337 GLU A CA 1
ATOM 2637 C C . GLU A 1 337 ? -108.352 12.778 164.429 1.00 74.06 337 GLU A C 1
ATOM 2639 O O . GLU A 1 337 ? -108.855 13.464 165.324 1.00 74.06 337 GLU A O 1
ATOM 2644 N N . GLU A 1 338 ? -108.149 11.463 164.571 1.00 72.12 338 GLU A N 1
ATOM 2645 C CA . GLU A 1 338 ? -108.516 10.689 165.767 1.00 72.12 338 GLU A CA 1
ATOM 2646 C C . GLU A 1 338 ? -107.813 11.230 167.027 1.00 72.12 338 GLU A C 1
ATOM 2648 O O . GLU A 1 338 ? -108.447 11.491 168.053 1.00 72.12 338 GLU A O 1
ATOM 2653 N N . THR A 1 339 ? -106.502 11.478 166.939 1.00 66.31 339 THR A N 1
ATOM 2654 C CA . THR A 1 339 ? -105.719 12.032 168.057 1.00 66.31 339 THR A CA 1
ATOM 2655 C C . THR A 1 339 ? -106.094 13.481 168.377 1.00 66.31 339 THR A C 1
ATOM 2657 O O . THR A 1 339 ? -106.179 13.839 169.554 1.00 66.31 339 THR A O 1
ATOM 2660 N N . SER A 1 340 ? -106.429 14.297 167.374 1.00 66.50 340 SER A N 1
ATOM 2661 C CA . SER A 1 340 ? -106.893 15.679 167.582 1.00 66.50 340 SER A CA 1
ATOM 2662 C C . SER A 1 340 ? -108.195 15.751 168.398 1.00 66.50 340 SER A C 1
ATOM 2664 O O . SER A 1 340 ? -108.343 16.623 169.260 1.00 66.50 340 SER A O 1
ATOM 2666 N N . ARG A 1 341 ? -109.122 14.800 168.203 1.00 74.31 341 ARG A N 1
ATOM 2667 C CA . ARG A 1 341 ? -110.364 14.702 169.000 1.00 74.31 341 ARG A CA 1
ATOM 2668 C C . ARG A 1 341 ? -110.090 14.327 170.462 1.00 74.31 341 ARG A C 1
ATOM 2670 O O . ARG A 1 341 ? -110.756 14.844 171.359 1.00 74.31 341 ARG A O 1
ATOM 2677 N N . GLN A 1 342 ? -109.093 13.478 170.716 1.00 68.12 342 GLN A N 1
ATOM 2678 C CA . GLN A 1 342 ? -108.700 13.083 172.076 1.00 68.12 342 GLN A CA 1
ATOM 2679 C C . GLN A 1 342 ? -108.064 14.249 172.852 1.00 68.12 342 GLN A C 1
ATOM 2681 O O . GLN A 1 342 ? -108.412 14.466 174.015 1.00 68.12 342 GLN A O 1
ATOM 2686 N N . VAL A 1 343 ? -107.215 15.057 172.203 1.00 67.06 343 VAL A N 1
ATOM 2687 C CA . VAL A 1 343 ? -106.631 16.273 172.805 1.00 67.06 343 VAL A CA 1
ATOM 2688 C C . VAL A 1 343 ? -107.724 17.253 173.246 1.00 67.06 343 VAL A C 1
ATOM 2690 O O . VAL A 1 343 ? -107.701 17.719 174.384 1.00 67.06 343 VAL A O 1
ATOM 2693 N N . ALA A 1 344 ? -108.734 17.504 172.404 1.00 66.00 344 ALA A N 1
ATOM 2694 C CA . ALA A 1 344 ? -109.843 18.401 172.743 1.00 66.00 344 ALA A CA 1
ATOM 2695 C C . ALA A 1 344 ? -110.636 17.949 173.991 1.00 66.00 344 ALA A C 1
ATOM 2697 O O . ALA A 1 344 ? -111.048 18.783 174.800 1.00 66.00 344 ALA A O 1
ATOM 2698 N N . HIS A 1 345 ? -110.816 16.637 174.186 1.00 71.38 345 HIS A N 1
ATOM 2699 C CA . HIS A 1 345 ? -111.483 16.097 175.375 1.00 71.38 345 HIS A CA 1
ATOM 2700 C C . HIS A 1 345 ? -110.648 16.303 176.653 1.00 71.38 345 HIS A C 1
ATOM 2702 O O . HIS A 1 345 ? -111.182 16.720 177.682 1.00 71.38 345 HIS A O 1
ATOM 2708 N N . ILE A 1 346 ? -109.331 16.083 176.573 1.00 65.12 346 ILE A N 1
ATOM 2709 C CA . ILE A 1 346 ? -108.392 16.300 177.687 1.00 65.12 346 ILE A CA 1
ATOM 2710 C C . ILE A 1 346 ? -108.322 17.791 178.062 1.00 65.12 346 ILE A C 1
ATOM 2712 O O . ILE A 1 346 ? -108.326 18.126 179.248 1.00 65.12 346 ILE A O 1
ATOM 2716 N N . GLN A 1 347 ? -108.357 18.698 177.080 1.00 58.41 347 GLN A N 1
ATOM 2717 C CA . GLN A 1 347 ? -108.350 20.148 177.314 1.00 58.41 347 GLN A CA 1
ATOM 2718 C C . GLN A 1 347 ? -109.510 20.609 178.224 1.00 58.41 347 GLN A C 1
ATOM 2720 O O . GLN A 1 347 ? -109.317 21.452 179.100 1.00 58.41 347 GLN A O 1
ATOM 2725 N N . SER A 1 348 ? -110.701 20.016 178.064 1.00 63.94 348 SER A N 1
ATOM 2726 C CA . SER A 1 348 ? -111.884 20.294 178.899 1.00 63.94 348 SER A CA 1
ATOM 2727 C C . SER A 1 348 ? -111.705 19.847 180.360 1.00 63.94 348 SER A C 1
ATOM 2729 O O . SER A 1 348 ? -112.114 20.537 181.301 1.00 63.94 348 SER A O 1
ATOM 2731 N N . GLN A 1 349 ? -111.029 18.713 180.571 1.00 60.50 349 GLN A N 1
ATOM 2732 C CA . GLN A 1 349 ? -110.717 18.208 181.911 1.00 60.50 349 GLN A CA 1
ATOM 2733 C C . GLN A 1 349 ? -109.687 19.103 182.616 1.00 60.50 349 GLN A C 1
ATOM 2735 O O . GLN A 1 349 ? -109.858 19.413 183.796 1.00 60.50 349 GLN A O 1
ATOM 2740 N N . ILE A 1 350 ? -108.677 19.595 181.886 1.00 61.84 350 ILE A N 1
ATOM 2741 C CA . ILE A 1 350 ? -107.655 20.515 182.413 1.00 61.84 350 ILE A CA 1
ATOM 2742 C C . ILE A 1 350 ? -108.291 21.810 182.936 1.00 61.84 350 ILE A C 1
ATOM 2744 O O . ILE A 1 350 ? -108.050 22.165 184.084 1.00 61.84 350 ILE A O 1
ATOM 2748 N N . VAL A 1 351 ? -109.171 22.469 182.171 1.00 64.44 351 VAL A N 1
ATOM 2749 C CA . VAL A 1 351 ? -109.857 23.709 182.614 1.00 64.44 351 VAL A CA 1
ATOM 2750 C C . VAL A 1 351 ? -110.715 23.488 183.873 1.00 64.44 351 VAL A C 1
ATOM 2752 O O . VAL A 1 351 ? -110.884 24.394 184.690 1.00 64.44 351 VAL A O 1
ATOM 2755 N N . THR A 1 352 ? -111.227 22.271 184.069 1.00 62.62 352 THR A N 1
ATOM 2756 C CA . THR A 1 352 ? -112.016 21.902 185.257 1.00 62.62 352 THR A CA 1
ATOM 2757 C C . THR A 1 352 ? -111.130 21.637 186.486 1.00 62.62 352 THR A C 1
ATOM 2759 O O . THR A 1 352 ? -111.549 21.894 187.615 1.00 62.62 352 THR A O 1
ATOM 2762 N N . LEU A 1 353 ? -109.893 21.172 186.282 1.00 57.84 353 LEU A N 1
ATOM 2763 C CA . LEU A 1 353 ? -108.881 20.978 187.329 1.00 57.84 353 LEU A CA 1
ATOM 2764 C C . LEU A 1 353 ? -108.170 22.282 187.720 1.00 57.84 353 LEU A C 1
ATOM 2766 O O . LEU A 1 353 ? -107.912 22.499 188.901 1.00 57.84 353 LEU A O 1
ATOM 2770 N N . ASP A 1 354 ? -107.895 23.162 186.758 1.00 55.84 354 ASP A N 1
ATOM 2771 C CA . ASP A 1 354 ? -107.160 24.420 186.954 1.00 55.84 354 ASP A CA 1
ATOM 2772 C C . ASP A 1 354 ? -107.867 25.340 187.967 1.00 55.84 354 ASP A C 1
ATOM 2774 O O . ASP A 1 354 ? -107.277 25.817 188.936 1.00 55.84 354 ASP A O 1
ATOM 2778 N N . LYS A 1 355 ? -109.199 25.424 187.860 1.00 59.47 355 LYS A N 1
ATOM 2779 C CA . LYS A 1 355 ? -110.079 26.149 188.794 1.00 59.47 355 LYS A CA 1
ATOM 2780 C C . LYS A 1 355 ? -110.121 25.565 190.218 1.00 59.47 355 LYS A C 1
ATOM 2782 O O . LYS A 1 355 ? -110.653 26.190 191.134 1.00 59.47 355 LYS A O 1
ATOM 2787 N N . ASN A 1 356 ? -109.577 24.364 190.408 1.00 55.47 356 ASN A N 1
ATOM 2788 C CA . ASN A 1 356 ? -109.373 23.723 191.708 1.00 55.47 356 ASN A CA 1
ATOM 2789 C C . ASN A 1 356 ? -107.910 23.874 192.187 1.00 55.47 356 ASN A C 1
ATOM 2791 O O . ASN A 1 356 ? -107.646 23.880 193.388 1.00 55.47 356 ASN A O 1
ATOM 2795 N N . LEU A 1 357 ? -106.968 24.057 191.254 1.00 52.53 357 LEU A N 1
ATOM 2796 C CA . LEU A 1 357 ? -105.543 24.279 191.505 1.00 52.53 357 LEU A CA 1
ATOM 2797 C C . LEU A 1 357 ? -105.198 25.734 191.844 1.00 52.53 357 LEU A C 1
ATOM 2799 O O . LEU A 1 357 ? -104.263 25.930 192.619 1.00 52.53 357 LEU A O 1
ATOM 2803 N N . GLU A 1 358 ? -105.940 26.744 191.372 1.00 56.06 358 GLU A N 1
ATOM 2804 C CA . GLU A 1 358 ? -105.766 28.139 191.831 1.00 56.06 358 GLU A CA 1
ATOM 2805 C C . GLU A 1 358 ? -105.960 28.268 193.355 1.00 56.06 358 GLU A C 1
ATOM 2807 O O . GLU A 1 358 ? -105.195 28.964 194.024 1.00 56.06 358 GLU A O 1
ATOM 2812 N N . ASN A 1 359 ? -106.898 27.502 193.930 1.00 52.94 359 ASN A N 1
ATOM 2813 C CA . ASN A 1 359 ? -107.126 27.426 195.380 1.00 52.94 359 ASN A CA 1
ATOM 2814 C C . ASN A 1 359 ? -105.966 26.772 196.163 1.00 52.94 359 ASN A C 1
ATOM 2816 O O . ASN A 1 359 ? -105.970 26.816 197.392 1.00 52.94 359 ASN A O 1
ATOM 2820 N N . GLN A 1 360 ? -104.978 26.169 195.487 1.00 49.25 360 GLN A N 1
ATOM 2821 C CA . GLN A 1 360 ? -103.793 25.573 196.119 1.00 49.25 360 GLN A CA 1
ATOM 2822 C C . GLN A 1 360 ? -102.466 26.214 195.681 1.00 49.25 360 GLN A C 1
ATOM 2824 O O . GLN A 1 360 ? -101.530 26.260 196.475 1.00 49.25 360 GLN A O 1
ATOM 2829 N N . HIS A 1 361 ? -102.355 26.780 194.476 1.00 46.31 361 HIS A N 1
ATOM 2830 C CA . HIS A 1 361 ? -101.092 27.343 193.975 1.00 46.31 361 HIS A CA 1
ATOM 2831 C C . HIS A 1 361 ? -100.651 28.648 194.651 1.00 46.31 361 HIS A C 1
ATOM 2833 O O . HIS A 1 361 ? -99.477 29.012 194.555 1.00 46.31 361 HIS A O 1
ATOM 2839 N N . ALA A 1 362 ? -101.520 29.281 195.444 1.00 54.38 362 ALA A N 1
ATOM 2840 C CA . ALA A 1 362 ? -101.108 30.289 196.424 1.00 54.38 362 ALA A CA 1
ATOM 2841 C C . ALA A 1 362 ? -100.010 29.775 197.389 1.00 54.38 362 ALA A C 1
ATOM 2843 O O . ALA A 1 362 ? -99.207 30.568 197.874 1.00 54.38 362 ALA A O 1
ATOM 2844 N N . PHE A 1 363 ? -99.941 28.458 197.624 1.00 49.47 363 PHE A N 1
ATOM 2845 C CA . PHE A 1 363 ? -98.975 27.796 198.508 1.00 49.47 363 PHE A CA 1
ATOM 2846 C C . PHE A 1 363 ? -97.599 27.545 197.858 1.00 49.47 363 PHE A C 1
ATOM 2848 O O . PHE A 1 363 ? -96.583 27.534 198.548 1.00 49.47 363 PHE A O 1
ATOM 2855 N N . LEU A 1 364 ? -97.534 27.357 196.532 1.00 48.53 364 LEU A N 1
ATOM 2856 C CA . LEU A 1 364 ? -96.316 26.895 195.836 1.00 48.53 364 LEU A CA 1
ATOM 2857 C C . LEU A 1 364 ? -95.486 28.004 195.173 1.00 48.53 364 LEU A C 1
ATOM 2859 O O . LEU A 1 364 ? -94.404 27.743 194.654 1.00 48.53 364 LEU A O 1
ATOM 2863 N N . LYS A 1 365 ? -95.908 29.268 195.288 1.00 53.50 365 LYS A N 1
ATOM 2864 C CA . LYS A 1 365 ? -95.096 30.441 194.905 1.00 53.50 365 LYS A CA 1
ATOM 2865 C C . LYS A 1 365 ? -93.872 30.670 195.822 1.00 53.50 365 LYS A C 1
ATOM 2867 O O . LYS A 1 365 ? -93.106 31.601 195.595 1.00 53.50 365 LYS A O 1
ATOM 2872 N N . GLN A 1 366 ? -93.708 29.853 196.866 1.00 48.09 366 GLN A N 1
ATOM 2873 C CA . GLN A 1 366 ? -92.779 30.064 197.983 1.00 48.09 366 GLN A CA 1
ATOM 2874 C C . GLN A 1 366 ? -91.566 29.102 198.001 1.00 48.09 366 GLN A C 1
ATOM 2876 O O . GLN A 1 366 ? -90.813 29.110 198.970 1.00 48.09 366 GLN A O 1
ATOM 2881 N N . VAL A 1 367 ? -91.372 28.276 196.961 1.00 49.38 367 VAL A N 1
ATOM 2882 C CA . VAL A 1 367 ? -90.284 27.272 196.894 1.00 49.38 367 VAL A CA 1
ATOM 2883 C C . VAL A 1 367 ? -89.217 27.662 195.847 1.00 49.38 367 VAL A C 1
ATOM 2885 O O . VAL A 1 367 ? 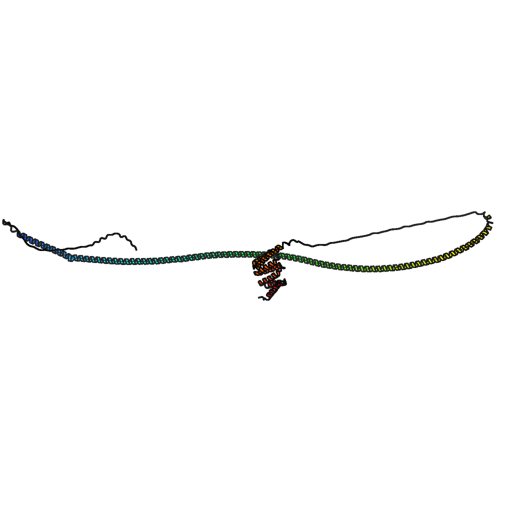-88.584 28.698 196.016 1.00 49.38 367 VAL A O 1
ATOM 2888 N N . GLU A 1 368 ? -88.975 26.888 194.782 1.00 42.00 368 GLU A N 1
ATOM 2889 C CA . GLU A 1 368 ? -87.730 26.958 193.982 1.00 42.00 368 GLU A CA 1
ATOM 2890 C C . GLU A 1 368 ? -88.029 27.115 192.473 1.00 42.00 368 GLU A C 1
ATOM 2892 O O . GLU A 1 368 ? -88.815 26.354 191.922 1.00 42.00 368 GLU A O 1
ATOM 2897 N N . GLN A 1 369 ? -87.501 28.071 191.695 1.00 47.53 369 GLN A N 1
ATOM 2898 C CA . GLN A 1 369 ? -86.457 29.095 191.892 1.00 47.53 369 GLN A CA 1
ATOM 2899 C C . GLN A 1 369 ? -84.969 28.700 191.605 1.00 47.53 369 GLN A C 1
ATOM 2901 O O . GLN A 1 369 ? -84.093 29.500 191.917 1.00 47.53 369 GLN A O 1
ATOM 2906 N N . HIS A 1 370 ? -84.655 27.572 190.914 1.00 34.50 370 HIS A N 1
ATOM 2907 C CA . HIS A 1 370 ? -83.260 27.142 190.548 1.00 34.50 370 HIS A CA 1
ATOM 2908 C C . HIS A 1 370 ? -83.067 26.277 189.197 1.00 34.50 370 HIS A C 1
ATOM 2910 O O . HIS A 1 370 ? -83.701 25.229 189.127 1.00 34.50 370 HIS A O 1
ATOM 2916 N N . LEU A 1 371 ? -82.131 26.626 188.214 1.00 32.59 371 LEU A N 1
ATOM 2917 C CA . LEU A 1 371 ? -81.285 25.816 187.159 1.00 32.59 371 LEU A CA 1
ATOM 2918 C C . LEU A 1 371 ? -81.500 25.765 185.508 1.00 32.59 371 LEU A C 1
ATOM 2920 O O . LEU A 1 371 ? -82.666 25.779 185.132 1.00 32.59 371 LEU A O 1
ATOM 2924 N N . ALA A 1 372 ? -80.461 25.688 184.515 1.00 46.44 372 ALA A N 1
ATOM 2925 C CA . ALA A 1 372 ? -80.464 25.739 182.906 1.00 46.44 372 ALA A CA 1
ATOM 2926 C C . ALA A 1 372 ? -79.203 25.307 181.864 1.00 46.44 372 ALA A C 1
ATOM 2928 O O . ALA A 1 372 ? -78.193 24.874 182.410 1.00 46.44 372 ALA A O 1
ATOM 2929 N N . SER A 1 373 ? -79.165 25.379 180.428 1.00 42.00 373 SER A N 1
ATOM 2930 C CA . SER A 1 373 ? -78.066 24.900 179.343 1.00 42.00 373 SER A CA 1
ATOM 2931 C C . SER A 1 373 ? -77.904 25.386 177.734 1.00 42.00 373 SER A C 1
ATOM 2933 O O . SER A 1 373 ? -78.616 26.331 177.406 1.00 42.00 373 SER A O 1
ATOM 2935 N N . LEU A 1 374 ? -76.997 24.873 176.738 1.00 43.94 374 LEU A N 1
ATOM 2936 C CA . LEU A 1 374 ? -76.516 25.337 175.260 1.00 43.94 374 LEU A CA 1
ATOM 2937 C C . LEU A 1 374 ? -75.780 24.283 174.172 1.00 43.94 374 LEU A C 1
ATOM 2939 O O . LEU A 1 374 ? -75.621 23.185 174.689 1.00 43.94 374 LEU A O 1
ATOM 2943 N N . ARG A 1 375 ? -75.200 24.298 172.842 1.00 52.47 375 ARG A N 1
ATOM 2944 C CA . ARG A 1 375 ? -74.947 24.991 171.402 1.00 52.47 375 ARG A CA 1
ATOM 2945 C C . ARG A 1 375 ? -74.132 24.188 170.149 1.00 52.47 375 ARG A C 1
ATOM 2947 O O . ARG A 1 375 ? -73.701 23.089 170.466 1.00 52.47 375 ARG A O 1
ATOM 2954 N N . THR A 1 376 ? -73.873 24.628 168.807 1.00 50.34 376 THR A N 1
ATOM 2955 C CA . THR A 1 376 ? -73.258 23.930 167.467 1.00 50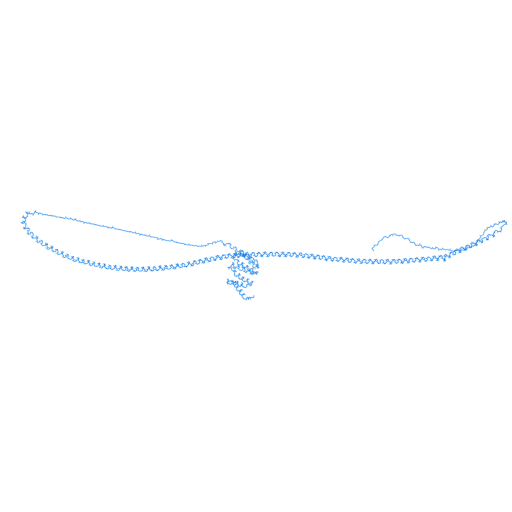.34 376 THR A CA 1
ATOM 2956 C C . THR A 1 376 ? -72.535 24.796 166.231 1.00 50.34 376 THR A C 1
ATOM 2958 O O . THR A 1 376 ? -72.457 25.978 166.545 1.00 50.34 376 THR A O 1
ATOM 2961 N N . ALA A 1 377 ? -72.005 24.599 164.897 1.00 45.97 377 ALA A N 1
ATOM 2962 C CA . ALA A 1 377 ? -71.613 23.694 163.618 1.00 45.97 377 ALA A CA 1
ATOM 2963 C C . ALA A 1 377 ? -70.681 24.410 162.398 1.00 45.97 377 ALA A C 1
ATOM 2965 O O . ALA A 1 377 ? -70.298 25.508 162.782 1.00 45.97 377 ALA A O 1
ATOM 2966 N N . ALA A 1 378 ? -70.207 24.189 161.046 1.00 39.81 378 ALA A N 1
ATOM 2967 C CA . ALA A 1 378 ? -70.008 23.313 159.706 1.00 39.81 378 ALA A CA 1
ATOM 2968 C C . ALA A 1 378 ? -69.086 23.986 158.443 1.00 39.81 378 ALA A C 1
ATOM 2970 O O . ALA A 1 378 ? -68.723 25.110 158.766 1.00 39.81 378 ALA A O 1
ATOM 2971 N N . VAL A 1 379 ? -68.625 23.719 157.089 1.00 43.81 379 VAL A N 1
ATOM 2972 C CA . VAL A 1 379 ? -68.297 22.726 155.847 1.00 43.81 379 VAL A CA 1
ATOM 2973 C C . VAL A 1 379 ? -67.554 23.252 154.403 1.00 43.81 379 VAL A C 1
ATOM 2975 O O . VAL A 1 379 ? -67.414 24.469 154.341 1.00 43.81 379 VAL A O 1
ATOM 2978 N N . PRO A 1 380 ? -67.067 22.490 153.265 1.00 49.38 380 PRO A N 1
ATOM 2979 C CA . PRO A 1 380 ? -66.113 22.836 152.004 1.00 49.38 380 PRO A CA 1
ATOM 2980 C C . PRO A 1 380 ? -66.190 22.302 150.388 1.00 49.38 380 PRO A C 1
ATOM 2982 O O . PRO A 1 380 ? -67.139 21.568 150.132 1.00 49.38 380 PRO A O 1
ATOM 2985 N N . ARG A 1 381 ? -65.281 22.573 149.288 1.00 33.88 381 ARG A N 1
ATOM 2986 C CA . ARG A 1 381 ? -65.250 22.096 147.725 1.00 33.88 381 ARG A CA 1
ATOM 2987 C C . ARG A 1 381 ? -63.968 22.083 146.603 1.00 33.88 381 ARG A C 1
ATOM 2989 O O . ARG A 1 381 ? -62.856 22.049 147.112 1.00 33.88 381 ARG A O 1
ATOM 2996 N N . SER A 1 382 ? -64.035 22.031 145.161 1.00 37.97 382 SER A N 1
ATOM 2997 C CA . SER A 1 382 ? -63.036 21.544 143.968 1.00 37.97 382 SER A CA 1
ATOM 2998 C C . SER A 1 382 ? -62.953 22.078 142.353 1.00 37.97 382 SER A C 1
ATOM 3000 O O . SER A 1 382 ? -63.640 23.072 142.137 1.00 37.97 382 SER A O 1
ATOM 3002 N N . GLU A 1 383 ? -62.209 21.533 141.228 1.00 37.44 383 GLU A N 1
ATOM 3003 C CA . GLU A 1 383 ? -62.192 21.867 139.623 1.00 37.44 383 GLU A CA 1
ATOM 3004 C C . GLU A 1 383 ? -61.090 21.309 138.403 1.00 37.44 383 GLU A C 1
ATOM 3006 O O . GLU A 1 383 ? -60.120 20.726 138.883 1.00 37.44 383 GLU A O 1
ATOM 3011 N N . PRO A 1 384 ? -61.072 21.419 136.934 1.00 48.16 384 PRO A N 1
ATOM 3012 C CA . PRO A 1 384 ? -60.105 20.835 135.759 1.00 48.16 384 PRO A CA 1
ATOM 3013 C C . PRO A 1 384 ? -59.729 21.488 134.217 1.00 48.16 384 PRO A C 1
ATOM 3015 O O . PRO A 1 384 ? -60.055 22.659 134.059 1.00 48.16 384 PRO A O 1
ATOM 3018 N N . ALA A 1 385 ? -59.082 20.861 133.076 1.00 41.50 385 ALA A N 1
ATOM 3019 C CA . ALA A 1 385 ? -58.551 21.427 131.640 1.00 41.50 385 ALA A CA 1
ATOM 3020 C C . ALA A 1 385 ? -58.142 20.589 130.193 1.00 41.50 385 ALA A C 1
ATOM 3022 O O . ALA A 1 385 ? -58.210 19.366 130.285 1.00 41.50 385 ALA A O 1
ATOM 3023 N N . PRO A 1 386 ? -57.728 21.130 128.900 1.00 53.84 386 PRO A N 1
ATOM 3024 C CA . PRO A 1 386 ? -57.512 20.562 127.387 1.00 53.84 386 PRO A CA 1
ATOM 3025 C C . PRO A 1 386 ? -56.235 20.949 126.323 1.00 53.84 386 PRO A C 1
ATOM 3027 O O . PRO A 1 386 ? -55.324 21.482 126.944 1.00 53.84 386 PRO A O 1
ATOM 3030 N N . VAL A 1 387 ? -55.842 20.863 124.914 1.00 41.56 387 VAL A N 1
ATOM 3031 C CA . VAL A 1 387 ? -56.118 20.616 123.312 1.00 41.56 387 VAL A CA 1
ATOM 3032 C C . VAL A 1 387 ? -54.838 20.185 122.260 1.00 41.56 387 VAL A C 1
ATOM 3034 O O . VAL A 1 387 ? -53.973 19.626 122.919 1.00 41.56 387 VAL A O 1
ATOM 3037 N N . VAL A 1 388 ? -54.397 20.212 120.861 1.00 43.16 388 VAL A N 1
ATOM 3038 C CA . VAL A 1 388 ? -54.423 20.759 119.308 1.00 43.16 388 VAL A CA 1
ATOM 3039 C C . VAL A 1 388 ? -53.473 19.980 118.115 1.00 43.16 388 VAL A C 1
ATOM 3041 O O . VAL A 1 388 ? -52.808 19.109 118.659 1.00 43.16 388 VAL A O 1
ATOM 3044 N N . ALA A 1 389 ? -53.089 20.063 116.703 1.00 43.50 389 ALA A N 1
ATOM 3045 C CA . ALA A 1 389 ? -53.419 20.316 115.125 1.00 43.50 389 ALA A CA 1
ATOM 3046 C C . ALA A 1 389 ? -52.330 19.973 113.839 1.00 43.50 389 ALA A C 1
ATOM 3048 O O . ALA A 1 389 ? -51.245 19.545 114.213 1.00 43.50 389 ALA A O 1
ATOM 3049 N N . GLU A 1 390 ? -52.498 20.128 112.407 1.00 43.38 390 GLU A N 1
ATOM 3050 C CA . GLU A 1 390 ? -51.598 19.768 111.082 1.00 43.38 390 GLU A CA 1
ATOM 3051 C C . GLU A 1 390 ? -51.718 20.572 109.590 1.00 43.38 390 GLU A C 1
ATOM 3053 O O . GLU A 1 390 ? -52.376 21.601 109.722 1.00 43.38 390 GLU A O 1
ATOM 3058 N N . ALA A 1 391 ? -51.289 20.460 108.202 1.00 45.47 391 ALA A N 1
ATOM 3059 C CA . ALA A 1 391 ? -50.615 19.629 106.987 1.00 45.47 391 ALA A CA 1
ATOM 3060 C C . ALA A 1 391 ? -50.116 20.299 105.488 1.00 45.47 391 ALA A C 1
ATOM 3062 O O . ALA A 1 391 ? -49.934 21.514 105.506 1.00 45.47 391 ALA A O 1
ATOM 3063 N N . ALA A 1 392 ? -49.840 19.657 104.218 1.00 46.41 392 ALA A N 1
ATOM 3064 C CA . ALA A 1 392 ? -49.058 20.145 102.875 1.00 46.41 392 ALA A CA 1
ATOM 3065 C C . ALA A 1 392 ? -49.215 19.639 101.241 1.00 46.41 392 ALA A C 1
ATOM 3067 O O . ALA A 1 392 ? -50.065 18.773 101.049 1.00 46.41 392 ALA A O 1
ATOM 3068 N N . PRO A 1 393 ? -48.488 20.095 100.060 1.00 54.75 393 PRO A N 1
ATOM 3069 C CA . PRO A 1 393 ? -48.705 19.966 98.458 1.00 54.75 393 PRO A CA 1
ATOM 3070 C C . PRO A 1 393 ? -47.577 19.717 97.205 1.00 54.75 393 PRO A C 1
ATOM 3072 O O . PRO A 1 393 ? -46.437 19.464 97.577 1.00 54.75 393 PRO A O 1
ATOM 3075 N N . VAL A 1 394 ? -47.787 19.766 95.769 1.00 48.16 394 VAL A N 1
ATOM 3076 C CA . VAL A 1 394 ? -46.866 19.302 94.498 1.00 48.16 394 VAL A CA 1
ATOM 3077 C C . VAL A 1 394 ? -46.503 20.007 92.974 1.00 48.16 394 VAL A C 1
ATOM 3079 O O . VAL A 1 394 ? -45.799 21.006 93.079 1.00 48.16 394 VAL A O 1
ATOM 3082 N N . PRO A 1 395 ? -46.723 19.585 91.598 1.00 50.62 395 PRO A N 1
ATOM 3083 C CA . PRO A 1 395 ? -45.778 19.473 90.288 1.00 50.62 395 PRO A CA 1
ATOM 3084 C C . PRO A 1 395 ? -45.975 20.052 88.703 1.00 50.62 395 PRO A C 1
ATOM 3086 O O . PRO A 1 395 ? -46.781 20.962 88.555 1.00 50.62 395 PRO A O 1
ATOM 3089 N N . GLN A 1 396 ? -45.270 19.623 87.519 1.00 46.31 396 GLN A N 1
ATOM 3090 C CA . GLN A 1 396 ? -45.138 20.160 85.993 1.00 46.31 396 GLN A CA 1
ATOM 3091 C C . GLN A 1 396 ? -44.882 19.151 84.672 1.00 46.31 396 GLN A C 1
ATOM 3093 O O . GLN A 1 396 ? -45.042 17.980 84.997 1.00 46.31 396 GLN A O 1
ATOM 3098 N N . ALA A 1 397 ? -44.532 19.233 83.272 1.00 43.03 397 ALA A N 1
ATOM 3099 C CA . ALA A 1 397 ? -44.018 20.072 82.006 1.00 43.03 397 ALA A CA 1
ATOM 3100 C C . ALA A 1 397 ? -44.104 19.484 80.416 1.00 43.03 397 ALA A C 1
ATOM 3102 O O . ALA A 1 397 ? -44.733 18.437 80.310 1.00 43.03 397 ALA A O 1
ATOM 3103 N N . LEU A 1 398 ? -43.566 20.037 79.199 1.00 37.09 398 LEU A N 1
ATOM 3104 C CA . LEU A 1 398 ? -43.801 19.667 77.640 1.00 37.09 398 LEU A CA 1
ATOM 3105 C C . LEU A 1 398 ? -42.726 19.616 76.313 1.00 37.09 398 LEU A C 1
ATOM 3107 O O . LEU A 1 398 ? -41.786 18.851 76.496 1.00 37.09 398 LEU A O 1
ATOM 3111 N N . PRO A 1 399 ? -42.803 20.186 74.982 1.00 47.16 399 PRO A N 1
ATOM 3112 C CA . PRO A 1 399 ? -42.420 19.673 73.508 1.00 47.16 399 PRO A CA 1
ATOM 3113 C C . PRO A 1 399 ? -41.436 20.510 72.459 1.00 47.16 399 PRO A C 1
ATOM 3115 O O . PRO A 1 399 ? -40.729 21.269 73.123 1.00 47.16 399 PRO A O 1
ATOM 3118 N N . PRO A 1 400 ? -41.234 20.570 71.012 1.00 44.41 400 PRO A N 1
ATOM 3119 C CA . PRO A 1 400 ? -41.665 20.039 69.574 1.00 44.41 400 PRO A CA 1
ATOM 3120 C C . PRO A 1 400 ? -40.611 19.888 68.262 1.00 44.41 400 PRO A C 1
ATOM 3122 O O . PRO A 1 400 ? -39.450 19.628 68.555 1.00 44.41 400 PRO A O 1
ATOM 3125 N N . ALA A 1 401 ? -40.904 19.985 66.865 1.00 34.72 401 ALA A N 1
ATOM 3126 C CA . ALA A 1 401 ? -40.002 19.743 65.567 1.00 34.72 401 ALA A CA 1
ATOM 3127 C C . ALA A 1 401 ? -40.343 20.256 64.008 1.00 34.72 401 ALA A C 1
ATOM 3129 O O . ALA A 1 401 ? -41.426 20.814 63.867 1.00 34.72 401 ALA A O 1
ATOM 3130 N N . GLU A 1 402 ? -39.531 20.073 62.847 1.00 30.72 402 GLU A N 1
ATOM 3131 C CA . GLU A 1 402 ? -39.605 20.689 61.370 1.00 30.72 402 GLU A CA 1
ATOM 3132 C C . GLU A 1 402 ? -38.970 20.045 59.952 1.00 30.72 402 GLU A C 1
ATOM 3134 O O . GLU A 1 402 ? -38.421 18.948 60.066 1.00 30.72 402 GLU A O 1
ATOM 3139 N N . PRO A 1 403 ? -39.021 20.621 58.634 1.00 41.47 403 PRO A N 1
ATOM 3140 C CA . PRO A 1 403 ? -38.778 20.036 57.179 1.00 41.47 403 PRO A CA 1
ATOM 3141 C C . PRO A 1 403 ? -37.966 20.756 55.901 1.00 41.47 403 PRO A C 1
ATOM 3143 O O . PRO A 1 403 ? -37.359 21.790 56.156 1.00 41.47 403 PRO A O 1
ATOM 3146 N N . PRO A 1 404 ? -37.881 20.280 54.550 1.00 43.53 404 PRO A N 1
ATOM 3147 C CA . PRO A 1 404 ? -36.868 20.660 53.399 1.00 43.53 404 PRO A CA 1
ATOM 3148 C C . PRO A 1 404 ? -37.224 20.918 51.762 1.00 43.53 404 PRO A C 1
ATOM 3150 O O . PRO A 1 404 ? -38.248 21.567 51.579 1.00 43.53 404 PRO A O 1
ATOM 3153 N N . PRO A 1 405 ? -36.498 20.607 50.555 1.00 50.78 405 PRO A N 1
ATOM 3154 C CA . PRO A 1 405 ? -36.207 21.478 49.259 1.00 50.78 405 PRO A CA 1
ATOM 3155 C C . PRO A 1 405 ? -36.109 20.977 47.663 1.00 50.78 405 PRO A C 1
ATOM 3157 O O . PRO A 1 405 ? -36.229 19.778 47.427 1.00 50.78 405 PRO A O 1
ATOM 3160 N N . SER A 1 406 ? -35.831 21.799 46.541 1.00 32.28 406 SER A N 1
ATOM 3161 C CA . SER A 1 406 ? -35.409 21.462 45.053 1.00 32.28 406 SER A CA 1
ATOM 3162 C C . SER A 1 406 ? -34.923 22.626 44.024 1.00 32.28 406 SER A C 1
ATOM 3164 O O . SER A 1 406 ? -34.732 23.738 44.501 1.00 32.28 406 SER A O 1
ATOM 3166 N N . ALA A 1 407 ? -34.670 22.447 42.668 1.00 31.14 407 ALA A N 1
ATOM 3167 C CA . ALA A 1 407 ? -33.779 23.306 41.749 1.00 31.14 407 ALA A CA 1
ATOM 3168 C C . ALA A 1 407 ? -34.236 23.867 40.309 1.00 31.14 407 ALA A C 1
ATOM 3170 O O . ALA A 1 407 ? -35.382 23.678 39.916 1.00 31.14 407 ALA A O 1
ATOM 3171 N N . ASN A 1 408 ? -33.300 24.483 39.507 1.00 32.81 408 ASN A N 1
ATOM 3172 C CA . ASN A 1 408 ? -33.311 25.105 38.111 1.00 32.81 408 ASN A CA 1
ATOM 3173 C C . ASN A 1 408 ? -33.626 26.632 37.932 1.00 32.81 408 ASN A C 1
ATOM 3175 O O . ASN A 1 408 ? -34.294 27.214 38.773 1.00 32.81 408 ASN A O 1
ATOM 3179 N N . GLY A 1 409 ? -33.214 27.361 36.860 1.00 32.00 409 GLY A N 1
ATOM 3180 C CA . GLY A 1 409 ? -32.246 27.057 35.769 1.00 32.00 409 GLY A CA 1
ATOM 3181 C C . GLY A 1 409 ? -32.389 27.827 34.411 1.00 32.00 409 GLY A C 1
ATOM 3182 O O . GLY A 1 409 ? -33.034 27.315 33.510 1.00 32.00 409 GLY A O 1
ATOM 3183 N N . ALA A 1 410 ? -31.721 28.988 34.248 1.00 33.56 410 ALA A N 1
ATOM 3184 C CA . ALA A 1 410 ? -31.280 29.703 33.008 1.00 33.56 410 ALA A CA 1
ATOM 3185 C C . ALA A 1 410 ? -32.165 29.836 31.721 1.00 33.56 410 ALA A C 1
ATOM 3187 O O . ALA A 1 410 ? -32.469 28.860 31.042 1.00 33.56 410 ALA A O 1
ATOM 3188 N N . THR A 1 411 ? -32.378 31.079 31.238 1.00 37.22 411 THR A N 1
ATOM 3189 C CA . THR A 1 411 ? -33.022 31.391 29.931 1.00 37.22 411 THR A CA 1
ATOM 3190 C C . THR A 1 411 ? -32.372 32.563 29.163 1.00 37.22 411 THR A C 1
ATOM 3192 O O . THR A 1 411 ? -32.719 33.719 29.396 1.00 37.22 411 THR A O 1
ATOM 3195 N N . SER A 1 412 ? -31.471 32.291 28.203 1.00 42.38 412 SER A N 1
ATOM 3196 C CA . SER A 1 412 ? -30.889 33.327 27.309 1.00 42.38 412 SER A CA 1
ATOM 3197 C C . SER A 1 412 ? -30.193 32.772 26.040 1.00 42.38 412 SER A C 1
ATOM 3199 O O . SER A 1 412 ? -29.017 33.032 25.794 1.00 42.38 412 SER A O 1
ATOM 3201 N N . ARG A 1 413 ? -30.888 31.974 25.204 1.00 46.06 413 ARG A N 1
ATOM 3202 C CA . ARG A 1 413 ? -30.277 31.399 23.972 1.00 46.06 413 ARG A CA 1
ATOM 3203 C C . ARG A 1 413 ? -31.213 31.176 22.764 1.00 46.06 413 ARG A C 1
ATOM 3205 O O . ARG A 1 413 ? -30.900 30.357 21.905 1.00 46.06 413 ARG A O 1
ATOM 3212 N N . SER A 1 414 ? -32.359 31.857 22.685 1.00 51.19 414 SER A N 1
ATOM 3213 C CA . SER A 1 414 ? -33.374 31.560 21.649 1.00 51.19 414 SER A CA 1
ATOM 3214 C C . SER A 1 414 ? -33.104 32.217 20.284 1.00 51.19 414 SER A C 1
ATOM 3216 O O . SER A 1 414 ? -33.324 31.610 19.239 1.00 51.19 414 SER A O 1
ATOM 3218 N N . GLU A 1 415 ? -32.595 33.451 20.272 1.00 46.97 415 GLU A N 1
ATOM 3219 C CA . GLU A 1 415 ? -32.630 34.311 19.076 1.00 46.97 415 GLU A CA 1
ATOM 3220 C C . GLU A 1 415 ? -31.534 33.985 18.051 1.00 46.97 415 GLU A C 1
ATOM 3222 O O . GLU A 1 415 ? -31.761 34.063 16.848 1.00 46.97 415 GLU A O 1
ATOM 3227 N N . ASN A 1 416 ? -30.365 33.527 18.505 1.00 51.62 416 ASN A N 1
ATOM 3228 C CA . ASN A 1 416 ? -29.200 33.296 17.640 1.00 51.62 416 ASN A CA 1
ATOM 3229 C C . ASN A 1 416 ? -29.235 31.947 16.879 1.00 51.62 416 ASN A C 1
ATOM 3231 O O . ASN A 1 416 ? -28.241 31.546 16.278 1.00 51.62 416 ASN A O 1
ATOM 3235 N N . ARG A 1 417 ? -30.352 31.201 16.943 1.00 57.03 417 ARG A N 1
ATOM 3236 C CA . ARG A 1 417 ? -30.497 29.861 16.333 1.00 57.03 417 ARG A CA 1
ATOM 3237 C C . ARG A 1 417 ? -31.228 29.880 14.985 1.00 57.03 417 ARG A C 1
ATOM 3239 O O . ARG A 1 417 ? -30.969 29.024 14.146 1.00 57.03 417 ARG A O 1
ATOM 3246 N N . SER A 1 418 ? -32.113 30.851 14.760 1.00 61.00 418 SER A N 1
ATOM 3247 C CA . SER A 1 418 ? -32.950 30.946 13.553 1.00 61.00 418 SER A CA 1
ATOM 3248 C C . SER A 1 418 ? -32.143 31.264 12.288 1.00 61.00 418 SER A C 1
ATOM 3250 O O . SER A 1 418 ? -32.320 30.599 11.271 1.00 61.00 418 SER A O 1
ATOM 3252 N N . ALA A 1 419 ? -31.217 32.225 12.360 1.00 65.31 419 ALA A N 1
ATOM 3253 C CA . ALA A 1 419 ? -30.367 32.608 11.230 1.00 65.31 419 ALA A CA 1
ATOM 3254 C C . ALA A 1 419 ? -29.423 31.472 10.786 1.00 65.31 419 ALA A C 1
ATOM 3256 O O . ALA A 1 419 ? -29.272 31.228 9.591 1.00 65.31 419 ALA A O 1
ATOM 3257 N N . ALA A 1 420 ? -28.844 30.733 11.741 1.00 66.56 420 ALA A N 1
ATOM 3258 C CA . ALA A 1 420 ? -27.978 29.590 11.451 1.00 66.56 420 ALA A CA 1
ATOM 3259 C C . ALA A 1 420 ? -28.730 28.473 10.703 1.00 66.56 420 ALA A C 1
ATOM 3261 O O . ALA A 1 420 ? -28.271 28.014 9.662 1.00 66.56 420 ALA A O 1
ATOM 3262 N N . LEU A 1 421 ? -29.935 28.109 11.162 1.00 75.50 421 LEU A N 1
ATOM 3263 C CA . LEU A 1 421 ? -30.766 27.079 10.519 1.00 75.50 421 LEU A CA 1
ATOM 3264 C C . LEU A 1 421 ? -31.165 27.425 9.070 1.00 75.50 421 LEU A C 1
ATOM 3266 O O . LEU A 1 421 ? -31.382 26.521 8.261 1.00 75.50 421 LEU A O 1
ATOM 3270 N N . LEU A 1 422 ? -31.252 28.714 8.722 1.00 79.25 422 LEU A N 1
ATOM 3271 C CA . LEU A 1 422 ? -31.480 29.153 7.342 1.00 79.25 422 LEU A CA 1
ATOM 3272 C C . LEU A 1 422 ? -30.212 29.016 6.483 1.00 79.25 422 LEU A C 1
ATOM 3274 O O . LEU A 1 422 ? -30.291 28.481 5.377 1.00 79.25 422 LEU A O 1
ATOM 3278 N N . ALA A 1 423 ? -29.048 29.419 7.002 1.00 81.62 423 ALA A N 1
ATOM 3279 C CA . ALA A 1 423 ? -27.767 29.293 6.301 1.00 81.62 423 ALA A CA 1
ATOM 3280 C C . ALA A 1 423 ? -27.382 27.823 6.029 1.00 81.62 423 ALA A C 1
ATOM 3282 O O . ALA A 1 423 ? -27.002 27.484 4.904 1.00 81.62 423 ALA A O 1
ATOM 3283 N N . ASP A 1 424 ? -27.564 26.942 7.022 1.00 86.81 424 ASP A N 1
ATOM 3284 C CA . ASP A 1 424 ? -27.447 25.483 6.884 1.00 86.81 424 ASP A CA 1
ATOM 32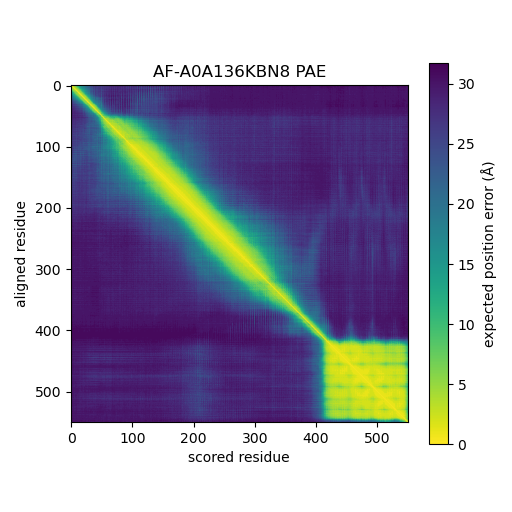85 C C . ASP A 1 424 ? -28.299 24.973 5.708 1.00 86.81 424 ASP A C 1
ATOM 3287 O O . ASP A 1 424 ? -27.824 24.240 4.835 1.00 86.81 424 ASP A O 1
ATOM 3291 N N . ARG A 1 425 ? -29.574 25.384 5.663 1.00 90.69 425 ARG A N 1
ATOM 3292 C CA . ARG A 1 425 ? -30.530 24.937 4.645 1.00 90.69 425 ARG A CA 1
ATOM 3293 C C . ARG A 1 425 ? -30.145 25.398 3.244 1.00 90.69 425 ARG A C 1
ATOM 3295 O O . ARG A 1 425 ? -30.210 24.595 2.314 1.00 90.69 425 ARG A O 1
ATOM 3302 N N . GLU A 1 426 ? -29.730 26.651 3.078 1.00 89.94 426 GLU A N 1
ATOM 3303 C CA . GLU A 1 426 ? -29.265 27.140 1.779 1.00 89.94 426 GLU A CA 1
ATOM 3304 C C . GLU A 1 426 ? -28.025 26.389 1.288 1.00 89.94 426 GLU A C 1
ATOM 3306 O O . GLU A 1 426 ? -27.941 26.045 0.107 1.00 89.94 426 GLU A O 1
ATOM 3311 N N . PHE A 1 427 ? -27.060 26.109 2.171 1.00 89.88 427 PHE A N 1
ATOM 3312 C CA . PHE A 1 427 ? -25.864 25.365 1.783 1.00 89.88 427 PHE A CA 1
ATOM 3313 C C . PHE A 1 427 ? -26.215 23.936 1.356 1.00 89.88 427 PHE A C 1
ATOM 3315 O O . PHE A 1 427 ? -25.809 23.502 0.275 1.00 89.88 427 PHE A O 1
ATOM 3322 N N . TYR A 1 428 ? -27.050 23.252 2.139 1.00 94.31 428 TYR A N 1
ATOM 3323 C CA . TYR A 1 428 ? -27.556 21.920 1.823 1.00 94.31 428 TYR A CA 1
ATOM 3324 C C . TYR A 1 428 ? -28.285 21.860 0.465 1.00 94.31 428 TYR A C 1
ATOM 3326 O O . TYR A 1 428 ? -27.983 20.981 -0.345 1.00 94.31 428 TYR A O 1
ATOM 3334 N N . GLU A 1 429 ? -29.190 22.800 0.160 1.00 93.75 429 GLU A N 1
ATOM 3335 C CA . GLU A 1 429 ? -29.923 22.809 -1.120 1.00 93.75 429 GLU A CA 1
ATOM 3336 C C . GLU A 1 429 ? -29.004 23.095 -2.325 1.00 93.75 429 GLU A C 1
ATOM 3338 O O . GLU A 1 429 ? -29.180 22.493 -3.390 1.00 93.75 429 GLU A O 1
ATOM 3343 N N . ARG A 1 430 ? -27.965 23.936 -2.170 1.00 94.06 430 ARG A N 1
ATOM 3344 C CA . ARG A 1 430 ? -26.942 24.140 -3.220 1.00 94.06 430 ARG A CA 1
ATOM 3345 C C . ARG A 1 430 ? -26.203 22.839 -3.556 1.00 94.06 430 ARG A C 1
ATOM 3347 O O . ARG A 1 430 ? -25.979 22.549 -4.731 1.00 94.06 430 ARG A O 1
ATOM 3354 N N . ILE A 1 431 ? -25.852 22.038 -2.549 1.00 94.12 431 ILE A N 1
ATOM 3355 C CA . ILE A 1 431 ? -25.174 20.744 -2.739 1.00 94.12 431 ILE A CA 1
ATOM 3356 C C . ILE A 1 431 ? -26.138 19.709 -3.339 1.00 94.12 431 ILE A C 1
ATOM 3358 O O . ILE A 1 431 ? -25.790 18.999 -4.284 1.00 94.12 431 ILE A O 1
ATOM 3362 N N . LEU A 1 432 ? -27.376 19.655 -2.839 1.00 94.00 432 LEU A N 1
ATOM 3363 C CA . LEU A 1 432 ? -28.416 18.758 -3.344 1.00 94.00 432 LEU A CA 1
ATOM 3364 C C . LEU A 1 432 ? -28.804 19.069 -4.800 1.00 94.00 432 LEU A C 1
ATOM 3366 O O . LEU A 1 432 ? -29.218 18.165 -5.523 1.00 94.00 432 LEU A O 1
ATOM 3370 N N . THR A 1 433 ? -28.641 20.315 -5.250 1.00 95.00 433 THR A N 1
ATOM 3371 C CA . THR A 1 433 ? -28.802 20.691 -6.663 1.00 95.00 433 THR A CA 1
ATOM 3372 C C . THR A 1 433 ? -27.734 20.018 -7.528 1.00 95.00 433 THR A C 1
ATOM 3374 O O . THR A 1 433 ? -28.100 19.257 -8.417 1.00 95.00 433 THR A O 1
ATOM 3377 N N . ARG A 1 434 ? -26.443 20.109 -7.168 1.00 93.12 434 ARG A N 1
ATOM 3378 C CA . ARG A 1 434 ? -25.361 19.395 -7.886 1.00 93.12 434 ARG A CA 1
ATOM 3379 C C . ARG A 1 434 ? -25.586 17.882 -7.976 1.00 93.12 434 ARG A C 1
ATOM 3381 O O . ARG A 1 434 ? -25.293 17.273 -9.001 1.00 93.12 434 ARG A O 1
ATOM 3388 N N . PHE A 1 435 ? -26.139 17.273 -6.924 1.00 95.38 435 PHE A N 1
ATOM 3389 C CA . PHE A 1 435 ? -26.516 15.856 -6.951 1.00 95.38 435 PHE A CA 1
ATOM 3390 C C . PHE A 1 435 ? -27.614 15.559 -7.988 1.00 95.38 435 PHE A C 1
ATOM 3392 O O . PHE A 1 435 ? -27.502 14.582 -8.727 1.00 95.38 435 PHE A O 1
ATOM 3399 N N . LYS A 1 436 ? -28.654 16.405 -8.069 1.00 94.00 436 LYS A N 1
ATOM 3400 C CA . LYS A 1 436 ? -29.730 16.302 -9.075 1.00 94.00 436 LYS A CA 1
ATOM 3401 C C . LYS A 1 436 ? -29.201 16.526 -10.499 1.00 94.00 436 LYS A C 1
ATOM 3403 O O . LYS A 1 436 ? -29.643 15.834 -11.411 1.00 94.00 436 LYS A O 1
ATOM 3408 N N . ASP A 1 437 ? -28.225 17.420 -10.663 1.00 93.81 437 ASP A N 1
ATOM 3409 C CA . ASP A 1 437 ? -27.554 17.717 -11.938 1.00 93.81 437 ASP A CA 1
ATOM 3410 C C . ASP A 1 437 ? -26.601 16.591 -12.404 1.00 93.81 437 ASP A C 1
ATOM 3412 O O . ASP A 1 437 ? -26.077 16.629 -13.516 1.00 93.81 437 ASP A O 1
ATOM 3416 N N . GLY A 1 438 ? -26.361 15.576 -11.563 1.00 92.56 438 GLY A N 1
ATOM 3417 C CA . GLY A 1 438 ? -25.482 14.442 -11.860 1.00 92.56 438 GLY A CA 1
ATOM 3418 C C . GLY A 1 438 ? -24.003 14.655 -11.509 1.00 92.56 438 GLY A C 1
ATOM 3419 O O . GLY A 1 438 ? -23.201 13.733 -11.694 1.00 92.56 438 GLY A O 1
ATOM 3420 N N . ASP A 1 439 ? -23.628 15.807 -10.942 1.00 94.81 439 ASP A N 1
ATOM 3421 C CA . ASP A 1 439 ? -22.294 16.048 -10.379 1.00 94.81 439 ASP A CA 1
ATOM 3422 C C . ASP A 1 439 ? -22.134 15.326 -9.029 1.00 94.81 439 ASP A C 1
ATOM 3424 O O . ASP A 1 439 ? -22.125 15.907 -7.943 1.00 94.81 439 ASP A O 1
ATOM 3428 N N . LEU A 1 440 ? -21.977 14.004 -9.106 1.00 94.25 440 LEU A N 1
ATOM 3429 C CA . LEU A 1 440 ? -21.719 13.141 -7.953 1.00 94.25 440 LEU A CA 1
ATOM 3430 C C . LEU A 1 440 ? -20.310 13.324 -7.350 1.00 94.25 440 LEU A C 1
ATOM 3432 O O . LEU A 1 440 ? -19.989 12.664 -6.361 1.00 94.25 440 LEU A O 1
ATOM 3436 N N . ASP A 1 441 ? -19.442 14.163 -7.925 1.00 93.75 441 ASP A N 1
ATOM 3437 C CA . ASP A 1 441 ? -18.124 14.462 -7.349 1.00 93.75 441 ASP A CA 1
ATOM 3438 C C . ASP A 1 441 ? -18.197 15.723 -6.484 1.00 93.75 441 ASP A C 1
ATOM 3440 O O . ASP A 1 441 ? -17.895 15.658 -5.289 1.00 93.75 441 ASP A O 1
ATOM 3444 N N . GLY A 1 442 ? -18.717 16.827 -7.025 1.00 93.50 442 GLY A N 1
ATOM 3445 C CA . GLY A 1 442 ? -19.006 18.037 -6.260 1.00 93.50 442 GLY A CA 1
ATOM 3446 C C . GLY A 1 442 ? -20.112 17.843 -5.221 1.00 93.50 442 GLY A C 1
ATOM 3447 O O . GLY A 1 442 ? -20.034 18.451 -4.154 1.00 93.50 442 GLY A O 1
ATOM 3448 N N . ALA A 1 443 ? -21.081 16.946 -5.446 1.00 94.69 443 ALA A N 1
ATOM 3449 C CA . ALA A 1 443 ? -22.026 16.534 -4.405 1.00 94.69 443 ALA A CA 1
ATOM 3450 C C . ALA A 1 443 ? -21.331 15.783 -3.254 1.00 94.69 443 ALA A C 1
ATOM 3452 O O . ALA A 1 443 ? -21.590 16.086 -2.091 1.00 94.69 443 ALA A O 1
ATOM 3453 N N . ARG A 1 444 ? -20.402 14.851 -3.540 1.00 95.38 444 ARG A N 1
ATOM 3454 C CA . ARG A 1 444 ? -19.628 14.162 -2.485 1.00 95.38 444 ARG A CA 1
ATOM 3455 C C . ARG A 1 444 ? -18.781 15.134 -1.678 1.00 95.38 444 ARG A C 1
ATOM 3457 O O . ARG A 1 444 ? -18.791 15.055 -0.452 1.00 95.38 444 ARG A O 1
ATOM 3464 N N . GLN A 1 445 ? -18.074 16.042 -2.351 1.00 95.25 445 GLN A N 1
ATOM 3465 C CA . GLN A 1 445 ? -17.270 17.060 -1.680 1.00 95.25 445 GLN A CA 1
ATOM 3466 C C . GLN A 1 445 ? -18.153 17.977 -0.824 1.00 95.25 445 GLN A C 1
ATOM 3468 O O . GLN A 1 445 ? -17.891 18.120 0.366 1.00 95.25 445 GLN A O 1
ATOM 3473 N N . GLY A 1 446 ? -19.236 18.512 -1.394 1.00 94.62 446 GLY A N 1
ATOM 3474 C CA . GLY A 1 446 ? -20.152 19.408 -0.692 1.00 94.62 446 GLY A CA 1
ATOM 3475 C C . GLY A 1 446 ? -20.840 18.758 0.510 1.00 94.62 446 GLY A C 1
ATOM 3476 O O . GLY A 1 446 ? -20.890 19.363 1.574 1.00 94.62 446 GLY A O 1
ATOM 3477 N N . PHE A 1 447 ? -21.324 17.514 0.406 1.00 96.31 447 PHE A N 1
ATOM 3478 C CA . PHE A 1 447 ? -21.950 16.842 1.553 1.00 96.31 447 PHE A CA 1
ATOM 3479 C C . PHE A 1 447 ? -20.929 16.459 2.633 1.00 96.31 447 PHE A C 1
ATOM 3481 O O . PHE A 1 447 ? -21.262 16.504 3.815 1.00 96.31 447 PHE A O 1
ATOM 3488 N N . ALA A 1 448 ? -19.687 16.123 2.267 1.00 94.56 448 ALA A N 1
ATOM 3489 C CA . ALA A 1 448 ? -18.617 15.916 3.244 1.00 94.56 448 ALA A CA 1
ATOM 3490 C C . ALA A 1 448 ? -18.231 17.226 3.959 1.00 94.56 448 ALA A C 1
ATOM 3492 O O . ALA A 1 448 ? -18.055 17.229 5.176 1.00 94.56 448 ALA A O 1
ATOM 3493 N N . GLU A 1 449 ? -18.163 18.339 3.225 1.00 95.31 449 GLU A N 1
ATOM 3494 C CA . GLU A 1 449 ? -17.913 19.679 3.763 1.00 95.31 449 GLU A CA 1
ATOM 3495 C C . GLU A 1 449 ? -19.047 20.144 4.690 1.00 95.31 449 GLU A C 1
ATOM 3497 O O . GLU A 1 449 ? -18.784 20.567 5.816 1.00 95.31 449 GLU A O 1
ATOM 3502 N N . PHE A 1 450 ? -20.306 19.964 4.279 1.00 95.19 450 PHE A N 1
ATOM 3503 C CA . PHE A 1 450 ? -21.483 20.250 5.101 1.00 95.19 450 PHE A CA 1
ATOM 3504 C C . PHE A 1 450 ? -21.450 19.492 6.433 1.00 95.19 450 PHE A C 1
ATOM 3506 O O . PHE A 1 450 ? -21.711 20.071 7.482 1.00 95.19 450 PHE A O 1
ATOM 3513 N N . LEU A 1 451 ? -21.084 18.207 6.419 1.00 93.69 451 LEU A N 1
ATOM 3514 C CA . LEU A 1 451 ? -20.981 17.395 7.636 1.00 93.69 451 LEU A CA 1
ATOM 3515 C C . LEU A 1 451 ? -19.803 17.785 8.538 1.00 93.69 451 LEU A C 1
ATOM 3517 O O . LEU A 1 451 ? -19.862 17.525 9.738 1.00 93.69 451 LEU A O 1
ATOM 3521 N N . ALA A 1 452 ? -18.751 18.392 7.985 1.00 93.50 452 ALA A N 1
ATOM 3522 C CA . ALA A 1 452 ? -17.620 18.904 8.754 1.00 93.50 452 ALA A CA 1
ATOM 3523 C C . ALA A 1 452 ? -17.915 20.278 9.383 1.00 93.50 452 ALA A C 1
ATOM 3525 O O . ALA A 1 452 ? -17.512 20.527 10.517 1.00 93.50 452 ALA A O 1
ATOM 3526 N N . GLN A 1 453 ? -18.628 21.153 8.667 1.00 91.19 453 GLN A N 1
ATOM 3527 C CA . GLN A 1 453 ? -18.970 22.509 9.121 1.00 91.19 453 GLN A CA 1
ATOM 3528 C C . GLN A 1 453 ? -20.236 22.541 10.000 1.00 91.19 453 GLN A C 1
ATOM 3530 O O . GLN A 1 453 ? -20.294 23.305 10.961 1.00 91.19 453 GLN A O 1
ATOM 3535 N N . HIS A 1 454 ? -21.220 21.674 9.728 1.00 90.00 454 HIS A N 1
ATOM 3536 C CA . HIS A 1 454 ? -22.537 21.653 10.380 1.00 90.00 454 HIS A CA 1
ATOM 3537 C C . HIS A 1 454 ? -22.893 20.270 10.997 1.00 90.00 454 HIS A C 1
ATOM 3539 O O . HIS A 1 454 ? -23.994 19.753 10.774 1.00 90.00 454 HIS A O 1
ATOM 3545 N N . PRO A 1 455 ? -22.015 19.636 11.809 1.00 86.50 455 PRO A N 1
ATOM 3546 C CA . PRO A 1 455 ? -22.210 18.268 12.325 1.00 86.50 455 PRO A CA 1
ATOM 3547 C C . PRO A 1 455 ? -23.419 18.097 13.264 1.00 86.50 455 PRO A C 1
ATOM 3549 O O . PRO A 1 455 ? -23.840 16.972 13.535 1.00 86.50 455 PRO A O 1
ATOM 3552 N N . HIS A 1 456 ? -23.976 19.200 13.771 1.00 86.12 456 HIS A N 1
ATOM 3553 C CA . HIS A 1 456 ? -25.148 19.231 14.655 1.00 86.12 456 HIS A CA 1
ATOM 3554 C C . HIS A 1 456 ? -26.405 19.804 13.978 1.00 86.12 456 HIS A C 1
ATOM 3556 O O . HIS A 1 456 ? -27.374 20.122 14.665 1.00 86.12 456 HIS A O 1
ATOM 3562 N N . SER A 1 457 ? -26.392 19.956 12.651 1.00 89.38 457 SER A N 1
ATOM 3563 C CA . SER A 1 457 ? -27.558 20.400 11.884 1.00 89.38 457 SER A CA 1
ATOM 3564 C C . SER A 1 457 ? -28.654 19.338 11.862 1.00 89.38 457 SER A C 1
ATOM 3566 O O . SER A 1 457 ? -28.368 18.152 11.687 1.00 89.38 457 SER A O 1
ATOM 3568 N N . ASP A 1 458 ? -29.919 19.758 11.895 1.00 88.69 458 ASP A N 1
ATOM 3569 C CA . ASP A 1 458 ? -31.066 18.863 11.677 1.00 88.69 458 ASP A CA 1
ATOM 3570 C C . ASP A 1 458 ? -31.037 18.226 10.264 1.00 88.69 458 ASP A C 1
ATOM 3572 O O . ASP A 1 458 ? -31.631 17.173 10.019 1.00 88.69 458 ASP A O 1
ATOM 3576 N N . LEU A 1 459 ? -30.283 18.826 9.329 1.00 92.44 459 LEU A N 1
ATOM 3577 C CA . LEU A 1 459 ? -30.036 18.306 7.981 1.00 92.44 459 LEU A CA 1
ATOM 3578 C C . LEU A 1 459 ? -28.826 17.357 7.882 1.00 92.44 459 LEU A C 1
ATOM 3580 O O . LEU A 1 459 ? -28.667 16.710 6.846 1.00 92.44 459 LEU A O 1
ATOM 3584 N N . ALA A 1 460 ? -28.006 17.204 8.928 1.00 92.38 460 ALA A N 1
ATOM 3585 C CA . ALA A 1 460 ? -26.849 16.300 8.930 1.00 92.38 460 ALA A CA 1
ATOM 3586 C C . ALA A 1 460 ? -27.190 14.841 8.535 1.00 92.38 460 ALA A C 1
ATOM 3588 O O . ALA A 1 460 ? -26.537 14.318 7.627 1.00 92.38 460 ALA A O 1
ATOM 3589 N N . PRO A 1 461 ? -28.232 14.170 9.078 1.00 93.75 461 PRO A N 1
ATOM 3590 C CA . PRO A 1 461 ? -28.600 12.829 8.612 1.00 93.75 461 PRO A CA 1
ATOM 3591 C C . PRO A 1 461 ? -29.031 12.786 7.138 1.00 93.75 461 PRO A C 1
ATOM 3593 O O . PRO A 1 461 ? -28.744 11.804 6.453 1.00 93.75 461 PRO A O 1
ATOM 3596 N N . ASN A 1 462 ? -29.665 13.848 6.619 1.00 94.44 462 ASN A N 1
ATOM 3597 C CA . ASN A 1 462 ? -30.020 13.941 5.199 1.00 94.44 462 ASN A CA 1
ATOM 3598 C C . ASN A 1 462 ? -28.760 14.071 4.327 1.00 94.44 462 ASN A C 1
ATOM 3600 O O . ASN A 1 462 ? -28.595 13.321 3.368 1.00 94.44 462 ASN A O 1
ATOM 3604 N N . ALA A 1 463 ? -27.842 14.976 4.682 1.00 95.69 463 ALA A N 1
ATOM 3605 C CA . ALA A 1 463 ? -26.572 15.165 3.978 1.00 95.69 463 ALA A CA 1
ATOM 3606 C C . ALA A 1 463 ? -25.727 13.881 3.969 1.00 95.69 463 ALA A C 1
ATOM 3608 O O . ALA A 1 463 ? -25.140 13.523 2.948 1.00 95.69 463 ALA A O 1
ATOM 3609 N N . ARG A 1 464 ? -25.714 13.138 5.082 1.00 95.06 464 ARG A N 1
ATOM 3610 C CA . ARG A 1 464 ? -24.966 11.881 5.214 1.00 95.06 464 ARG A CA 1
ATOM 3611 C C . ARG A 1 464 ? -25.588 10.723 4.434 1.00 95.06 464 ARG A C 1
ATOM 3613 O O . ARG A 1 464 ? -24.852 9.926 3.856 1.00 95.06 464 ARG A O 1
ATOM 3620 N N . PHE A 1 465 ? -26.917 10.688 4.322 1.00 97.00 465 PHE A N 1
ATOM 3621 C CA . PHE A 1 465 ? -27.610 9.800 3.389 1.00 97.00 465 PHE A CA 1
ATOM 3622 C C . PHE A 1 465 ? -27.241 10.115 1.927 1.00 97.00 465 PHE A C 1
ATOM 3624 O O . PHE A 1 465 ? -26.825 9.211 1.203 1.00 97.00 465 PHE A O 1
ATOM 3631 N N . TRP A 1 466 ? -27.306 11.382 1.497 1.00 96.69 466 TRP A N 1
ATOM 3632 C CA . TRP A 1 466 ? -26.963 11.760 0.117 1.00 96.69 466 TRP A CA 1
ATOM 3633 C C . TRP A 1 466 ? -25.473 11.607 -0.216 1.00 96.69 466 TRP A C 1
ATOM 3635 O O . TRP A 1 466 ? -25.133 11.281 -1.354 1.00 96.69 466 TRP A O 1
ATOM 3645 N N . LEU A 1 467 ? -24.574 11.752 0.762 1.00 96.94 467 LEU A N 1
ATOM 3646 C CA . LEU A 1 467 ? -23.166 11.377 0.612 1.00 96.94 467 LEU A CA 1
ATOM 3647 C C . LEU A 1 467 ? -23.032 9.884 0.256 1.00 96.94 467 LEU A C 1
ATOM 3649 O O . LEU A 1 467 ? -22.307 9.539 -0.681 1.00 96.94 467 LEU A O 1
ATOM 3653 N N . GLY A 1 468 ? -23.785 9.013 0.939 1.00 96.75 468 GLY A N 1
ATOM 3654 C CA . GLY A 1 468 ? -23.882 7.584 0.623 1.00 96.75 468 GLY A CA 1
ATOM 3655 C C . GLY A 1 468 ? -24.457 7.311 -0.769 1.00 96.75 468 GLY A C 1
ATOM 3656 O O . GLY A 1 468 ? -23.851 6.563 -1.538 1.00 96.75 468 GLY A O 1
ATOM 3657 N N . GLU A 1 469 ? -25.552 7.982 -1.143 1.00 96.88 469 GLU A N 1
ATOM 3658 C CA . GLU A 1 469 ? -26.139 7.898 -2.492 1.00 96.88 469 GLU A CA 1
ATOM 3659 C C . GLU A 1 469 ? -25.137 8.312 -3.581 1.00 96.88 469 GLU A C 1
ATOM 3661 O O . GLU A 1 469 ? -25.067 7.692 -4.644 1.00 96.88 469 GLU A O 1
ATOM 3666 N N . SER A 1 470 ? -24.317 9.330 -3.309 1.00 96.94 470 SER A N 1
ATOM 3667 C CA . SER A 1 470 ? -23.316 9.837 -4.252 1.00 96.94 470 SER A CA 1
ATOM 3668 C C . SER A 1 470 ? -22.144 8.862 -4.428 1.00 96.94 470 SER A C 1
ATOM 3670 O O . SER A 1 470 ? -21.678 8.650 -5.551 1.00 96.94 470 SER A O 1
ATOM 3672 N N . TYR A 1 471 ? -21.701 8.200 -3.351 1.00 97.38 471 TYR A N 1
ATOM 3673 C CA . TYR A 1 471 ? -20.761 7.075 -3.442 1.00 97.38 471 TYR A CA 1
ATOM 3674 C C . TYR A 1 471 ? -21.372 5.882 -4.196 1.00 97.38 471 TYR A C 1
ATOM 3676 O O . TYR A 1 471 ? -20.719 5.320 -5.077 1.00 97.38 471 TYR A O 1
ATOM 3684 N N . TYR A 1 472 ? -22.636 5.543 -3.924 1.00 97.50 472 TYR A N 1
ATOM 3685 C CA . TYR A 1 472 ? -23.357 4.454 -4.590 1.00 97.50 472 TYR A CA 1
ATOM 3686 C C . TYR A 1 472 ? -23.503 4.693 -6.102 1.00 97.50 472 TYR A C 1
ATOM 3688 O O . TYR A 1 472 ? -23.235 3.789 -6.897 1.00 97.50 472 TYR A O 1
ATOM 3696 N N . GLY A 1 473 ? -23.862 5.912 -6.519 1.00 95.31 473 GLY A N 1
ATOM 3697 C CA . GLY A 1 473 ? -23.953 6.298 -7.932 1.00 95.31 473 GLY A CA 1
ATOM 3698 C C . GLY A 1 473 ? -22.601 6.243 -8.657 1.00 95.31 473 GLY A C 1
ATOM 3699 O O . GLY A 1 473 ? -22.527 5.791 -9.799 1.00 95.31 473 GLY A O 1
ATOM 3700 N N . LYS A 1 474 ? -21.508 6.585 -7.961 1.00 95.25 474 LYS A N 1
ATOM 3701 C CA . LYS A 1 474 ? -20.119 6.403 -8.434 1.00 95.25 474 LYS A CA 1
ATOM 3702 C C . LYS A 1 474 ? -19.596 4.960 -8.296 1.00 95.25 474 LYS A C 1
ATOM 3704 O O . LYS A 1 474 ? -18.433 4.713 -8.601 1.00 95.25 474 LYS A O 1
ATOM 3709 N N . LYS A 1 475 ? -20.449 4.006 -7.893 1.00 95.75 475 LYS A N 1
ATOM 3710 C CA . LYS A 1 475 ? -20.158 2.571 -7.685 1.00 95.75 475 LYS A CA 1
ATOM 3711 C C . LYS A 1 475 ? -19.122 2.264 -6.592 1.00 95.75 475 LYS A C 1
ATOM 3713 O O . LYS A 1 475 ? -18.646 1.135 -6.494 1.00 95.75 475 LYS A O 1
ATOM 3718 N N . ASP A 1 476 ? -18.813 3.231 -5.730 1.00 96.50 476 ASP A N 1
ATOM 3719 C CA . ASP A 1 476 ? -17.994 3.033 -4.530 1.00 96.50 476 ASP A CA 1
ATOM 3720 C C . ASP A 1 476 ? -18.884 2.504 -3.396 1.00 96.50 476 ASP A C 1
ATOM 3722 O O . ASP A 1 476 ? -19.245 3.198 -2.443 1.00 96.50 476 ASP A O 1
ATOM 3726 N N . TYR A 1 477 ? -19.321 1.255 -3.554 1.00 97.19 477 TYR A N 1
ATOM 3727 C CA . TYR A 1 477 ? -20.297 0.643 -2.655 1.00 97.19 477 TYR A CA 1
ATOM 3728 C C . TYR A 1 477 ? -19.767 0.468 -1.227 1.00 97.19 477 TYR A C 1
ATOM 3730 O O . TYR A 1 477 ? -20.572 0.455 -0.301 1.00 97.19 477 TYR A O 1
ATOM 3738 N N . SER A 1 478 ? -18.443 0.386 -1.032 1.00 96.00 478 SER A N 1
ATOM 3739 C CA . SER A 1 478 ? -17.843 0.329 0.307 1.00 96.00 478 SER A CA 1
ATOM 3740 C C . SER A 1 478 ? -18.070 1.642 1.051 1.00 96.00 478 SER A C 1
ATOM 3742 O O . SER A 1 478 ? -18.722 1.639 2.091 1.00 96.00 478 SER A O 1
ATOM 3744 N N . ARG A 1 479 ? -17.653 2.781 0.478 1.00 96.31 479 ARG A N 1
ATOM 3745 C CA . ARG A 1 479 ? -17.858 4.086 1.130 1.00 96.31 479 ARG A CA 1
ATOM 3746 C C . ARG A 1 479 ? -19.330 4.479 1.213 1.00 96.31 479 ARG A C 1
ATOM 3748 O O . ARG A 1 479 ? -19.709 5.223 2.113 1.00 96.31 479 ARG A O 1
ATOM 3755 N N . ALA A 1 480 ? -20.172 3.964 0.313 1.00 97.50 480 ALA A N 1
ATOM 3756 C CA . ALA A 1 480 ? -21.620 4.090 0.437 1.00 97.50 480 ALA A CA 1
ATOM 3757 C C . ALA A 1 480 ? -22.140 3.385 1.704 1.00 97.50 480 ALA A C 1
ATOM 3759 O O . ALA A 1 480 ? -22.858 4.005 2.481 1.00 97.50 480 ALA A O 1
ATOM 3760 N N . ILE A 1 481 ? -21.736 2.129 1.946 1.00 97.44 481 ILE A N 1
ATOM 3761 C CA . ILE A 1 481 ? -22.064 1.375 3.172 1.00 97.44 481 ILE A CA 1
ATOM 3762 C C . ILE A 1 481 ? -21.603 2.134 4.417 1.00 97.44 481 ILE A C 1
ATOM 3764 O O . ILE A 1 481 ? -22.414 2.343 5.318 1.00 97.44 481 ILE A O 1
ATOM 3768 N N . ASP A 1 482 ? -20.352 2.603 4.432 1.00 96.69 482 ASP A N 1
ATOM 3769 C CA . ASP A 1 482 ? -19.790 3.357 5.558 1.00 96.69 482 ASP A CA 1
ATOM 3770 C C . ASP A 1 482 ? -20.589 4.647 5.828 1.00 96.69 482 ASP A C 1
ATOM 3772 O O . ASP A 1 482 ? -20.900 4.972 6.975 1.00 96.69 482 ASP A O 1
ATOM 3776 N N . ALA A 1 483 ? -20.983 5.374 4.776 1.00 95.69 483 ALA A N 1
ATOM 3777 C CA . ALA A 1 483 ? -21.801 6.578 4.894 1.00 95.69 483 ALA A CA 1
ATOM 3778 C C . ALA A 1 483 ? -23.218 6.283 5.419 1.00 95.69 483 ALA A C 1
ATOM 3780 O O . ALA A 1 483 ? -23.690 7.006 6.298 1.00 95.69 483 ALA A O 1
ATOM 3781 N N . TYR A 1 484 ? -23.877 5.218 4.939 1.00 97.06 484 TYR A N 1
ATOM 3782 C CA . TYR A 1 484 ? -25.203 4.809 5.417 1.00 97.06 484 TYR A CA 1
ATOM 3783 C C . TYR A 1 484 ? -25.179 4.345 6.881 1.00 97.06 484 TYR A C 1
ATOM 3785 O O . TYR A 1 484 ? -26.047 4.750 7.656 1.00 97.06 484 TYR A O 1
ATOM 3793 N N . ASP A 1 485 ? -24.180 3.557 7.293 1.00 95.62 485 ASP A N 1
ATOM 3794 C CA . ASP A 1 485 ? -24.023 3.137 8.695 1.00 95.62 485 ASP A CA 1
ATOM 3795 C C . ASP A 1 485 ? -23.839 4.332 9.625 1.00 95.62 485 ASP A C 1
ATOM 3797 O O . ASP A 1 485 ? -24.421 4.401 10.708 1.00 95.62 485 ASP A O 1
ATOM 3801 N N . GLN A 1 486 ? -23.095 5.335 9.172 1.00 94.88 486 GLN A N 1
ATOM 3802 C CA . GLN A 1 486 ? -22.904 6.565 9.923 1.00 94.88 486 GLN A CA 1
ATOM 3803 C C . GLN A 1 486 ? -24.177 7.439 10.004 1.00 94.88 486 GLN A C 1
ATOM 3805 O O . GLN A 1 486 ? -24.212 8.343 10.840 1.00 94.88 486 GLN A O 1
ATOM 3810 N N . VAL A 1 487 ? -25.240 7.175 9.228 1.00 94.62 487 VAL A N 1
ATOM 3811 C CA . VAL A 1 487 ? -26.576 7.757 9.490 1.00 94.62 487 VAL A CA 1
ATOM 3812 C C . VAL A 1 487 ? -27.183 7.119 10.742 1.00 94.62 487 VAL A C 1
ATOM 3814 O O . VAL A 1 487 ? -27.608 7.840 11.643 1.00 94.62 487 VAL A O 1
ATOM 3817 N N . GLN A 1 488 ? -27.173 5.783 10.839 1.00 90.94 488 GLN A N 1
ATOM 3818 C CA . GLN A 1 488 ? -27.709 5.058 11.998 1.00 90.94 488 GLN A CA 1
ATOM 3819 C C . GLN A 1 488 ? -26.915 5.346 13.279 1.00 90.94 488 GLN A C 1
ATOM 3821 O O . GLN A 1 488 ? -27.514 5.591 14.322 1.00 90.94 488 GLN A O 1
ATOM 3826 N N . LEU A 1 489 ? -25.580 5.334 13.204 1.00 92.12 489 LEU A N 1
ATOM 3827 C CA . LEU A 1 489 ? -24.708 5.480 14.374 1.00 92.12 489 LEU A CA 1
ATOM 3828 C C . LEU A 1 489 ? -24.777 6.878 15.007 1.00 92.12 489 LEU A C 1
ATOM 3830 O O . LEU A 1 489 ? -24.794 6.986 16.228 1.00 92.12 489 LEU A O 1
ATOM 3834 N N . ASN A 1 490 ? -24.820 7.942 14.196 1.00 90.00 490 ASN A N 1
ATOM 3835 C CA . ASN A 1 490 ? -24.795 9.322 14.703 1.00 90.00 490 ASN A CA 1
ATOM 3836 C C . ASN A 1 490 ? -26.198 9.928 14.883 1.00 90.00 490 ASN A C 1
ATOM 3838 O O . ASN A 1 490 ? -26.365 10.860 15.668 1.00 90.00 490 ASN A O 1
ATOM 3842 N N . HIS A 1 491 ? -27.208 9.421 14.167 1.00 89.50 491 HIS A N 1
ATOM 3843 C CA . HIS A 1 491 ? -28.568 9.970 14.173 1.00 89.50 491 HIS A CA 1
ATOM 3844 C C . HIS A 1 491 ? -29.644 8.859 14.238 1.00 89.50 491 HIS A C 1
ATOM 3846 O O . HIS A 1 491 ? -30.534 8.824 13.384 1.00 89.50 491 HIS A O 1
ATOM 3852 N N . PRO A 1 492 ? -29.621 7.957 15.245 1.00 88.56 492 PRO A N 1
ATOM 3853 C CA . PRO A 1 492 ? -30.481 6.762 15.298 1.00 88.56 492 PRO A CA 1
ATOM 3854 C C . PRO A 1 492 ? -31.994 7.051 15.306 1.00 88.56 492 PRO A C 1
ATOM 3856 O O . PRO A 1 492 ? -32.785 6.192 14.923 1.00 88.56 492 PRO A O 1
ATOM 3859 N N . ALA A 1 493 ? -32.398 8.260 15.710 1.00 88.12 493 ALA A N 1
ATOM 3860 C CA . ALA A 1 493 ? -33.7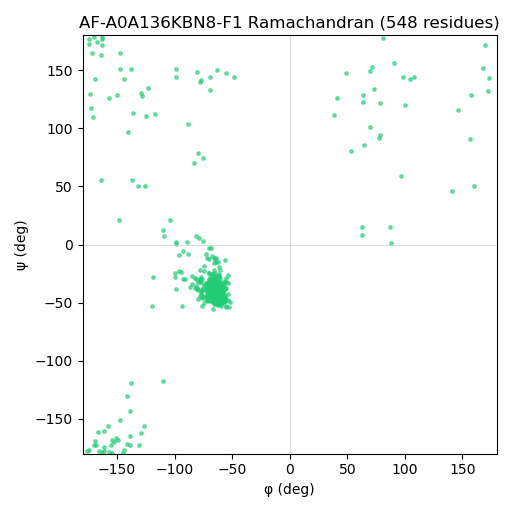86 8.725 15.708 1.00 88.12 493 ALA A CA 1
ATOM 3861 C C . ALA A 1 493 ? -34.227 9.408 14.391 1.00 88.12 493 ALA A C 1
ATOM 3863 O O . ALA A 1 493 ? -35.349 9.900 14.306 1.00 88.12 493 ALA A O 1
ATOM 3864 N N . SER A 1 494 ? -33.365 9.487 13.369 1.00 91.94 494 SER A N 1
ATOM 3865 C CA . SER A 1 494 ? -33.695 10.163 12.108 1.00 91.94 494 SER A CA 1
ATOM 3866 C C . SER A 1 494 ? -34.596 9.319 11.202 1.00 91.94 494 SER A C 1
ATOM 3868 O O . SER A 1 494 ? -34.341 8.138 10.962 1.00 91.94 494 SER A O 1
ATOM 3870 N N . GLU A 1 495 ? -35.567 9.970 10.559 1.00 91.44 495 GLU A N 1
ATOM 3871 C CA . GLU A 1 495 ? -36.400 9.391 9.495 1.00 91.44 495 GLU A CA 1
ATOM 3872 C C . GLU A 1 495 ? -35.609 8.822 8.301 1.00 91.44 495 GLU A C 1
ATOM 3874 O O . GLU A 1 495 ? -36.183 8.130 7.461 1.00 91.44 495 GLU A O 1
ATOM 3879 N N . LYS A 1 496 ? -34.306 9.119 8.171 1.00 92.69 496 LYS A N 1
ATOM 3880 C CA . LYS A 1 496 ? -33.457 8.555 7.107 1.00 92.69 496 LYS A CA 1
ATOM 3881 C C . LYS A 1 496 ? -32.725 7.276 7.497 1.00 92.69 496 LYS A C 1
ATOM 3883 O O . LYS A 1 496 ? -32.153 6.650 6.610 1.00 92.69 496 LYS A O 1
ATOM 3888 N N . VAL A 1 497 ? -32.793 6.821 8.751 1.00 94.75 497 VAL A N 1
ATOM 3889 C CA . VAL A 1 497 ? -32.201 5.530 9.149 1.00 94.75 497 VAL A CA 1
ATOM 3890 C C . VAL A 1 497 ? -32.819 4.331 8.399 1.00 94.75 497 VAL A C 1
ATOM 3892 O O . VAL A 1 497 ? -32.041 3.531 7.876 1.00 94.75 497 VAL A O 1
ATOM 3895 N N . PRO A 1 498 ? -34.155 4.208 8.219 1.00 95.38 498 PRO A N 1
ATOM 3896 C CA . PRO A 1 498 ? -34.739 3.115 7.429 1.00 95.38 498 PRO A CA 1
ATOM 3897 C C . PRO A 1 498 ? -34.263 3.128 5.968 1.00 95.38 498 PRO A C 1
ATOM 3899 O O . PRO A 1 498 ? -33.940 2.086 5.398 1.00 95.38 498 PRO A O 1
ATOM 3902 N N . ALA A 1 499 ? -34.160 4.323 5.373 1.00 95.81 499 ALA A N 1
ATOM 3903 C CA . ALA A 1 499 ? -33.704 4.505 3.997 1.00 95.81 499 ALA A CA 1
ATOM 3904 C C . ALA A 1 499 ? -32.209 4.184 3.840 1.00 95.81 499 ALA A C 1
ATOM 3906 O O . ALA A 1 499 ? -31.826 3.497 2.892 1.00 95.81 499 ALA A O 1
ATOM 3907 N N . ALA A 1 500 ? -31.373 4.624 4.784 1.00 96.56 500 ALA A N 1
ATOM 3908 C CA . ALA A 1 500 ? -29.949 4.313 4.824 1.00 96.56 500 ALA A CA 1
ATOM 3909 C C . ALA A 1 500 ? -29.710 2.799 4.957 1.00 96.56 500 ALA A C 1
ATOM 3911 O O . ALA A 1 500 ? -28.942 2.236 4.181 1.00 96.56 500 ALA A O 1
ATOM 3912 N N . LEU A 1 501 ? -30.423 2.113 5.858 1.00 95.31 501 LEU A N 1
ATOM 3913 C CA . LEU A 1 501 ? -30.329 0.657 6.023 1.00 95.31 501 LEU A CA 1
ATOM 3914 C C . LEU A 1 501 ? -30.786 -0.113 4.771 1.00 95.31 501 LEU A C 1
ATOM 3916 O O . LEU A 1 501 ? -30.104 -1.048 4.342 1.00 95.31 501 LEU A O 1
ATOM 3920 N N . LEU A 1 502 ? -31.878 0.312 4.122 1.00 97.12 502 LEU A N 1
ATOM 3921 C CA . LEU A 1 502 ? -32.321 -0.269 2.849 1.00 97.12 502 LEU A CA 1
ATOM 3922 C C . LEU A 1 502 ? -31.246 -0.111 1.759 1.00 97.12 502 LEU A C 1
ATOM 3924 O O . LEU A 1 502 ? -30.910 -1.077 1.065 1.00 97.12 502 LEU A O 1
ATOM 3928 N N . LYS A 1 503 ? -30.659 1.087 1.628 1.00 97.69 503 LYS A N 1
ATOM 3929 C CA . LYS A 1 503 ? -29.598 1.354 0.645 1.00 97.69 503 LYS A CA 1
ATOM 3930 C C . LYS A 1 503 ? -28.274 0.662 0.982 1.00 97.69 503 LYS A C 1
ATOM 3932 O O . LYS A 1 503 ? -27.605 0.201 0.058 1.00 97.69 503 LYS A O 1
ATOM 3937 N N . LYS A 1 504 ? -27.941 0.466 2.262 1.00 97.31 504 LYS A N 1
ATOM 3938 C CA . LYS A 1 504 ? -26.841 -0.404 2.717 1.00 97.31 504 LYS A CA 1
ATOM 3939 C C . LYS A 1 504 ? -27.049 -1.846 2.246 1.00 97.31 504 LYS A C 1
ATOM 3941 O O . LYS A 1 504 ? -26.133 -2.449 1.686 1.00 97.31 504 LYS A O 1
ATOM 3946 N N . GLY A 1 505 ? -28.268 -2.374 2.386 1.00 96.25 505 GLY A N 1
ATOM 3947 C CA . GLY A 1 505 ? -28.652 -3.676 1.834 1.00 96.25 505 GLY A CA 1
ATOM 3948 C C . GLY A 1 505 ? -28.431 -3.760 0.320 1.00 96.25 505 GLY A C 1
ATOM 3949 O O . GLY A 1 505 ? -27.830 -4.718 -0.166 1.00 96.25 505 GLY A O 1
ATOM 3950 N N . TYR A 1 506 ? -28.835 -2.731 -0.430 1.00 97.25 506 TYR A N 1
ATOM 3951 C CA . TYR A 1 506 ? -28.626 -2.673 -1.884 1.00 97.25 506 TYR A CA 1
ATOM 3952 C C . TYR A 1 506 ? -27.140 -2.534 -2.271 1.00 97.25 506 TYR A C 1
ATOM 3954 O O . TYR A 1 506 ? -26.709 -3.131 -3.256 1.00 97.25 506 TYR A O 1
ATOM 3962 N N . ALA A 1 507 ? -26.335 -1.814 -1.487 1.00 97.69 507 ALA A N 1
ATOM 3963 C CA . ALA A 1 507 ? -24.892 -1.696 -1.695 1.00 97.69 507 ALA A CA 1
ATOM 3964 C C . ALA A 1 507 ? -24.160 -3.033 -1.477 1.00 97.69 507 ALA A C 1
ATOM 3966 O O . ALA A 1 507 ? -23.314 -3.402 -2.292 1.00 97.69 507 ALA A O 1
ATOM 3967 N N . TYR A 1 508 ? -24.544 -3.824 -0.466 1.00 97.19 508 TYR A N 1
ATOM 3968 C CA . TYR A 1 508 ? -24.043 -5.197 -0.328 1.00 97.19 508 TYR A CA 1
ATOM 3969 C C . TYR A 1 508 ? -24.449 -6.093 -1.509 1.00 97.19 508 TYR A C 1
ATOM 3971 O O . TYR A 1 508 ? -23.629 -6.891 -1.961 1.00 97.19 508 TYR A O 1
ATOM 3979 N N . LEU A 1 509 ? -25.659 -5.940 -2.069 1.00 95.38 509 LEU A N 1
ATOM 3980 C CA . LEU A 1 509 ? -26.049 -6.669 -3.287 1.00 95.38 509 LEU A CA 1
ATOM 3981 C C . LEU A 1 509 ? -25.212 -6.278 -4.506 1.00 95.38 509 LEU A C 1
ATOM 3983 O O . LEU A 1 509 ? -24.852 -7.152 -5.293 1.00 95.38 509 LEU A O 1
ATOM 3987 N N . ALA A 1 510 ? -24.857 -5.001 -4.647 1.00 95.19 510 ALA A N 1
ATOM 3988 C CA . ALA A 1 510 ? -23.961 -4.545 -5.706 1.00 95.19 510 ALA A CA 1
ATOM 3989 C C . ALA A 1 510 ? -22.527 -5.094 -5.535 1.00 95.19 510 ALA A C 1
ATOM 3991 O O . ALA A 1 510 ? -21.883 -5.454 -6.520 1.00 95.19 510 ALA A O 1
ATOM 3992 N N . LEU A 1 511 ? -22.072 -5.278 -4.288 1.00 95.00 511 LEU A N 1
ATOM 3993 C CA . LEU A 1 511 ? -20.853 -6.026 -3.932 1.00 95.00 511 LEU A CA 1
ATOM 3994 C C . LEU A 1 511 ? -21.004 -7.561 -4.019 1.00 95.00 511 LEU A C 1
ATOM 3996 O O . LEU A 1 511 ? -20.060 -8.282 -3.703 1.00 95.00 511 LEU A O 1
ATOM 4000 N N . LYS A 1 512 ? -22.167 -8.074 -4.447 1.00 94.06 512 LYS A N 1
ATOM 4001 C CA . LYS A 1 512 ? -22.545 -9.503 -4.497 1.00 94.06 512 LYS A CA 1
ATOM 4002 C C . LYS A 1 512 ? -22.597 -10.223 -3.138 1.00 94.06 512 LYS A C 1
ATOM 4004 O O . LYS A 1 512 ? -22.827 -11.432 -3.104 1.00 94.06 512 LYS A O 1
ATOM 4009 N N . ASP A 1 513 ? -22.466 -9.515 -2.018 1.00 94.38 513 ASP A N 1
ATOM 4010 C CA . ASP A 1 513 ? -22.543 -10.093 -0.674 1.00 94.38 513 ASP A CA 1
ATOM 4011 C C . ASP A 1 513 ? -24.005 -10.309 -0.254 1.00 94.38 513 ASP A C 1
ATOM 4013 O O . ASP A 1 513 ? -24.602 -9.532 0.497 1.00 94.38 513 ASP A O 1
ATOM 4017 N N . ARG A 1 514 ? -24.600 -11.396 -0.763 1.00 92.81 514 ARG A N 1
ATOM 4018 C CA . ARG A 1 514 ? -25.985 -11.792 -0.456 1.00 92.81 514 ARG A CA 1
ATOM 4019 C C . ARG A 1 514 ? -26.227 -11.959 1.051 1.00 92.81 514 ARG A C 1
ATOM 4021 O O . ARG A 1 514 ? -27.330 -11.678 1.513 1.00 92.81 514 ARG A O 1
ATOM 4028 N N . LYS A 1 515 ? -25.216 -12.377 1.825 1.00 93.25 515 LYS A N 1
ATOM 4029 C CA . LYS A 1 515 ? -25.342 -12.668 3.265 1.00 93.25 515 LYS A CA 1
ATOM 4030 C C . LYS A 1 515 ? -25.451 -11.383 4.089 1.00 93.25 515 LYS A C 1
ATOM 4032 O O . LYS A 1 515 ? -26.402 -11.239 4.861 1.00 93.25 515 LYS A O 1
ATOM 4037 N N . ARG A 1 516 ? -24.548 -10.415 3.891 1.00 94.56 516 ARG A N 1
ATOM 4038 C CA . ARG A 1 516 ? -24.641 -9.100 4.554 1.00 94.56 516 ARG A CA 1
ATOM 4039 C C . ARG A 1 516 ? -25.798 -8.259 4.014 1.00 94.56 516 ARG A C 1
ATOM 4041 O O . ARG A 1 516 ? -26.447 -7.579 4.805 1.00 94.56 516 ARG A O 1
ATOM 4048 N N . ALA A 1 517 ? -26.141 -8.384 2.730 1.00 95.38 517 ALA A N 1
ATOM 4049 C CA . ALA A 1 517 ? -27.354 -7.782 2.178 1.00 95.38 517 ALA A CA 1
ATOM 4050 C C . ALA A 1 517 ? -28.626 -8.291 2.869 1.00 95.38 517 ALA A C 1
ATOM 4052 O O . ALA A 1 517 ? -29.408 -7.485 3.364 1.00 95.38 517 ALA A O 1
ATOM 4053 N N . ALA A 1 518 ? -28.823 -9.6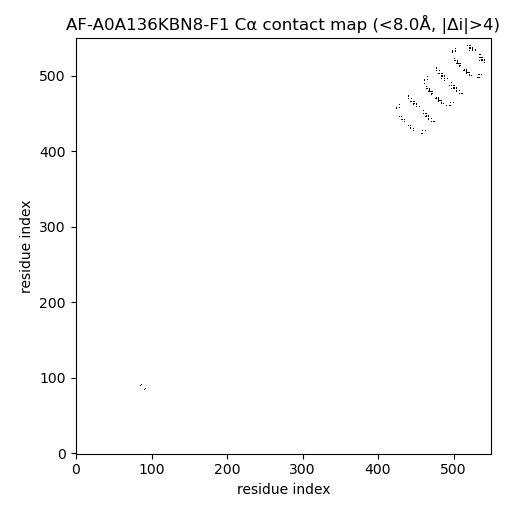11 2.952 1.00 94.62 518 ALA A N 1
ATOM 4054 C CA . ALA A 1 518 ? -29.992 -10.191 3.610 1.00 94.62 518 ALA A CA 1
ATOM 4055 C C . ALA A 1 518 ? -30.070 -9.811 5.100 1.00 94.62 518 ALA A C 1
ATOM 4057 O O . ALA A 1 518 ? -31.165 -9.591 5.608 1.00 94.62 518 ALA A O 1
ATOM 4058 N N . SER A 1 519 ? -28.927 -9.680 5.784 1.00 95.38 519 SER A N 1
ATOM 4059 C CA . SER A 1 519 ? -28.868 -9.177 7.164 1.00 95.38 519 SER A CA 1
ATOM 4060 C C . SER A 1 519 ? -29.336 -7.718 7.272 1.00 95.38 519 SER A C 1
ATOM 4062 O O . SER A 1 519 ? -30.247 -7.420 8.040 1.00 95.38 519 SER A O 1
ATOM 4064 N N . ALA A 1 520 ? -28.795 -6.815 6.445 1.00 94.50 520 ALA A N 1
ATOM 4065 C CA . ALA A 1 520 ? -29.194 -5.404 6.438 1.00 94.50 520 ALA A CA 1
ATOM 4066 C C . ALA A 1 520 ? -30.671 -5.207 6.040 1.00 94.50 520 ALA A C 1
ATOM 4068 O O . ALA A 1 520 ? -31.361 -4.384 6.632 1.00 94.50 520 ALA A O 1
ATOM 4069 N N . LEU A 1 521 ? -31.184 -5.993 5.085 1.00 95.69 521 LEU A N 1
ATOM 4070 C CA . LEU A 1 521 ? -32.598 -5.957 4.696 1.00 95.69 521 LEU A CA 1
ATOM 4071 C C . LEU A 1 521 ? -33.518 -6.449 5.826 1.00 95.69 521 LEU A C 1
ATOM 4073 O O . LEU A 1 521 ? -34.550 -5.826 6.061 1.00 95.69 521 LEU A O 1
ATOM 4077 N N . LYS A 1 522 ? -33.134 -7.495 6.576 1.00 95.69 522 LYS A N 1
ATOM 4078 C CA . LYS A 1 522 ? -33.856 -7.901 7.797 1.00 95.69 522 LYS A CA 1
ATOM 4079 C C . LYS A 1 522 ? -33.886 -6.785 8.835 1.00 95.69 522 LYS A C 1
ATOM 4081 O O . LYS A 1 522 ? -34.961 -6.460 9.313 1.00 95.69 522 LYS A O 1
ATOM 4086 N N . GLN A 1 523 ? -32.762 -6.113 9.089 1.00 94.69 523 GLN A N 1
ATOM 4087 C CA . GLN A 1 523 ? -32.702 -5.004 10.052 1.00 94.69 523 GLN A CA 1
ATOM 4088 C C . GLN A 1 523 ? -33.690 -3.862 9.738 1.00 94.69 523 GLN A C 1
ATOM 4090 O O . GLN A 1 523 ? -34.215 -3.260 10.669 1.00 94.69 523 GLN A O 1
ATOM 4095 N N . VAL A 1 524 ? -34.006 -3.584 8.464 1.00 95.62 524 VAL A N 1
ATOM 4096 C CA . VAL A 1 524 ? -35.077 -2.625 8.106 1.00 95.62 524 VAL A CA 1
ATOM 4097 C C . VAL A 1 524 ? -36.454 -3.133 8.553 1.00 95.62 524 VAL A C 1
ATOM 4099 O O . VAL A 1 524 ? -37.246 -2.368 9.098 1.00 95.62 524 VAL A O 1
ATOM 4102 N N . ILE A 1 525 ? -36.736 -4.417 8.325 1.00 95.12 525 ILE A N 1
ATOM 4103 C CA . ILE A 1 525 ? -38.015 -5.066 8.646 1.00 95.12 525 ILE A CA 1
ATOM 4104 C C . ILE A 1 525 ? -38.189 -5.183 10.165 1.00 95.12 525 ILE A C 1
ATOM 4106 O O . ILE A 1 525 ? -39.241 -4.831 10.686 1.00 95.12 525 ILE A O 1
ATOM 4110 N N . ASP A 1 526 ? -37.147 -5.629 10.867 1.00 95.31 526 ASP A N 1
ATOM 4111 C CA . ASP A 1 526 ? -37.169 -5.913 12.302 1.00 95.31 526 ASP A CA 1
ATOM 4112 C C . ASP A 1 526 ? -37.232 -4.623 13.144 1.00 95.31 526 ASP A C 1
ATOM 4114 O O . ASP A 1 526 ? -37.953 -4.567 14.140 1.00 95.31 526 ASP A O 1
ATOM 4118 N N . LEU A 1 527 ? -36.501 -3.569 12.746 1.00 92.75 527 LEU A N 1
ATOM 4119 C CA . LEU A 1 527 ? -36.430 -2.301 13.492 1.00 92.75 527 LEU A CA 1
ATOM 4120 C C . LEU A 1 527 ? -37.484 -1.272 13.053 1.00 92.75 527 LEU A C 1
ATOM 4122 O O . LEU A 1 527 ? -37.913 -0.453 13.866 1.00 92.75 527 LEU A O 1
ATOM 4126 N N . TYR A 1 528 ? -37.909 -1.293 11.785 1.00 93.62 528 TYR A N 1
ATOM 4127 C CA . TYR A 1 528 ? -38.815 -0.289 11.211 1.00 93.62 528 TYR A CA 1
ATOM 4128 C C . TYR A 1 528 ? -39.999 -0.906 10.430 1.00 93.62 528 TYR A C 1
ATOM 4130 O O . TYR A 1 528 ? -40.293 -0.449 9.319 1.00 93.62 528 TYR A O 1
ATOM 4138 N N . PRO A 1 529 ? -40.751 -1.878 10.994 1.00 92.75 529 PRO A N 1
ATOM 4139 C CA . PRO A 1 529 ? -41.765 -2.673 10.277 1.00 92.75 529 PRO A CA 1
ATOM 4140 C C . PRO A 1 529 ? -42.944 -1.876 9.694 1.00 92.75 529 PRO A C 1
ATOM 4142 O O . PRO A 1 529 ? -43.692 -2.401 8.878 1.00 92.75 529 PRO A O 1
ATOM 4145 N N . ARG A 1 530 ? -43.141 -0.617 10.111 1.00 91.69 530 ARG A N 1
ATOM 4146 C CA . ARG A 1 530 ? -44.183 0.287 9.581 1.00 91.69 530 ARG A CA 1
ATOM 4147 C C . ARG A 1 530 ? -43.667 1.278 8.525 1.00 91.69 530 ARG A C 1
ATOM 4149 O O . ARG A 1 530 ? -44.433 2.121 8.068 1.00 91.69 530 ARG A O 1
ATOM 4156 N N . SER A 1 531 ? -42.386 1.218 8.159 1.00 94.12 531 SER A N 1
ATOM 4157 C CA . SER A 1 531 ? -41.799 2.087 7.130 1.00 94.12 531 SER A CA 1
ATOM 4158 C C . SER A 1 531 ? -42.104 1.575 5.712 1.00 94.12 531 SER A C 1
ATOM 4160 O O . SER A 1 531 ? -42.150 0.361 5.497 1.00 94.12 531 SER A O 1
ATOM 4162 N N . PRO A 1 532 ? -42.243 2.456 4.701 1.00 93.69 532 PRO A N 1
ATOM 4163 C CA . PRO A 1 532 ? -42.328 2.015 3.307 1.00 93.69 532 PRO A CA 1
ATOM 4164 C C . PRO A 1 532 ? -41.015 1.368 2.822 1.00 93.69 532 PRO A C 1
ATOM 4166 O O . PRO A 1 532 ? -41.009 0.658 1.816 1.00 93.69 532 PRO A O 1
ATOM 4169 N N . GLU A 1 533 ? -39.909 1.569 3.540 1.00 94.81 533 GLU A N 1
ATOM 4170 C CA . GLU A 1 533 ? -38.621 0.907 3.325 1.00 94.81 533 GLU A CA 1
ATOM 4171 C C . GLU A 1 533 ? -38.649 -0.570 3.736 1.00 94.81 533 GLU A C 1
ATOM 4173 O O . GLU A 1 533 ? -38.044 -1.388 3.042 1.00 94.81 533 GLU A O 1
ATOM 4178 N N . ALA A 1 534 ? -39.385 -0.939 4.791 1.00 94.25 534 ALA A N 1
ATOM 4179 C CA . ALA A 1 534 ? -39.539 -2.334 5.208 1.00 94.25 534 ALA A CA 1
ATOM 4180 C C . ALA A 1 534 ? -40.256 -3.176 4.143 1.00 94.25 534 ALA A C 1
ATOM 4182 O O . ALA A 1 534 ? -39.799 -4.274 3.839 1.00 94.25 534 ALA A O 1
ATOM 4183 N N . ASN A 1 535 ? -41.298 -2.643 3.495 1.00 94.31 535 ASN A N 1
ATOM 4184 C CA . ASN A 1 535 ? -41.970 -3.329 2.382 1.00 94.31 535 ASN A CA 1
ATOM 4185 C C . ASN A 1 535 ? -40.989 -3.608 1.226 1.00 94.31 535 ASN A C 1
ATOM 4187 O O . ASN A 1 535 ? -40.827 -4.752 0.807 1.00 94.31 535 ASN A O 1
ATOM 4191 N N . LYS A 1 536 ? -40.224 -2.588 0.804 1.00 95.62 536 LYS A N 1
ATOM 4192 C CA . LYS A 1 536 ? -39.168 -2.726 -0.221 1.00 95.62 536 LYS A CA 1
ATOM 4193 C C . LYS A 1 536 ? -38.093 -3.743 0.195 1.00 95.62 536 LYS A C 1
ATOM 4195 O O . LYS A 1 536 ? -37.552 -4.453 -0.654 1.00 95.62 536 LYS A O 1
ATOM 4200 N N . ALA A 1 537 ? -37.779 -3.824 1.490 1.00 95.44 537 ALA A N 1
ATOM 4201 C CA . ALA A 1 537 ? -36.841 -4.801 2.030 1.00 95.44 537 ALA A CA 1
ATOM 4202 C C . ALA A 1 537 ? -37.398 -6.235 2.000 1.00 95.44 537 ALA A C 1
ATOM 4204 O O . ALA A 1 537 ? -36.650 -7.143 1.638 1.00 95.44 537 ALA A O 1
ATOM 4205 N N . VAL A 1 538 ? -38.688 -6.442 2.303 1.00 94.75 538 VAL A N 1
ATOM 4206 C CA . VAL A 1 538 ? -39.379 -7.740 2.157 1.00 94.75 538 VAL A CA 1
ATOM 4207 C C . VAL A 1 538 ? -39.342 -8.201 0.701 1.00 94.75 538 VAL A C 1
ATOM 4209 O O . VAL A 1 538 ? -38.879 -9.312 0.430 1.00 94.75 538 VAL A O 1
ATOM 4212 N N . ASP A 1 539 ? -39.745 -7.339 -0.237 1.00 94.62 539 ASP A N 1
ATOM 4213 C CA . ASP A 1 539 ? -39.757 -7.646 -1.673 1.00 94.62 539 ASP A CA 1
ATOM 4214 C C . ASP A 1 539 ? -38.363 -8.054 -2.162 1.00 94.62 539 ASP A C 1
ATOM 4216 O O . ASP A 1 539 ? -38.184 -9.092 -2.809 1.00 94.62 539 ASP A O 1
ATOM 4220 N N . LYS A 1 540 ? -37.337 -7.271 -1.798 1.00 93.38 540 LYS A N 1
ATOM 4221 C CA . LYS A 1 540 ? -35.953 -7.566 -2.180 1.00 93.38 540 LYS A CA 1
ATOM 4222 C C . LYS A 1 540 ? -35.435 -8.845 -1.524 1.00 93.38 540 LYS A C 1
ATOM 4224 O O . LYS A 1 540 ? -34.721 -9.604 -2.173 1.00 93.38 540 LYS A O 1
ATOM 4229 N N . LEU A 1 541 ? -35.793 -9.110 -0.269 1.00 93.25 541 LEU A N 1
ATOM 4230 C CA . LEU A 1 541 ? -35.379 -10.309 0.457 1.00 93.25 541 LEU A CA 1
ATOM 4231 C C . LEU A 1 541 ? -36.046 -11.581 -0.088 1.00 93.25 541 LEU A C 1
ATOM 4233 O O . LEU A 1 541 ? -35.416 -12.637 -0.076 1.00 93.25 541 LEU A O 1
ATOM 4237 N N . ASN A 1 542 ? -37.270 -11.497 -0.612 1.00 92.12 542 ASN A N 1
ATOM 4238 C CA . ASN A 1 542 ? -37.926 -12.621 -1.284 1.00 92.12 542 ASN A CA 1
ATOM 4239 C C . ASN A 1 542 ? -37.284 -12.919 -2.649 1.00 92.12 542 ASN A C 1
ATOM 4241 O O . ASN A 1 542 ? -36.892 -14.062 -2.882 1.00 92.12 542 ASN A O 1
ATOM 4245 N N . GLN A 1 543 ? -37.001 -11.892 -3.462 1.00 90.88 543 GLN A N 1
ATOM 4246 C CA . GLN A 1 543 ? -36.236 -12.040 -4.714 1.00 90.88 543 GLN A CA 1
ATOM 4247 C C . GLN A 1 543 ? -34.858 -12.705 -4.509 1.00 90.88 543 GLN A C 1
ATOM 4249 O O . GLN A 1 543 ? -34.340 -13.356 -5.411 1.00 90.88 543 GLN A O 1
ATOM 4254 N N . LEU A 1 544 ? -34.239 -12.555 -3.329 1.00 88.38 544 LEU A N 1
ATOM 4255 C CA . LEU A 1 544 ? -32.966 -13.210 -2.998 1.00 88.38 544 LEU A CA 1
ATOM 4256 C C . LEU A 1 544 ? -33.098 -14.695 -2.630 1.00 88.38 544 LEU A C 1
ATOM 4258 O O . LEU A 1 544 ? -32.105 -15.409 -2.736 1.00 88.38 544 LEU A O 1
ATOM 4262 N N . LYS A 1 545 ? -34.282 -15.161 -2.207 1.00 83.12 545 LYS A N 1
ATOM 4263 C CA . LYS A 1 545 ? -34.561 -16.587 -1.939 1.00 83.12 545 LYS A CA 1
ATOM 4264 C C . LYS A 1 545 ? -34.870 -17.356 -3.223 1.00 83.12 545 LYS A C 1
ATOM 4266 O O . LYS A 1 545 ? -34.508 -18.518 -3.342 1.00 83.12 545 LYS A O 1
ATOM 4271 N N . GLU A 1 546 ? -35.550 -16.704 -4.164 1.00 79.56 546 GLU A N 1
ATOM 4272 C CA . GLU A 1 546 ? -35.975 -17.287 -5.446 1.00 79.56 546 GLU A CA 1
ATOM 4273 C C . GLU A 1 546 ? -34.812 -17.457 -6.439 1.00 79.56 546 GLU A C 1
ATOM 4275 O O . GLU A 1 546 ? -34.898 -18.242 -7.381 1.00 79.56 546 GLU A O 1
ATOM 4280 N N . LEU A 1 547 ? -33.702 -16.744 -6.221 1.00 69.00 547 LEU A N 1
ATOM 4281 C CA . LEU A 1 547 ? -32.471 -16.871 -6.996 1.00 69.00 547 LEU A CA 1
ATOM 4282 C C . LEU A 1 547 ? -31.564 -17.960 -6.394 1.00 69.00 547 LEU A C 1
ATOM 4284 O O . LEU A 1 547 ? -30.870 -17.666 -5.414 1.00 69.00 547 LEU A O 1
ATOM 4288 N N . PRO A 1 548 ? -31.473 -19.173 -6.984 1.00 57.34 548 PRO A N 1
ATOM 4289 C CA . PRO A 1 548 ? -30.575 -20.207 -6.477 1.00 57.34 548 PRO A CA 1
ATOM 4290 C C . PRO A 1 548 ? -29.130 -19.698 -6.386 1.00 57.34 548 PRO A C 1
ATOM 4292 O O . PRO A 1 548 ? -28.687 -18.844 -7.169 1.00 57.34 548 PRO A O 1
ATOM 4295 N N . GLU A 1 549 ? -28.389 -20.203 -5.401 1.00 57.94 549 GLU A N 1
ATOM 4296 C CA . GLU A 1 549 ? -26.941 -20.012 -5.356 1.00 57.94 549 GLU A CA 1
ATOM 4297 C C . GLU A 1 549 ? -26.308 -20.821 -6.505 1.00 57.94 549 GLU A C 1
ATOM 4299 O O . GLU A 1 549 ? -26.704 -21.957 -6.773 1.00 57.94 549 GLU A O 1
ATOM 4304 N N . ARG A 1 550 ? -25.397 -20.176 -7.240 1.00 45.97 550 ARG A N 1
ATOM 4305 C CA . ARG A 1 550 ? -24.654 -20.685 -8.401 1.00 45.97 550 ARG A CA 1
ATOM 4306 C C . ARG A 1 550 ? -23.178 -20.378 -8.192 1.00 45.97 550 ARG A C 1
ATOM 4308 O O . ARG A 1 550 ? -22.923 -19.268 -7.669 1.00 45.97 550 ARG A O 1
#

Sequence (550 aa):
MDGEVPQRNTMSIGPRNGGRRLFSDTIRVQQGVVVVLAAGMAFLSGCVAQQADLKQTERELQRRIKQSTEELAQTRARQNQEIVSLREQDIPSLRGDVDKAIHRAQTLEARQDDLLAKLASQDVKFTQQLREGEKRSTEESKRLGWVEKQLVDQDALLKGERDRSRAELTALTTRLDQVASHIEAVQKNMLDAVSKTNTALAQKVDSRLDEQQRLLTTLESRSHNVAQLDAQNKTMADQVVKFNQALVEFRSALTNLGERVMQQDQTVKHLASSLEQETTALGRRTEALAGKIDADNKVTTEHLNEVNRSVASVAKALENAGGKFVSRDDDQERRIEETSRQVAHIQSQIVTLDKNLENQHAFLKQVEQHLASLRTAAVPRSEPAPVVAEAAPVPQALPPAEPPPSANGATSRSENRSAALLADREFYERILTRFKDGDLDGARQGFAEFLAQHPHSDLAPNARFWLGESYYGKKDYSRAIDAYDQVQLNHPASEKVPAALLKKGYAYLALKDRKRAASALKQVIDLYPRSPEANKAVDKLNQLKELPER

pLDDT: mean 77.79, std 21.5, range [28.89, 97.69]

Nearest PDB structures (foldseek):
  2xev-assembly1_A  TM=9.503E-01  e=1.981E-09  Xanthomonas campestris
  3qky-assembly1_A  TM=8.794E-01  e=4.743E-08  Rhodothermus marinus DSM 4252
  5efr-assembly1_A  TM=9.065E-01  e=9.482E-08  Rhodothermus marinus
  2yhc-assembly1_A  TM=8.583E-01  e=2.158E-05  Escherichia coli BL21(DE3)
  4r7s-assembly1_A  TM=5.366E-01  e=3.628E-05  Parabacteroides merdae ATCC 43184

Secondary structure (DSSP, 8-state):
------PPP-------------------------------------------GGGHHHHHHHHHHHHHHHHHHHHHHHHHHHHHHIIIIIHHHHHHHHHHHHHHHHHHHHHHHHHHHHHHHHHHHHHHHHHHHHHHHHHHHHHHHHHHHHHHHHHHHHHHHHHHHHHHHHHHHHHHHHHHHHHHHHHHHHHHHHHHHHHHHHHHHHHHHHHHHHHHHHHHHHHHHHHHHHHHHHHHHHHHHHHHHHHHHHHHHHHHHHHHHHHHHHHHHHHHHHHHHHHHHHHHHHHHHHHHHHHHHHHHHHHHHHHHHHHHHHHHHHHHHHHHHHHHHHHHHHHHHHHHHHHHHHHHHHHHHHHHHHHHHTTGGGS----------------------------------------------SGGGHHHHHHHHHHHHHHHHHHHTT-TTHHHHHHHHHHHH-TT-TTHHHHHHHHHHHHHHTT-HHHHHHHHHHHHHH-TTSTTHHHHHHHHHHHHHHTT-HHHHHHHHHHHHHH-TTSHHHHHHHHHHHHHHHS---

Foldseek 3Di:
DDDDDDDDDDDDDDDDDDDDDDDDDDDDDDDDDDDDDDDDDDDDDDDDDDPPDPVPVVVVVVVVVVVVVVVVVVVVVVVVVVVCCCVPPVVVVVVVVVVVVVVVVVVVVVVVVVVVVVVVVVVVVVVVVVVVVVVVVVVVVVVVVVVVVVVVVVVVVVVVVVVVVVVVVVVVVVVVVVVVVVVVVVVVVVVVVVVVVVVVVVVVVVVVVVVVVVVVVVVVVVVVVVVVVVVVVVVVVVVVVVVVVVVVVVVVVVVVVVVVVVVVVVVVVVVVVVVVVVVVVVVVVVVVVVVVVVVVVVVVVVVVVVVVVVVVVVVVVVVVVVVVVVVVVVVVVVVVVVVVVVVVVVVVVVVVVVVVCVVPVVPVVPDDDDDDEYDYDYDEEDDEEYDYDYDEDYDYDYYDDDDYDDYDDDDDDDPVVVVVLVVLVVLVVVLVVCVVVVVLPSNLVSLVVSCVVPVPHPCNLVSLQVNLVSCVSVLVLVVSLVSLVCSCVSPVPDPCNLVSLLVNLVSCVSVVNLPVSLVSLVCSCVVPVPDPSNVVSVVVNVVSVVDDDD

Mean predicted aligned error: 23.81 Å

Solvent-accessible surface area (backbone atoms only — not comparable to full-atom values): 32550 Å² total; per-residue (Å²): 140,81,89,84,88,84,89,77,91,78,89,82,90,83,91,89,86,82,86,88,81,85,91,81,91,89,89,86,90,84,88,85,85,91,88,87,93,79,88,81,9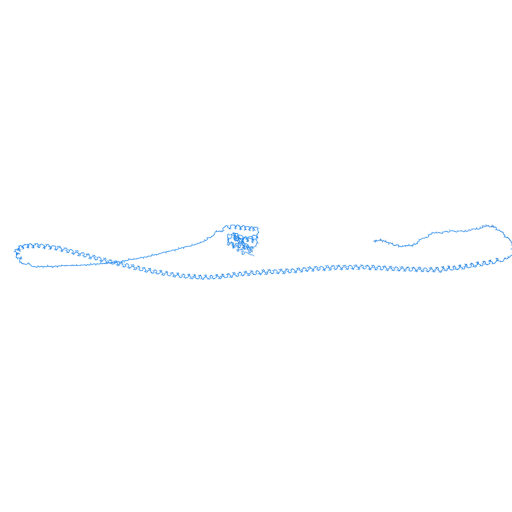2,81,88,87,89,85,83,92,78,87,92,67,67,83,68,60,59,61,62,55,55,58,52,54,56,52,54,59,53,55,54,55,50,52,54,51,51,51,53,52,50,52,54,45,48,44,60,73,49,49,51,53,50,55,47,54,51,49,52,52,49,51,52,51,48,54,54,49,49,56,48,49,51,52,50,51,51,50,49,51,55,47,50,54,48,51,56,47,51,48,54,54,48,51,50,49,51,56,50,50,50,50,51,49,55,50,50,52,48,52,52,54,57,46,53,53,48,54,45,58,45,53,54,46,53,50,51,52,52,50,53,50,50,56,48,50,54,51,50,50,53,48,51,52,52,50,50,50,53,49,52,55,48,53,51,52,52,50,52,57,46,48,56,53,49,51,56,48,50,53,52,50,53,53,50,48,56,52,48,53,54,49,51,52,52,50,54,52,49,50,54,48,51,50,53,50,49,57,48,51,52,53,49,53,49,51,52,52,53,51,50,50,54,50,51,59,45,52,54,51,51,51,53,50,53,53,49,50,52,51,52,51,54,50,49,52,51,50,51,53,52,48,48,54,50,51,52,58,46,49,58,45,52,53,48,52,51,48,52,51,50,53,50,51,52,50,50,51,50,50,51,52,51,49,51,53,49,50,52,61,46,50,58,54,51,55,65,49,50,64,54,50,54,57,54,51,56,57,51,53,56,52,52,56,56,51,54,58,52,50,62,63,48,48,74,58,42,62,82,49,50,79,68,64,81,76,70,87,94,84,98,98,100,100,99,100,100,99,99,100,101,99,101,101,100,103,103,102,100,102,99,101,101,103,103,99,96,98,102,99,98,97,98,97,100,94,93,90,83,90,91,91,76,74,77,81,49,62,66,52,58,50,53,54,49,55,55,51,52,59,28,53,45,34,44,74,74,63,38,42,60,62,18,33,50,41,27,52,48,47,46,69,77,37,67,83,42,93,56,31,49,58,36,34,38,50,30,12,52,25,27,43,76,72,65,40,33,66,63,13,33,56,28,16,50,51,21,39,75,75,35,68,88,43,90,51,30,49,53,22,33,41,49,33,15,51,28,26,46,75,72,64,36,58,67,62,12,50,51,32,24,45,52,21,36,75,75,36,67,86,40,79,47,14,56,54,24,51,56,54,50,50,59,58,67,75,50,75,92,128